Protein AF-A0A9E0H8L2-F1 (afdb_monomer)

Mean predicted aligned error: 10.17 Å

Structure (mmCIF, N/CA/C/O backbone):
data_AF-A0A9E0H8L2-F1
#
_entry.id   AF-A0A9E0H8L2-F1
#
loop_
_atom_site.group_PDB
_atom_site.id
_atom_site.type_symbol
_atom_site.label_atom_id
_atom_site.label_alt_id
_atom_site.label_comp_id
_atom_site.label_asym_id
_atom_site.label_entity_id
_atom_site.label_seq_id
_atom_site.pdbx_PDB_ins_code
_atom_site.Cartn_x
_atom_site.Cartn_y
_atom_site.Cartn_z
_atom_site.occupancy
_atom_site.B_iso_or_equiv
_atom_site.auth_seq_id
_atom_site.auth_comp_id
_atom_site.auth_asym_id
_atom_site.auth_atom_id
_atom_site.pdbx_PDB_model_num
ATOM 1 N N . MET A 1 1 ? -23.153 -60.000 -12.683 1.00 37.88 1 MET A N 1
ATOM 2 C CA . MET A 1 1 ? -21.927 -60.641 -13.212 1.00 37.88 1 MET A CA 1
ATOM 3 C C . MET A 1 1 ? -20.912 -59.514 -13.362 1.00 37.88 1 MET A C 1
ATOM 5 O O . MET A 1 1 ? -21.264 -58.523 -13.979 1.00 37.88 1 MET A O 1
ATOM 9 N N . ASN A 1 2 ? -19.849 -59.446 -12.554 1.00 35.47 2 ASN A N 1
ATOM 10 C CA . ASN A 1 2 ? -18.628 -60.278 -12.593 1.00 35.47 2 ASN A CA 1
ATOM 11 C C . ASN A 1 2 ? -17.886 -60.043 -13.925 1.00 35.47 2 ASN A C 1
ATOM 13 O O . ASN A 1 2 ? -18.480 -60.278 -14.968 1.00 35.47 2 ASN A O 1
ATOM 17 N N . LEU A 1 3 ? -16.631 -59.580 -13.957 1.00 41.72 3 LEU A N 1
ATOM 18 C CA . LEU A 1 3 ? -15.521 -59.909 -13.047 1.00 41.72 3 LEU A CA 1
ATOM 19 C C . LEU A 1 3 ? -14.746 -58.715 -12.445 1.00 41.72 3 LEU A C 1
ATOM 21 O O . LEU A 1 3 ? -14.824 -57.585 -12.913 1.00 41.72 3 LEU A O 1
ATOM 25 N N . ARG A 1 4 ? -13.959 -59.024 -11.404 1.00 48.34 4 ARG A N 1
ATOM 26 C CA . ARG A 1 4 ? -12.901 -58.172 -10.830 1.00 48.34 4 ARG A CA 1
ATOM 27 C C . ARG A 1 4 ? -11.563 -58.468 -11.519 1.00 48.34 4 ARG A C 1
ATOM 29 O O . ARG A 1 4 ? -11.313 -59.623 -11.853 1.00 48.34 4 ARG A O 1
ATOM 36 N N . ALA A 1 5 ? -10.676 -57.479 -11.586 1.00 50.03 5 ALA A N 1
ATOM 37 C CA . ALA A 1 5 ? -9.238 -57.683 -11.769 1.00 50.03 5 ALA A CA 1
ATOM 38 C C . ALA A 1 5 ? -8.496 -57.203 -10.507 1.00 50.03 5 ALA A C 1
ATOM 40 O O . ALA A 1 5 ? -8.876 -56.200 -9.906 1.00 50.03 5 ALA A O 1
ATOM 41 N N . PHE A 1 6 ? -7.477 -57.950 -10.092 1.00 54.59 6 PHE A N 1
ATOM 42 C CA . PHE A 1 6 ? -6.616 -57.697 -8.929 1.00 54.59 6 PHE A CA 1
ATOM 43 C C . PHE A 1 6 ? -5.145 -57.754 -9.384 1.00 54.59 6 PHE A C 1
ATOM 45 O O . PHE A 1 6 ? -4.884 -58.150 -10.518 1.00 54.59 6 PHE A O 1
ATOM 52 N N . ALA A 1 7 ? -4.225 -57.478 -8.449 1.00 44.56 7 ALA A N 1
ATOM 53 C CA . ALA A 1 7 ? -2.764 -57.650 -8.528 1.00 44.56 7 ALA A CA 1
ATOM 54 C C . ALA A 1 7 ? -1.961 -56.509 -9.195 1.00 44.56 7 ALA A C 1
ATOM 56 O O . ALA A 1 7 ? -2.428 -55.887 -10.142 1.00 44.56 7 ALA A O 1
ATOM 57 N N . THR A 1 8 ? -0.730 -56.192 -8.762 1.00 38.25 8 THR A N 1
ATOM 58 C CA . THR A 1 8 ? -0.050 -56.451 -7.465 1.00 38.25 8 THR A CA 1
ATOM 59 C C . THR A 1 8 ? 1.054 -55.397 -7.269 1.00 38.25 8 THR A C 1
ATOM 61 O O . THR A 1 8 ? 1.597 -54.873 -8.238 1.00 38.25 8 THR A O 1
ATOM 64 N N . ILE A 1 9 ? 1.377 -55.075 -6.014 1.00 44.50 9 ILE A N 1
ATOM 65 C CA . ILE A 1 9 ? 2.428 -54.118 -5.626 1.00 44.50 9 ILE A CA 1
ATOM 66 C C . ILE A 1 9 ? 3.828 -54.690 -5.910 1.00 44.50 9 ILE A C 1
ATOM 68 O O . ILE A 1 9 ? 4.094 -55.846 -5.588 1.00 44.50 9 ILE A O 1
ATOM 72 N N . ALA A 1 10 ? 4.744 -53.855 -6.407 1.00 42.34 10 ALA A N 1
ATOM 73 C CA . ALA A 1 10 ? 6.179 -54.141 -6.453 1.00 42.34 10 ALA A CA 1
ATOM 74 C C . ALA A 1 10 ? 6.967 -53.037 -5.724 1.00 42.34 10 ALA A C 1
ATOM 76 O O . ALA A 1 10 ? 6.845 -51.861 -6.065 1.00 42.34 10 ALA A O 1
ATOM 77 N N . LEU A 1 11 ? 7.774 -53.415 -4.727 1.00 47.06 11 LEU A N 1
ATOM 78 C CA . LEU A 1 11 ? 8.752 -52.538 -4.071 1.00 47.06 11 LEU A CA 1
ATOM 79 C C . LEU A 1 11 ? 10.141 -52.756 -4.684 1.00 47.06 11 LEU A C 1
ATOM 81 O O . LEU A 1 11 ? 10.590 -53.896 -4.781 1.00 47.06 11 LEU A O 1
ATOM 85 N N . VAL A 1 12 ? 10.854 -51.666 -4.977 1.00 43.16 12 VAL A N 1
ATOM 86 C CA . VAL A 1 12 ? 12.322 -51.624 -5.121 1.00 43.16 12 VAL A CA 1
ATOM 87 C C . VAL A 1 12 ? 12.818 -50.327 -4.461 1.00 43.16 12 VAL A C 1
ATOM 89 O O . VAL A 1 12 ? 12.103 -49.325 -4.470 1.00 43.16 12 VAL A O 1
ATOM 92 N N . ALA A 1 13 ? 13.993 -50.359 -3.826 1.00 45.09 13 ALA A N 1
ATOM 93 C CA . ALA A 1 13 ? 14.511 -49.286 -2.968 1.00 45.09 13 ALA A CA 1
ATOM 94 C C . ALA A 1 13 ? 15.548 -48.358 -3.658 1.00 45.09 13 ALA A C 1
ATOM 96 O O . ALA A 1 13 ? 15.806 -48.474 -4.854 1.00 45.09 13 ALA A O 1
ATOM 97 N N . ALA A 1 14 ? 16.104 -47.416 -2.879 1.00 50.22 14 ALA A N 1
ATOM 98 C CA . ALA A 1 14 ? 17.112 -46.399 -3.244 1.00 50.22 14 ALA A CA 1
ATOM 99 C C . ALA A 1 14 ? 18.491 -47.012 -3.645 1.00 50.22 14 ALA A C 1
ATOM 1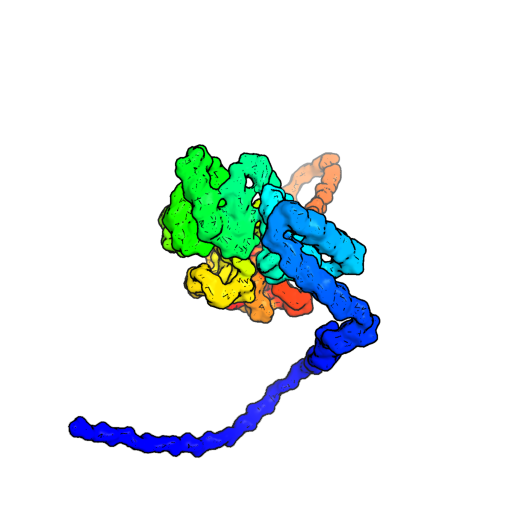01 O O . ALA A 1 14 ? 18.625 -48.231 -3.643 1.00 50.22 14 ALA A O 1
ATOM 102 N N . SER A 1 15 ? 19.568 -46.290 -4.002 1.00 48.38 15 SER A N 1
ATOM 103 C CA . SER A 1 15 ? 20.057 -44.913 -3.722 1.00 48.38 15 SER A CA 1
ATOM 104 C C . SER A 1 15 ? 21.008 -44.439 -4.854 1.00 48.38 15 SER A C 1
ATOM 106 O O . SER A 1 15 ? 21.540 -45.275 -5.575 1.00 48.38 15 SER A O 1
ATOM 108 N N . ALA A 1 16 ? 21.213 -43.160 -5.215 1.00 54.34 16 ALA A N 1
ATOM 109 C CA . ALA A 1 16 ? 21.359 -41.857 -4.528 1.00 54.34 16 ALA A CA 1
ATOM 110 C C . ALA A 1 16 ? 22.818 -41.493 -4.134 1.00 54.34 16 ALA A C 1
ATOM 112 O O . ALA A 1 16 ? 23.400 -42.123 -3.258 1.00 54.34 16 ALA A O 1
ATOM 113 N N . ALA A 1 17 ? 23.383 -40.445 -4.765 1.00 48.47 17 ALA A N 1
ATOM 114 C CA . ALA A 1 17 ? 24.667 -39.800 -4.432 1.00 48.47 17 ALA A CA 1
ATOM 115 C C . ALA A 1 17 ? 24.752 -38.363 -5.009 1.00 48.47 17 ALA A C 1
ATOM 117 O O . ALA A 1 17 ? 23.900 -37.954 -5.796 1.00 48.47 17 ALA A O 1
ATOM 118 N N . SER A 1 18 ? 25.740 -37.583 -4.550 1.00 51.16 18 SER A N 1
ATOM 119 C CA . SER A 1 18 ? 25.586 -36.159 -4.196 1.00 51.16 18 SER A CA 1
ATOM 120 C C . SER A 1 18 ? 26.911 -35.378 -4.266 1.00 51.16 18 SER A C 1
ATOM 122 O O . SER A 1 18 ? 27.950 -35.998 -4.060 1.00 51.16 18 SER A O 1
ATOM 124 N N . ALA A 1 19 ? 26.877 -34.045 -4.478 1.00 45.84 19 ALA A N 1
ATOM 125 C CA . ALA A 1 19 ? 27.867 -33.080 -3.942 1.00 45.84 19 ALA A CA 1
ATOM 126 C C . ALA A 1 19 ? 27.581 -31.600 -4.311 1.00 45.84 19 ALA A C 1
ATOM 128 O O . ALA A 1 19 ? 27.803 -31.184 -5.447 1.00 45.84 19 ALA A O 1
ATOM 129 N N . ARG A 1 20 ? 27.229 -30.771 -3.316 1.00 43.06 20 ARG A N 1
ATOM 130 C CA . ARG A 1 20 ? 27.658 -29.360 -3.159 1.00 43.06 20 ARG A CA 1
ATOM 131 C C . ARG A 1 20 ? 27.622 -29.013 -1.667 1.00 43.06 20 ARG A C 1
ATOM 133 O O . ARG A 1 20 ? 26.765 -29.523 -0.954 1.00 43.06 20 ARG A O 1
ATOM 140 N N . ALA A 1 21 ? 28.512 -28.130 -1.223 1.00 52.72 21 ALA A N 1
ATOM 141 C CA . ALA A 1 21 ? 28.466 -27.498 0.096 1.00 52.72 21 ALA A CA 1
ATOM 142 C C . ALA A 1 21 ? 28.356 -25.974 -0.076 1.00 52.72 21 ALA A C 1
ATOM 144 O O . ALA A 1 21 ? 28.856 -25.422 -1.058 1.00 52.72 21 ALA A O 1
ATOM 145 N N . ALA A 1 22 ? 27.658 -25.323 0.850 1.00 40.75 22 ALA A N 1
ATOM 146 C CA . ALA A 1 22 ? 27.332 -23.895 0.853 1.00 40.75 22 ALA A CA 1
ATOM 147 C C . ALA A 1 22 ? 27.412 -23.373 2.319 1.00 40.75 22 ALA A C 1
ATOM 149 O O . ALA A 1 22 ? 27.842 -24.152 3.172 1.00 40.75 22 ALA A O 1
ATOM 150 N N . PRO A 1 23 ? 27.134 -22.087 2.625 1.00 43.53 23 PRO A N 1
ATOM 151 C CA . PRO A 1 23 ? 27.652 -21.432 3.834 1.00 43.53 23 PRO A CA 1
ATOM 152 C C . PRO A 1 23 ? 27.122 -22.017 5.157 1.00 43.53 23 PRO A C 1
ATOM 154 O O . PRO A 1 23 ? 26.081 -22.680 5.154 1.00 43.53 23 PRO A O 1
ATOM 157 N N . PRO A 1 24 ? 27.808 -21.748 6.291 1.00 53.66 24 PRO A N 1
ATOM 158 C CA . PRO A 1 24 ? 27.234 -21.985 7.613 1.00 53.66 24 PRO A CA 1
ATOM 159 C C . PRO A 1 24 ? 25.869 -21.296 7.711 1.00 53.66 24 PRO A C 1
ATOM 161 O O . PRO A 1 24 ? 25.705 -20.158 7.270 1.00 53.66 24 PRO A O 1
ATOM 164 N N . THR A 1 25 ? 24.890 -22.026 8.235 1.00 60.16 25 THR A N 1
ATOM 165 C CA . THR A 1 25 ? 23.499 -21.584 8.347 1.00 60.16 25 THR A CA 1
ATOM 166 C C . THR A 1 25 ? 23.345 -20.450 9.351 1.00 60.16 25 THR A C 1
ATOM 168 O O . THR A 1 25 ? 24.111 -20.375 10.312 1.00 60.16 25 THR A O 1
ATOM 171 N N . ASP A 1 26 ? 22.299 -19.636 9.177 1.00 62.59 26 ASP A N 1
ATOM 172 C CA . ASP A 1 26 ? 21.744 -18.835 10.271 1.00 62.59 26 ASP A CA 1
ATOM 173 C C . ASP A 1 26 ? 21.570 -19.732 11.507 1.00 62.59 26 ASP A C 1
ATOM 175 O O . ASP A 1 26 ? 21.033 -20.837 11.387 1.00 62.59 26 ASP A O 1
ATOM 179 N N . ASP A 1 27 ? 22.048 -19.290 12.671 1.00 68.19 27 ASP A N 1
ATOM 180 C CA . ASP A 1 27 ? 21.930 -20.049 13.917 1.00 68.19 27 ASP A CA 1
ATOM 181 C C . ASP A 1 27 ? 20.453 -20.061 14.366 1.00 68.19 27 ASP A C 1
ATOM 183 O O . ASP A 1 27 ? 19.914 -19.014 14.755 1.00 68.19 27 ASP A O 1
ATOM 187 N N . PRO A 1 28 ? 19.761 -21.216 14.288 1.00 66.50 28 PRO A N 1
ATOM 188 C CA . PRO A 1 28 ? 18.338 -21.279 14.578 1.00 66.50 28 PRO A CA 1
ATOM 189 C C . PRO A 1 28 ? 18.062 -21.230 16.084 1.00 66.50 28 PRO A C 1
ATOM 191 O O . PRO A 1 28 ? 16.955 -20.862 16.474 1.00 66.50 28 PRO A O 1
ATOM 194 N N . GLU A 1 29 ? 19.040 -21.575 16.928 1.00 70.06 29 GLU A N 1
ATOM 195 C CA . GLU A 1 29 ? 18.898 -21.524 18.381 1.00 70.06 29 GLU A CA 1
ATOM 196 C C . GLU A 1 29 ? 19.044 -20.077 18.855 1.00 70.06 29 GLU A C 1
ATOM 198 O O . GLU A 1 29 ? 18.154 -19.585 19.544 1.00 70.06 29 GLU A O 1
ATOM 203 N N . ALA A 1 30 ? 20.039 -19.330 18.362 1.00 66.06 30 ALA A N 1
ATOM 204 C CA . ALA A 1 30 ? 20.158 -17.894 18.636 1.00 66.06 30 ALA A CA 1
ATOM 205 C C . ALA A 1 30 ? 18.906 -17.095 18.203 1.00 66.06 30 ALA A C 1
ATOM 207 O O . ALA A 1 30 ? 18.459 -16.186 18.911 1.00 66.06 30 ALA A O 1
ATOM 208 N N . ALA A 1 31 ? 18.290 -17.455 17.069 1.00 64.06 31 ALA A N 1
ATOM 209 C CA . ALA A 1 31 ? 17.034 -16.854 16.609 1.00 64.06 31 ALA A CA 1
ATOM 210 C C . ALA A 1 31 ? 15.809 -17.263 17.462 1.00 64.06 31 ALA A C 1
ATOM 212 O O . ALA A 1 31 ? 14.904 -16.450 17.688 1.00 64.06 31 ALA A O 1
ATOM 213 N N . ALA A 1 32 ? 15.775 -18.502 17.963 1.00 64.00 32 ALA A N 1
ATOM 214 C CA . ALA A 1 32 ? 14.728 -18.986 18.863 1.00 64.00 32 ALA A CA 1
ATOM 215 C C . ALA A 1 32 ? 14.843 -18.378 20.273 1.00 64.00 32 ALA A C 1
ATOM 217 O O . ALA A 1 32 ? 13.828 -18.023 20.876 1.00 64.00 32 ALA A O 1
ATOM 218 N N . GLU A 1 33 ? 16.057 -18.188 20.794 1.00 66.56 33 GLU A N 1
ATOM 219 C CA . GLU A 1 33 ? 16.280 -17.530 22.085 1.00 66.56 33 GLU A CA 1
ATOM 220 C C . GLU A 1 33 ? 15.878 -16.054 22.042 1.00 66.56 33 GLU A C 1
ATOM 222 O O . GLU A 1 33 ? 15.130 -15.604 22.913 1.00 66.56 33 GLU A O 1
ATOM 227 N N . ALA A 1 34 ? 16.255 -15.333 20.977 1.00 58.75 34 ALA A N 1
ATOM 228 C CA . ALA A 1 34 ? 15.867 -13.938 20.745 1.00 58.75 34 ALA A CA 1
ATOM 229 C C . ALA A 1 34 ? 14.343 -13.714 20.603 1.00 58.75 34 ALA A C 1
ATOM 231 O O . ALA A 1 34 ? 13.883 -12.573 20.625 1.00 58.75 34 ALA A O 1
ATOM 232 N N . THR A 1 35 ? 13.551 -14.784 20.467 1.00 66.50 35 THR A N 1
ATOM 233 C CA . THR A 1 35 ? 12.080 -14.745 20.369 1.00 66.50 35 THR A CA 1
ATOM 234 C C . THR A 1 35 ? 11.365 -15.525 21.488 1.00 66.50 35 THR A C 1
ATOM 236 O O . THR A 1 35 ? 10.134 -15.630 21.496 1.00 66.50 35 THR A O 1
ATOM 239 N N . SER A 1 36 ? 12.106 -16.040 22.476 1.00 75.19 36 SER A N 1
ATOM 240 C CA . SER A 1 36 ? 11.574 -16.907 23.532 1.00 75.19 36 SER A CA 1
ATOM 241 C C . SER A 1 36 ? 10.757 -16.149 24.583 1.00 75.19 36 SER A C 1
ATOM 243 O O . SER A 1 36 ? 11.262 -15.288 25.307 1.00 75.19 36 SER A O 1
ATOM 245 N N . ARG A 1 37 ? 9.491 -16.554 24.764 1.00 73.25 37 ARG A N 1
ATOM 246 C CA . ARG A 1 37 ? 8.629 -16.050 25.853 1.00 73.25 37 ARG A CA 1
ATOM 247 C C . ARG A 1 37 ? 9.183 -16.363 27.244 1.00 73.25 37 ARG A C 1
ATOM 249 O O . ARG A 1 37 ? 8.951 -15.581 28.156 1.00 73.25 37 ARG A O 1
ATOM 256 N N . PHE A 1 38 ? 9.900 -17.478 27.404 1.00 78.44 38 PHE A N 1
ATOM 257 C CA . PHE A 1 38 ? 10.496 -17.862 28.686 1.00 78.44 38 PHE A CA 1
ATOM 258 C C . PHE A 1 38 ? 11.619 -16.897 29.083 1.00 78.44 38 PHE A C 1
ATOM 260 O O . PHE A 1 38 ? 11.631 -16.414 30.211 1.00 78.44 38 PHE A O 1
ATOM 267 N N . TRP A 1 39 ? 12.503 -16.543 28.143 1.00 72.94 39 TRP A N 1
ATOM 268 C CA . TRP A 1 39 ? 13.553 -15.556 28.400 1.00 72.94 39 TRP A CA 1
ATOM 269 C C . TRP A 1 39 ? 12.993 -14.138 28.566 1.00 72.94 39 TRP A C 1
ATOM 271 O O . TRP A 1 39 ? 13.420 -13.424 29.470 1.00 72.94 39 TRP A O 1
ATOM 281 N N . GLY A 1 40 ? 11.979 -13.752 27.783 1.00 73.06 40 GLY A N 1
ATOM 282 C CA . GLY A 1 40 ? 11.283 -12.473 27.968 1.00 73.06 40 GLY A CA 1
ATOM 283 C C . GLY A 1 40 ? 10.652 -12.327 29.359 1.00 73.06 40 GLY A C 1
ATOM 284 O O . GLY A 1 40 ? 10.878 -11.325 30.036 1.00 73.06 40 GLY A O 1
ATOM 285 N N . ASP A 1 41 ? 9.927 -13.349 29.822 1.00 81.81 41 ASP A N 1
ATOM 286 C CA . ASP A 1 41 ? 9.274 -13.348 31.139 1.00 81.81 41 ASP A CA 1
ATOM 287 C C . ASP A 1 41 ? 10.278 -13.520 32.307 1.00 81.81 41 ASP A C 1
ATOM 289 O O . ASP A 1 41 ? 9.952 -13.182 33.446 1.00 81.81 41 ASP A O 1
ATOM 293 N N . ALA A 1 42 ? 11.504 -13.993 32.038 1.00 75.12 42 ALA A N 1
ATOM 294 C CA . ALA A 1 42 ? 12.607 -14.052 33.004 1.00 75.12 42 ALA A CA 1
ATOM 295 C C . ALA A 1 42 ? 13.388 -12.726 33.134 1.00 75.12 42 ALA A C 1
ATOM 297 O O . ALA A 1 42 ? 13.957 -12.463 34.193 1.00 75.12 42 ALA A O 1
ATOM 298 N N . VAL A 1 43 ? 13.415 -11.893 32.085 1.00 76.19 43 VAL A N 1
ATOM 299 C CA . VAL A 1 43 ? 14.074 -10.570 32.093 1.00 76.19 43 VAL A CA 1
ATOM 300 C C . VAL A 1 43 ? 13.121 -9.457 32.554 1.00 76.19 43 VAL A C 1
ATOM 302 O O . VAL A 1 43 ? 13.547 -8.568 33.289 1.00 76.19 43 VAL A O 1
ATOM 305 N N . ASP A 1 44 ? 11.832 -9.515 32.194 1.00 78.19 44 ASP A N 1
ATOM 306 C CA . ASP A 1 44 ? 10.793 -8.608 32.708 1.00 78.19 44 ASP A CA 1
ATOM 307 C C . ASP A 1 44 ? 9.663 -9.381 33.426 1.00 78.19 44 ASP A C 1
ATOM 309 O O . ASP A 1 44 ? 8.662 -9.755 32.801 1.00 78.19 44 ASP A O 1
ATOM 313 N N . PRO A 1 45 ? 9.740 -9.547 34.763 1.00 78.19 45 PRO A N 1
ATOM 314 C CA . PRO A 1 45 ? 8.705 -10.231 35.540 1.00 78.19 45 PRO A CA 1
ATOM 315 C C . PRO A 1 45 ? 7.370 -9.462 35.613 1.00 78.19 45 PRO A C 1
ATOM 317 O O . PRO A 1 45 ? 6.399 -9.970 36.177 1.00 78.19 45 PRO A O 1
ATOM 320 N N . THR A 1 46 ? 7.276 -8.244 35.062 1.00 81.94 46 THR A N 1
ATOM 321 C CA . THR A 1 46 ? 6.030 -7.457 35.010 1.00 81.94 46 THR A CA 1
ATOM 322 C C . THR A 1 46 ? 5.277 -7.596 33.681 1.00 81.94 46 THR A C 1
ATOM 324 O O . THR A 1 46 ? 4.075 -7.302 33.627 1.00 81.94 46 THR A O 1
ATOM 327 N N . ALA A 1 47 ? 5.918 -8.128 32.632 1.00 79.44 47 ALA A N 1
ATOM 328 C CA . ALA A 1 47 ? 5.302 -8.380 31.327 1.00 79.44 47 ALA A CA 1
ATOM 329 C C . ALA A 1 47 ? 4.011 -9.239 31.378 1.00 79.44 47 ALA A C 1
ATOM 331 O O . ALA A 1 47 ? 3.060 -8.905 30.660 1.00 79.44 47 ALA A O 1
ATOM 332 N N . PRO A 1 48 ? 3.874 -10.272 32.245 1.00 85.75 48 PRO A N 1
ATOM 333 C CA . PRO A 1 48 ? 2.610 -11.000 32.402 1.00 85.75 48 PRO A CA 1
ATOM 334 C C . PRO A 1 48 ? 1.433 -10.101 32.805 1.00 85.75 48 PRO A C 1
ATOM 336 O O . PRO A 1 48 ? 0.311 -10.296 32.335 1.00 85.75 48 PRO A O 1
ATOM 339 N N . ARG A 1 49 ? 1.680 -9.077 33.636 1.00 85.00 49 ARG A N 1
ATOM 340 C CA . ARG A 1 49 ? 0.637 -8.177 34.145 1.00 85.00 49 ARG A CA 1
ATOM 341 C C . ARG A 1 49 ? 0.235 -7.109 33.130 1.00 85.00 49 ARG A C 1
ATOM 343 O O . ARG A 1 49 ? -0.959 -6.852 33.003 1.00 85.00 49 ARG A O 1
ATOM 350 N N . ARG A 1 50 ? 1.184 -6.542 32.371 1.00 81.44 50 ARG A N 1
ATOM 351 C CA . ARG A 1 50 ? 0.855 -5.595 31.286 1.00 81.44 50 ARG A CA 1
ATOM 352 C C . ARG A 1 50 ? -0.016 -6.277 30.225 1.00 81.44 50 ARG A C 1
ATOM 354 O O . ARG A 1 50 ? -1.100 -5.781 29.936 1.00 81.44 50 ARG A O 1
ATOM 361 N N . ARG A 1 51 ? 0.360 -7.488 29.783 1.00 84.56 51 ARG A N 1
ATOM 362 C CA . ARG A 1 51 ? -0.454 -8.328 28.876 1.00 84.56 51 ARG A CA 1
ATOM 363 C C . ARG A 1 51 ? -1.863 -8.600 29.430 1.00 84.56 51 ARG A C 1
ATOM 365 O O . ARG A 1 51 ? -2.842 -8.501 28.693 1.00 84.56 51 ARG A O 1
ATOM 372 N N . ALA A 1 52 ? -1.990 -8.880 30.731 1.00 82.62 52 ALA A N 1
ATOM 373 C CA . ALA A 1 52 ? -3.289 -9.077 31.381 1.00 82.62 52 ALA A CA 1
ATOM 374 C C . ALA A 1 52 ? -4.155 -7.802 31.424 1.00 82.62 52 ALA A C 1
ATOM 376 O O . ALA A 1 52 ? -5.373 -7.903 31.290 1.00 82.62 52 ALA A O 1
ATOM 377 N N . GLN A 1 53 ? -3.553 -6.616 31.571 1.00 78.81 53 GLN A N 1
ATOM 378 C CA . GLN A 1 53 ? -4.274 -5.341 31.500 1.00 78.81 53 GLN A CA 1
ATOM 379 C C . GLN A 1 53 ? -4.669 -4.978 30.070 1.00 78.81 53 GLN A C 1
ATOM 381 O O . GLN A 1 53 ? -5.783 -4.503 29.878 1.00 78.81 53 GLN A O 1
ATOM 386 N N . VAL A 1 54 ? -3.826 -5.249 29.064 1.00 84.00 54 VAL A N 1
ATOM 387 C CA . VAL A 1 54 ? -4.211 -5.028 27.658 1.00 84.00 54 VAL A CA 1
ATOM 388 C C . VAL A 1 54 ? -5.425 -5.888 27.357 1.00 84.00 54 VAL A C 1
ATOM 390 O O . VAL A 1 54 ? -6.450 -5.341 26.976 1.00 84.00 54 VAL A O 1
ATOM 393 N N . ALA A 1 55 ? -5.387 -7.180 27.696 1.00 80.38 55 ALA A N 1
ATOM 394 C CA . ALA A 1 55 ? -6.533 -8.084 27.594 1.00 80.38 55 ALA A CA 1
ATOM 395 C C . ALA A 1 55 ? -7.795 -7.631 28.371 1.00 80.38 55 ALA A C 1
ATOM 397 O O . ALA A 1 55 ? -8.907 -7.980 27.968 1.00 80.38 55 ALA A O 1
ATOM 398 N N . ASP A 1 56 ? -7.658 -6.860 29.456 1.00 80.38 56 ASP A N 1
ATOM 399 C CA . ASP A 1 56 ? -8.783 -6.318 30.238 1.00 80.38 56 ASP A CA 1
ATOM 400 C C . ASP A 1 56 ? -9.388 -5.051 29.624 1.00 80.38 56 ASP A C 1
ATOM 402 O O . ASP A 1 56 ? -10.597 -4.828 29.626 1.00 80.38 56 ASP A O 1
ATOM 406 N N . ALA A 1 57 ? -8.540 -4.239 29.014 1.00 67.69 57 ALA A N 1
ATOM 407 C CA . ALA A 1 57 ? -8.927 -2.994 28.388 1.00 67.69 57 ALA A CA 1
ATOM 408 C C . ALA A 1 57 ? -9.531 -3.278 26.987 1.00 67.69 57 ALA A C 1
ATOM 410 O O . ALA A 1 57 ? -10.656 -2.863 26.686 1.00 67.69 57 ALA A O 1
ATOM 411 N N . VAL A 1 58 ? -8.867 -4.146 26.205 1.00 74.69 58 VAL A N 1
ATOM 412 C CA . VAL A 1 58 ? -9.374 -4.908 25.037 1.00 74.69 58 VAL A CA 1
ATOM 413 C C . VAL A 1 58 ? -10.793 -5.426 25.255 1.00 74.69 58 VAL A C 1
ATOM 415 O O . VAL A 1 58 ? -11.656 -5.289 24.383 1.00 74.69 58 VAL A O 1
ATOM 418 N N . ARG A 1 59 ? -11.036 -6.038 26.424 1.00 59.97 59 ARG A N 1
ATOM 419 C CA . ARG A 1 59 ? -12.315 -6.651 26.817 1.00 59.97 59 ARG A CA 1
ATOM 420 C C . ARG A 1 59 ? -13.482 -5.665 26.721 1.00 59.97 59 ARG A C 1
ATOM 422 O O . ARG A 1 59 ? -14.612 -6.086 26.480 1.00 59.97 59 ARG A O 1
ATOM 429 N N . THR A 1 60 ? -13.202 -4.375 26.887 1.00 70.50 60 THR A N 1
ATOM 430 C CA . THR A 1 60 ? -14.153 -3.453 27.505 1.00 70.50 60 THR A CA 1
ATOM 431 C C . THR A 1 60 ? -14.479 -2.272 26.568 1.00 70.50 60 THR A C 1
ATOM 433 O O . THR A 1 60 ? -15.606 -1.785 26.573 1.00 70.50 60 THR A O 1
ATOM 436 N N . LEU A 1 61 ? -13.616 -1.897 25.607 1.00 58.94 61 LEU A N 1
ATOM 437 C CA . LEU A 1 61 ? -13.867 -0.801 24.633 1.00 58.94 61 LEU A CA 1
ATOM 438 C C . LEU A 1 61 ? -15.057 -1.034 23.667 1.00 58.94 61 LEU A C 1
ATOM 440 O O . LEU A 1 61 ? -15.321 -0.271 22.736 1.00 58.94 61 LEU A O 1
ATOM 444 N N . ARG A 1 62 ? -15.719 -2.172 23.836 1.00 52.66 62 ARG A N 1
ATOM 445 C CA . ARG A 1 62 ? -16.762 -2.760 22.999 1.00 52.66 62 ARG A CA 1
ATOM 446 C C . ARG A 1 62 ? -18.165 -2.267 23.385 1.00 52.66 62 ARG A C 1
ATOM 448 O O . ARG A 1 62 ? -19.102 -2.486 22.620 1.00 52.66 62 ARG A O 1
ATOM 455 N N . LEU A 1 63 ? -18.282 -1.625 24.554 1.00 59.38 63 LEU A N 1
ATOM 456 C CA . LEU A 1 63 ? -19.511 -1.169 25.219 1.00 59.38 63 LEU A CA 1
ATOM 457 C C . LEU A 1 63 ? -20.135 0.087 24.558 1.00 59.38 63 LEU A C 1
ATOM 459 O O . LEU A 1 63 ? -19.881 0.382 23.393 1.00 59.38 63 LEU A O 1
ATOM 463 N N . THR A 1 64 ? -20.979 0.831 25.287 1.00 51.31 64 THR A N 1
ATOM 464 C CA . THR A 1 64 ? -21.584 2.108 24.843 1.00 51.31 64 THR A CA 1
ATOM 465 C C . THR A 1 64 ? -21.305 3.269 25.817 1.00 51.31 64 THR A C 1
ATOM 467 O O . THR A 1 64 ? -20.673 3.085 26.855 1.00 51.31 64 THR A O 1
ATOM 470 N N . ASN A 1 65 ? -21.744 4.488 25.466 1.00 52.25 65 ASN A N 1
ATOM 471 C CA . ASN A 1 65 ? -21.378 5.762 26.117 1.00 52.25 65 ASN A CA 1
ATOM 472 C C . ASN A 1 65 ? -21.361 5.807 27.668 1.00 52.25 65 ASN A C 1
ATOM 474 O O . ASN A 1 65 ? -20.501 6.523 28.180 1.00 52.25 65 ASN A O 1
ATOM 478 N N . PRO A 1 66 ? -22.228 5.113 28.437 1.00 52.66 66 PRO A N 1
ATOM 479 C CA . PRO A 1 66 ? -22.115 5.120 29.897 1.00 52.66 66 PRO A CA 1
ATOM 480 C C . PRO A 1 66 ? -20.744 4.614 30.374 1.00 52.66 66 PRO A C 1
ATOM 482 O O . PRO A 1 66 ? -20.018 5.338 31.057 1.00 52.66 66 PRO A O 1
ATOM 485 N N . GLU A 1 67 ? -20.335 3.428 29.916 1.00 65.25 67 GLU A N 1
ATOM 486 C CA . GLU A 1 67 ? -19.175 2.707 30.458 1.00 65.25 67 GLU A CA 1
ATOM 487 C C . GLU A 1 67 ? -17.960 2.662 29.533 1.00 65.25 67 GLU A C 1
ATOM 489 O O . GLU A 1 67 ? -16.851 2.516 30.037 1.00 65.25 67 GLU A O 1
ATOM 494 N N . LEU A 1 68 ? -18.099 2.987 28.236 1.00 68.62 68 LEU A N 1
ATOM 495 C CA . LEU A 1 68 ? -16.947 3.394 27.409 1.00 68.62 68 LEU A CA 1
ATOM 496 C C . LEU A 1 68 ? -16.147 4.535 28.059 1.00 68.62 68 LEU A C 1
ATOM 498 O O . LEU A 1 68 ? -14.987 4.729 27.728 1.00 68.62 68 LEU A O 1
ATOM 502 N N . SER A 1 69 ? -16.741 5.277 29.002 1.00 73.12 69 SER A N 1
ATOM 503 C CA . SER A 1 69 ? -16.061 6.313 29.787 1.00 73.12 69 SER A CA 1
ATOM 504 C C . SER A 1 69 ? -15.087 5.735 30.809 1.00 73.12 69 SER A C 1
ATOM 506 O O . SER A 1 69 ? -14.123 6.405 31.155 1.00 73.12 69 SER A O 1
ATOM 508 N N . GLY A 1 70 ? -15.332 4.534 31.340 1.00 82.44 70 GLY A N 1
ATOM 509 C CA . GLY A 1 70 ? -14.318 3.779 32.078 1.00 82.44 70 GLY A CA 1
ATOM 510 C C . GLY A 1 70 ? -13.186 3.421 31.126 1.00 82.44 70 GLY A C 1
ATOM 511 O O . GLY A 1 70 ? -12.074 3.904 31.272 1.00 82.44 70 GLY A O 1
ATOM 512 N N . VAL A 1 71 ? -13.523 2.737 30.039 1.00 79.94 71 VAL A N 1
ATOM 513 C CA . VAL A 1 71 ? -12.519 2.058 29.211 1.00 79.94 71 VAL A CA 1
ATOM 514 C C . VAL A 1 71 ? -11.650 2.957 28.356 1.00 79.94 71 VAL A C 1
ATOM 516 O O . VAL A 1 71 ? -10.469 2.687 28.172 1.00 79.94 71 VAL A O 1
ATOM 519 N N . GLU A 1 72 ? -12.209 4.048 27.843 1.00 80.56 72 GLU A N 1
ATOM 520 C CA . GLU A 1 72 ? -11.422 5.081 27.175 1.00 80.56 72 GLU A CA 1
ATOM 521 C C . GLU A 1 72 ? -10.371 5.651 28.140 1.00 80.56 72 GLU A C 1
ATOM 523 O O . GLU A 1 72 ? -9.264 5.952 27.712 1.00 80.56 72 GLU A O 1
ATOM 528 N N . ARG A 1 73 ? -10.653 5.699 29.455 1.00 84.06 73 ARG A N 1
ATOM 529 C CA . ARG A 1 73 ? -9.640 5.996 30.481 1.00 84.06 73 ARG A CA 1
ATOM 530 C C . ARG A 1 73 ? -8.754 4.793 30.803 1.00 84.06 73 ARG A C 1
ATOM 532 O O . ARG A 1 73 ? -7.560 5.004 30.967 1.00 84.06 73 ARG A O 1
ATOM 539 N N . ASP A 1 74 ? -9.280 3.569 30.854 1.00 84.44 74 ASP A N 1
ATOM 540 C CA . ASP A 1 74 ? -8.482 2.376 31.173 1.00 84.44 74 ASP A CA 1
ATOM 541 C C . ASP A 1 74 ? -7.394 2.113 30.118 1.00 84.44 74 ASP A C 1
ATOM 543 O O . ASP A 1 74 ? -6.263 1.799 30.487 1.00 84.44 74 ASP A O 1
ATOM 547 N N . LEU A 1 75 ? -7.667 2.337 28.820 1.00 82.44 75 LEU A N 1
ATOM 548 C CA . LEU A 1 75 ? -6.609 2.292 27.800 1.00 82.44 75 LEU A CA 1
ATOM 549 C C . LEU A 1 75 ? -5.758 3.541 27.765 1.00 82.44 75 LEU A C 1
ATOM 551 O O . LEU A 1 75 ? -4.556 3.383 27.625 1.00 82.44 75 LEU A O 1
ATOM 555 N N . VAL A 1 76 ? -6.302 4.748 27.941 1.00 75.12 76 VAL A N 1
ATOM 556 C CA . VAL A 1 76 ? -5.452 5.950 28.028 1.00 75.12 76 VAL A CA 1
ATOM 557 C C . VAL A 1 76 ? -4.443 5.829 29.179 1.00 75.12 76 VAL A C 1
ATOM 559 O O . VAL A 1 76 ? -3.278 6.188 29.008 1.00 75.12 76 VAL A O 1
ATOM 562 N N . ALA A 1 77 ? -4.844 5.258 30.318 1.00 84.12 77 ALA A N 1
ATOM 563 C CA . ALA A 1 77 ? -3.956 4.948 31.436 1.00 84.12 77 ALA A CA 1
ATOM 564 C C . ALA A 1 77 ? -2.966 3.822 31.098 1.00 84.12 77 ALA A C 1
ATOM 566 O O . ALA A 1 77 ? -1.781 3.926 31.414 1.00 84.12 77 ALA A O 1
ATOM 567 N N . LEU A 1 78 ? -3.420 2.760 30.428 1.00 78.06 78 LEU A N 1
ATOM 568 C CA . LEU A 1 78 ? -2.569 1.629 30.074 1.00 78.06 78 LEU A CA 1
ATOM 569 C C . LEU A 1 78 ? -1.536 1.965 28.991 1.00 78.06 78 LEU A C 1
ATOM 571 O O . LEU A 1 78 ? -0.370 1.635 29.168 1.00 78.06 78 LEU A O 1
ATOM 575 N N . THR A 1 79 ? -1.902 2.687 27.928 1.00 82.06 79 THR A N 1
ATOM 576 C CA . THR A 1 79 ? -0.954 3.186 26.914 1.00 82.06 79 THR A CA 1
ATOM 577 C C . THR A 1 79 ? 0.014 4.228 27.484 1.00 82.06 79 THR A C 1
ATOM 579 O O . THR A 1 79 ? 1.081 4.437 26.919 1.00 82.06 79 THR A O 1
ATOM 582 N N . ALA A 1 80 ? -0.312 4.859 28.619 1.00 78.81 80 ALA A N 1
ATOM 583 C CA . ALA A 1 80 ? 0.619 5.719 29.356 1.00 78.81 80 ALA A CA 1
ATOM 584 C C . ALA A 1 80 ? 1.585 4.936 30.273 1.00 78.81 80 ALA A C 1
ATOM 586 O O . ALA A 1 80 ? 2.637 5.461 30.631 1.00 78.81 80 ALA A O 1
ATOM 587 N N . ALA A 1 81 ? 1.254 3.691 30.640 1.00 80.94 81 ALA A N 1
ATOM 588 C CA . ALA A 1 81 ? 2.102 2.791 31.433 1.00 80.94 81 ALA A CA 1
ATOM 589 C C . ALA A 1 81 ? 2.849 1.735 30.586 1.00 80.94 81 ALA A C 1
ATOM 591 O O . ALA A 1 81 ? 3.798 1.116 31.063 1.00 80.94 81 ALA A O 1
ATOM 592 N N . ALA A 1 82 ? 2.412 1.520 29.344 1.00 80.94 82 ALA A N 1
ATOM 593 C CA . ALA A 1 82 ? 2.954 0.576 28.371 1.00 80.94 82 ALA A CA 1
ATOM 594 C C . ALA A 1 82 ? 2.992 1.230 26.969 1.00 80.94 82 ALA A C 1
ATOM 596 O O . ALA A 1 82 ? 2.229 0.835 26.085 1.00 80.94 82 ALA A O 1
ATOM 597 N N . PRO A 1 83 ? 3.834 2.263 26.754 1.00 89.19 83 PRO A N 1
ATOM 598 C CA . PRO A 1 83 ? 3.828 3.062 25.523 1.00 89.19 83 PRO A CA 1
ATOM 599 C C . PRO A 1 83 ? 4.260 2.287 24.270 1.00 89.19 83 PRO A C 1
ATOM 601 O O . PRO A 1 83 ? 3.989 2.742 23.159 1.00 89.19 83 PRO A O 1
ATOM 604 N N . ASP A 1 84 ? 4.899 1.131 24.442 1.00 86.06 84 ASP A N 1
ATOM 605 C CA . ASP A 1 84 ? 5.449 0.298 23.366 1.00 86.06 84 ASP A CA 1
ATOM 606 C C . ASP A 1 84 ? 4.488 -0.825 22.931 1.00 86.06 84 ASP A C 1
ATOM 608 O O . ASP A 1 84 ? 4.787 -1.583 22.007 1.00 86.06 84 ASP A O 1
ATOM 612 N N . ASP A 1 85 ? 3.344 -0.977 23.613 1.00 82.56 85 ASP A N 1
ATOM 613 C CA . ASP A 1 85 ? 2.442 -2.107 23.404 1.00 82.56 85 ASP A CA 1
ATOM 614 C C . ASP A 1 85 ? 1.621 -1.943 22.116 1.00 82.56 85 ASP A C 1
ATOM 616 O O . ASP A 1 85 ? 0.713 -1.112 22.001 1.00 82.56 85 ASP A O 1
ATOM 620 N N . ALA A 1 86 ? 1.989 -2.777 21.143 1.00 85.56 86 ALA A N 1
ATOM 621 C CA . ALA A 1 86 ? 1.360 -2.941 19.844 1.00 85.56 86 ALA A CA 1
ATOM 622 C C . ALA A 1 86 ? -0.174 -2.979 19.924 1.00 85.56 86 ALA A C 1
ATOM 624 O O . ALA A 1 86 ? -0.855 -2.193 19.257 1.00 85.56 86 ALA A O 1
ATOM 625 N N . ASP A 1 87 ? -0.710 -3.876 20.745 1.00 79.69 87 ASP A N 1
ATOM 626 C CA . ASP A 1 87 ? -2.136 -4.155 20.778 1.00 79.69 87 ASP A CA 1
ATOM 627 C C . ASP A 1 87 ? -2.870 -3.029 21.516 1.00 79.69 87 ASP A C 1
ATOM 629 O O . ASP A 1 87 ? -3.862 -2.511 20.998 1.00 79.69 87 ASP A O 1
ATOM 633 N N . ALA A 1 88 ? -2.346 -2.552 22.651 1.00 87.62 88 ALA A N 1
ATOM 634 C CA . ALA A 1 88 ? -2.924 -1.431 23.399 1.00 87.62 88 ALA A CA 1
ATOM 635 C C . ALA A 1 88 ? -3.138 -0.181 22.526 1.00 87.62 88 ALA A C 1
ATOM 637 O O . ALA A 1 88 ? -4.198 0.448 22.587 1.00 87.62 88 ALA A O 1
ATOM 638 N N . TRP A 1 89 ? -2.159 0.153 21.679 1.00 85.81 89 TRP A N 1
ATOM 639 C CA . TRP A 1 89 ? -2.208 1.315 20.789 1.00 85.81 89 TRP A CA 1
ATOM 640 C C . TRP A 1 89 ? -3.269 1.232 19.695 1.00 85.81 89 TRP A C 1
ATOM 642 O O . TRP A 1 89 ? -3.815 2.260 19.286 1.00 85.81 89 TRP A O 1
ATOM 652 N N . GLY A 1 90 ? -3.578 0.029 19.217 1.00 80.00 90 GLY A N 1
ATOM 653 C CA . GLY A 1 90 ? -4.734 -0.163 18.355 1.00 80.00 90 GLY A CA 1
ATOM 654 C C . GLY A 1 90 ? -6.020 -0.118 19.139 1.00 80.00 90 GLY A C 1
ATOM 655 O O . GLY A 1 90 ? -6.862 0.754 18.910 1.00 80.00 90 GLY A O 1
ATOM 656 N N . TYR A 1 91 ? -6.134 -1.045 20.089 1.00 78.12 91 TYR A N 1
ATOM 657 C CA . TYR A 1 91 ? -7.328 -1.246 20.888 1.00 78.12 91 TYR A CA 1
ATOM 658 C C . TYR A 1 91 ? -7.822 0.049 21.531 1.00 78.12 91 TYR A C 1
ATOM 660 O O . TYR A 1 91 ? -9.034 0.214 21.596 1.00 78.12 91 TYR A O 1
ATOM 668 N N . LEU A 1 92 ? -6.954 1.011 21.883 1.00 85.50 92 LEU A N 1
ATOM 669 C CA . LEU A 1 92 ? -7.330 2.357 22.351 1.00 85.50 92 LEU A CA 1
ATOM 670 C C . LEU A 1 92 ? -8.516 2.953 21.578 1.00 85.50 92 LEU A C 1
ATOM 672 O O . LEU A 1 92 ? -9.440 3.491 22.188 1.00 85.50 92 LEU A O 1
ATOM 676 N N . ALA A 1 93 ? -8.533 2.835 20.248 1.00 82.31 93 ALA A N 1
ATOM 677 C CA . ALA A 1 93 ? -9.612 3.402 19.452 1.00 82.31 93 ALA A CA 1
ATOM 678 C C . ALA A 1 93 ? -10.703 2.403 19.014 1.00 82.31 93 ALA A C 1
ATOM 680 O O . ALA A 1 93 ? -11.502 2.742 18.144 1.00 82.31 93 ALA A O 1
ATOM 681 N N . LEU A 1 94 ? -10.846 1.226 19.639 1.00 69.19 94 LEU A N 1
ATOM 682 C CA . LEU A 1 94 ? -12.080 0.412 19.517 1.00 69.19 94 LEU A CA 1
ATOM 683 C C . LEU A 1 94 ? -13.288 1.177 20.059 1.00 69.19 94 LEU A C 1
ATOM 685 O O . LEU A 1 94 ? -14.419 1.014 19.606 1.00 69.19 94 LEU A O 1
ATOM 689 N N . VAL A 1 95 ? -12.995 2.028 21.041 1.00 81.75 95 VAL A N 1
ATOM 690 C CA . VAL A 1 95 ? -13.903 2.877 21.812 1.00 81.75 95 VAL A CA 1
ATOM 691 C C . VAL A 1 95 ? -14.659 3.875 20.935 1.00 81.75 95 VAL A C 1
ATOM 693 O O . VAL A 1 95 ? -15.668 4.441 21.337 1.00 81.75 95 VAL A O 1
ATOM 696 N N . ALA A 1 96 ? -14.156 4.120 19.730 1.00 72.94 96 ALA A N 1
ATOM 697 C CA . ALA A 1 96 ? -14.076 5.459 19.184 1.00 72.94 96 ALA A CA 1
ATOM 698 C C . ALA A 1 96 ? -15.355 5.935 18.493 1.00 72.94 96 ALA A C 1
ATOM 700 O O . ALA A 1 96 ? -16.121 6.709 19.065 1.00 72.94 96 ALA A O 1
ATOM 701 N N . GLU A 1 97 ? -15.650 5.415 17.297 1.00 78.75 97 GLU A N 1
ATOM 702 C CA . GLU A 1 97 ? -17.008 5.486 16.748 1.00 78.75 97 GLU A CA 1
ATOM 703 C C . GLU A 1 97 ? -17.993 4.654 17.547 1.00 78.75 97 GLU A C 1
ATOM 705 O O . GLU A 1 97 ? -19.193 4.885 17.442 1.00 78.75 97 GLU A O 1
ATOM 710 N N . ARG A 1 98 ? -17.520 3.787 18.450 1.00 66.19 98 ARG A N 1
ATOM 711 C CA . ARG A 1 98 ? -18.393 3.178 19.456 1.00 66.19 98 ARG A CA 1
ATOM 712 C C . ARG A 1 98 ? -18.970 4.183 20.457 1.00 66.19 98 ARG A C 1
ATOM 714 O O . ARG A 1 98 ? -20.108 4.004 20.887 1.00 66.19 98 ARG A O 1
ATOM 721 N N . ARG A 1 99 ? -18.318 5.325 20.710 1.00 80.88 99 ARG A N 1
ATOM 722 C CA . ARG A 1 99 ? -18.961 6.487 21.361 1.00 80.88 99 ARG A CA 1
ATOM 723 C C . ARG A 1 99 ? -19.868 7.305 20.432 1.00 80.88 99 ARG A C 1
ATOM 725 O O . ARG A 1 99 ? -20.396 8.326 20.863 1.00 80.88 99 ARG A O 1
ATOM 732 N N . ARG A 1 100 ? -20.044 6.890 19.172 1.00 58.66 100 ARG A N 1
ATOM 733 C CA . ARG A 1 100 ? -20.510 7.693 18.017 1.00 58.66 100 ARG A CA 1
ATOM 734 C C . ARG A 1 100 ? -19.645 8.912 17.704 1.00 58.66 100 ARG A C 1
ATOM 736 O O . ARG A 1 100 ? -19.962 9.706 16.822 1.00 58.66 100 ARG A O 1
ATOM 743 N N . SER A 1 101 ? -18.485 9.011 18.340 1.00 66.06 101 SER A N 1
ATOM 744 C CA . SER A 1 101 ? -17.389 9.844 17.876 1.00 66.06 101 SER A CA 1
ATOM 745 C C . SER A 1 101 ? -16.779 9.155 16.645 1.00 66.06 101 SER A C 1
ATOM 747 O O . SER A 1 101 ? -15.707 8.568 16.779 1.00 66.06 101 SER A O 1
ATOM 749 N N . TRP A 1 102 ? -17.442 9.195 15.467 1.00 67.81 102 TRP A N 1
ATOM 750 C CA . TRP A 1 102 ? -17.061 8.508 14.198 1.00 67.81 102 TRP A CA 1
ATOM 751 C C . TRP A 1 102 ? -15.720 8.972 13.568 1.00 67.81 102 TRP A C 1
ATOM 753 O O . TRP A 1 102 ? -15.596 9.301 12.400 1.00 67.81 102 TRP A O 1
ATOM 763 N N . ARG A 1 103 ? -14.705 9.119 14.407 1.00 56.88 103 ARG A N 1
ATOM 764 C CA . ARG A 1 103 ? -13.812 10.286 14.467 1.00 56.88 103 ARG A CA 1
ATOM 765 C C . ARG A 1 103 ? -12.551 9.985 15.269 1.00 56.88 103 ARG A C 1
ATOM 767 O O . ARG A 1 103 ? -11.544 10.684 15.148 1.00 56.88 103 ARG A O 1
ATOM 774 N N . VAL A 1 104 ? -12.638 8.994 16.154 1.00 84.75 104 VAL A N 1
ATOM 775 C CA . VAL A 1 104 ? -11.596 8.676 17.129 1.00 84.75 104 VAL A CA 1
ATOM 776 C C . VAL A 1 104 ? -10.799 7.429 16.717 1.00 84.75 104 VAL A C 1
ATOM 778 O O . VAL A 1 104 ? -9.684 7.265 17.163 1.00 84.75 104 VAL A O 1
ATOM 781 N N . CYS A 1 105 ? -11.230 6.633 15.733 1.00 63.72 105 CYS A N 1
ATOM 782 C CA . CYS A 1 105 ? -10.452 5.505 15.185 1.00 63.72 105 CYS A CA 1
ATOM 783 C C . CYS A 1 105 ? -9.815 5.814 13.828 1.00 63.72 105 CYS A C 1
ATOM 785 O O . CYS A 1 105 ? -8.855 5.159 13.422 1.00 63.72 105 CYS A O 1
ATOM 787 N N . GLY A 1 106 ? -10.191 6.930 13.212 1.00 59.00 106 GLY A N 1
ATOM 788 C CA . GLY A 1 106 ? -9.232 7.731 12.479 1.00 59.00 106 GLY A CA 1
ATOM 789 C C . GLY A 1 106 ? -7.937 7.799 13.282 1.00 59.00 106 GLY A C 1
ATOM 790 O O . GLY A 1 106 ? -6.883 7.709 12.685 1.00 59.00 106 GLY A O 1
ATOM 791 N N . GLN A 1 107 ? -8.012 7.799 14.621 1.00 76.69 107 GLN A N 1
ATOM 792 C CA . GLN A 1 107 ? -6.882 7.759 15.537 1.00 76.69 107 GLN A CA 1
ATOM 793 C C . GLN A 1 107 ? -6.335 6.362 15.883 1.00 76.69 107 GLN A C 1
ATOM 795 O O . GLN A 1 107 ? -5.242 6.354 16.424 1.00 76.69 107 GLN A O 1
ATOM 800 N N . ALA A 1 108 ? -6.936 5.219 15.496 1.00 78.75 108 ALA A N 1
ATOM 801 C CA . ALA A 1 108 ? -6.195 3.946 15.530 1.00 78.75 108 ALA A CA 1
ATOM 802 C C . ALA A 1 108 ? -6.427 2.865 14.438 1.00 78.75 108 ALA A C 1
ATOM 804 O O . ALA A 1 108 ? -5.480 2.137 14.200 1.00 78.75 108 ALA A O 1
ATOM 805 N N . LEU A 1 109 ? -7.498 2.789 13.618 1.00 65.94 109 LEU A N 1
ATOM 806 C CA . LEU A 1 109 ? -7.460 1.951 12.379 1.00 65.94 109 LEU A CA 1
ATOM 807 C C . LEU A 1 109 ? -6.378 2.499 11.402 1.00 65.94 109 LEU A C 1
ATOM 809 O O . LEU A 1 109 ? -6.103 1.948 10.337 1.00 65.94 109 LEU A O 1
ATOM 813 N N . ARG A 1 110 ? -5.819 3.652 11.768 1.00 55.22 110 ARG A N 1
ATOM 814 C CA . ARG A 1 110 ? -4.545 4.250 11.389 1.00 55.22 110 ARG A CA 1
ATOM 815 C C . ARG A 1 110 ? -3.358 3.722 12.236 1.00 55.22 110 ARG A C 1
ATOM 817 O O . ARG A 1 110 ? -2.443 3.141 11.672 1.00 55.22 110 ARG A O 1
ATOM 824 N N . VAL A 1 111 ? -3.363 3.895 13.566 1.00 79.31 111 VAL A N 1
ATOM 825 C CA . VAL A 1 111 ? -2.267 3.487 14.486 1.00 79.31 111 VAL A CA 1
ATOM 826 C C . VAL A 1 111 ? -1.981 1.979 14.516 1.00 79.31 111 VAL A C 1
ATOM 828 O O . VAL A 1 111 ? -0.811 1.617 14.449 1.00 79.31 111 VAL A O 1
ATOM 831 N N . LEU A 1 112 ? -2.974 1.082 14.481 1.00 62.56 112 LEU A N 1
ATOM 832 C CA . LEU A 1 112 ? -2.735 -0.353 14.246 1.00 62.56 112 LEU A CA 1
ATOM 833 C C . LEU A 1 112 ? -2.550 -0.676 12.743 1.00 62.56 112 LEU A C 1
ATOM 835 O O . LEU A 1 112 ? -3.017 -1.668 12.191 1.00 62.56 112 LEU A O 1
ATOM 839 N N . SER A 1 113 ? -1.839 0.220 12.057 1.00 69.12 113 SER A N 1
ATOM 840 C CA . SER A 1 113 ? -1.009 -0.090 10.887 1.00 69.12 113 SER A CA 1
ATOM 841 C C . SER A 1 113 ? 0.422 0.487 10.992 1.00 69.12 113 SER A C 1
ATOM 843 O O . SER A 1 113 ? 1.170 0.458 10.021 1.00 69.12 113 SER A O 1
ATOM 845 N N . THR A 1 114 ? 0.821 0.975 12.178 1.00 48.09 114 THR A N 1
ATOM 846 C CA . THR A 1 114 ? 2.135 1.570 12.497 1.00 48.09 114 THR A CA 1
ATOM 847 C C . THR A 1 114 ? 3.145 0.617 13.167 1.00 48.09 114 THR A C 1
ATOM 849 O O . THR A 1 114 ? 4.318 0.654 12.817 1.00 48.09 114 THR A O 1
ATOM 852 N N . LEU A 1 115 ? 2.729 -0.190 14.152 1.00 81.44 115 LEU A N 1
ATOM 853 C CA . LEU A 1 115 ? 3.613 -0.892 15.111 1.00 81.44 115 LEU A CA 1
ATOM 854 C C . LEU A 1 115 ? 3.922 -2.362 14.716 1.00 81.44 115 LEU A C 1
ATOM 856 O O . LEU A 1 115 ? 4.970 -2.883 15.082 1.00 81.44 115 LEU A O 1
ATOM 860 N N . ALA A 1 116 ? 3.111 -2.980 13.852 1.00 64.56 116 ALA A N 1
ATOM 861 C CA . ALA A 1 116 ? 3.530 -4.038 12.922 1.00 64.56 116 ALA A CA 1
ATOM 862 C C . ALA A 1 116 ? 2.724 -3.904 11.606 1.00 64.56 116 ALA A C 1
ATOM 864 O O . ALA A 1 116 ? 1.599 -4.363 11.564 1.00 64.56 116 ALA A O 1
ATOM 865 N N . PRO A 1 117 ? 3.211 -3.286 10.511 1.00 53.00 117 PRO A N 1
ATOM 866 C CA . PRO A 1 117 ? 2.335 -2.772 9.429 1.00 53.00 117 PRO A CA 1
ATOM 867 C C . PRO A 1 117 ? 1.580 -3.808 8.569 1.00 53.00 117 PRO A C 1
ATOM 869 O O . PRO A 1 117 ? 0.699 -3.458 7.776 1.00 53.00 117 PRO A O 1
ATOM 872 N N . THR A 1 118 ? 1.932 -5.088 8.694 1.00 53.59 118 THR A N 1
ATOM 873 C CA . THR A 1 118 ? 1.156 -6.227 8.180 1.00 53.59 118 THR A CA 1
ATOM 874 C C . THR A 1 118 ? 0.017 -6.642 9.113 1.00 53.59 118 THR A C 1
ATOM 876 O O . THR A 1 118 ? -0.894 -7.322 8.646 1.00 53.59 118 THR A O 1
ATOM 879 N N . TRP A 1 119 ? 0.001 -6.169 10.366 1.00 61.19 119 TRP A N 1
ATOM 880 C CA . TRP A 1 119 ? -1.221 -5.880 11.114 1.00 61.19 119 TRP A CA 1
ATOM 881 C C . TRP A 1 119 ? -1.782 -4.495 10.723 1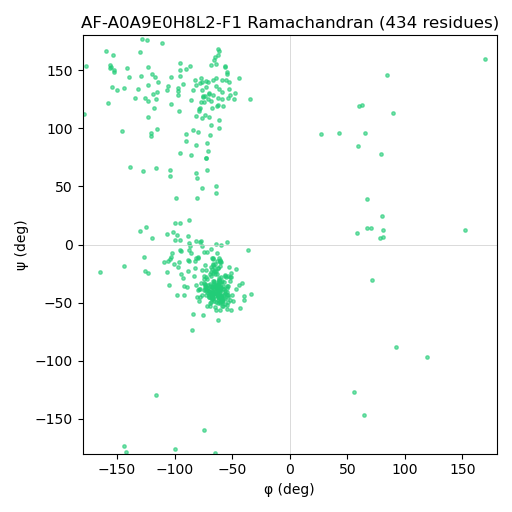.00 61.19 119 TRP A C 1
ATOM 883 O O . TRP A 1 119 ? -1.047 -3.576 10.380 1.00 61.19 119 TRP A O 1
ATOM 893 N N . ARG A 1 120 ? -3.083 -4.272 10.520 1.00 48.94 120 ARG A N 1
ATOM 894 C CA . ARG A 1 120 ? -4.302 -5.094 10.684 1.00 48.94 120 ARG A CA 1
ATOM 895 C C . ARG A 1 120 ? -4.781 -5.181 12.125 1.00 48.94 120 ARG A C 1
ATOM 897 O O . ARG A 1 120 ? -4.688 -6.243 12.724 1.00 48.94 120 ARG A O 1
ATOM 904 N N . PRO A 1 121 ? -5.446 -4.114 12.598 1.00 49.19 121 PRO A N 1
ATOM 905 C CA . PRO A 1 121 ? -6.541 -4.299 13.534 1.00 49.19 121 PRO A CA 1
ATOM 906 C C . PRO A 1 121 ? -6.073 -4.237 15.004 1.00 49.19 121 PRO A C 1
ATOM 908 O O . PRO A 1 121 ? -6.029 -3.137 15.515 1.00 49.19 121 PRO A O 1
ATOM 911 N N . ASP A 1 122 ? -5.628 -5.302 15.702 1.00 51.31 122 ASP A N 1
ATOM 912 C CA . ASP A 1 122 ? -6.104 -6.691 15.567 1.00 51.31 122 ASP A CA 1
ATOM 913 C C . ASP A 1 122 ? -7.588 -6.570 15.253 1.00 51.31 122 ASP A C 1
ATOM 915 O O . ASP A 1 122 ? -8.224 -5.798 15.953 1.00 51.31 122 ASP A O 1
ATOM 919 N N . PRO A 1 123 ? -8.149 -7.137 14.174 1.00 45.91 123 PRO A N 1
ATOM 920 C CA . PRO A 1 123 ? -9.290 -6.491 13.510 1.00 45.91 123 PRO A CA 1
ATOM 921 C C . PRO A 1 123 ? -10.469 -6.109 14.425 1.00 45.91 123 PRO A C 1
ATOM 923 O O . PRO A 1 123 ? -11.117 -5.085 14.211 1.00 45.91 123 PRO A O 1
ATOM 926 N N . SER A 1 124 ? -10.634 -6.853 15.521 1.00 49.88 124 SER A N 1
ATOM 927 C CA . SER A 1 124 ? -11.475 -6.572 16.687 1.00 49.88 124 SER A CA 1
ATOM 928 C C . SER A 1 124 ? -11.212 -5.281 17.497 1.00 49.88 124 SER A C 1
ATOM 930 O O . SER A 1 124 ? -11.927 -5.053 18.476 1.00 49.88 124 SER A O 1
ATOM 932 N N . ALA A 1 125 ? -10.232 -4.453 17.130 1.00 52.38 125 ALA A N 1
ATOM 933 C CA . ALA A 1 125 ? -9.653 -3.423 17.981 1.00 52.38 125 ALA A CA 1
ATOM 934 C C . ALA A 1 125 ? -10.079 -1.987 17.640 1.00 52.38 125 ALA A C 1
ATOM 936 O O . ALA A 1 125 ? -9.801 -1.125 18.461 1.00 52.38 125 ALA A O 1
ATOM 937 N N . ILE A 1 126 ? -10.689 -1.664 16.477 1.00 53.44 126 ILE A N 1
ATOM 938 C CA . ILE A 1 126 ? -10.780 -0.246 16.048 1.00 53.44 126 ILE A CA 1
ATOM 939 C C . ILE A 1 126 ? -11.913 0.120 15.025 1.00 53.44 126 ILE A C 1
ATOM 941 O O . ILE A 1 126 ? -11.955 -0.483 13.962 1.00 53.44 126 ILE A O 1
ATOM 945 N N . PRO A 1 127 ? -12.852 1.062 15.318 1.00 57.38 127 PRO A N 1
ATOM 946 C CA . PRO A 1 127 ? -13.790 1.708 14.342 1.00 57.38 127 PRO A CA 1
ATOM 947 C C . PRO A 1 127 ? -14.182 3.180 14.762 1.00 57.38 127 PRO A C 1
ATOM 949 O O . PRO A 1 127 ? -14.438 3.393 15.942 1.00 57.38 127 PRO A O 1
ATOM 952 N N . GLY A 1 128 ? -14.216 4.334 14.042 1.00 51.66 128 GLY A N 1
ATOM 953 C CA . GLY A 1 128 ? -14.031 4.783 12.641 1.00 51.66 128 GLY A CA 1
ATOM 954 C C . GLY A 1 128 ? -13.337 6.173 12.411 1.00 51.66 128 GLY A C 1
ATOM 955 O O . GLY A 1 128 ? -12.871 6.785 13.376 1.00 51.66 128 GLY A O 1
ATOM 956 N N . ARG A 1 129 ? -13.265 6.680 11.148 1.00 55.78 129 ARG A N 1
ATOM 957 C CA . ARG A 1 129 ? -12.064 7.119 10.356 1.00 55.78 129 ARG A CA 1
ATOM 958 C C . ARG A 1 129 ? -11.920 8.627 9.933 1.00 55.78 129 ARG A C 1
ATOM 960 O O . ARG A 1 129 ? -11.856 9.507 10.786 1.00 55.78 129 ARG A O 1
ATOM 967 N N . SER A 1 130 ? -11.663 8.927 8.642 1.00 44.62 130 SER A N 1
ATOM 968 C CA . SER A 1 130 ? -11.030 10.163 8.094 1.00 44.62 130 SER A CA 1
ATOM 969 C C . SER A 1 130 ? -11.894 11.434 8.129 1.00 44.62 130 SER A C 1
ATOM 971 O O . SER A 1 130 ? -13.043 11.359 7.729 1.00 44.62 130 SER A O 1
ATOM 973 N N . ARG A 1 131 ? -11.324 12.616 8.444 1.00 38.50 131 ARG A N 1
ATOM 974 C CA . ARG A 1 131 ? -11.997 13.895 8.822 1.00 38.50 131 ARG A CA 1
ATOM 975 C C . ARG A 1 131 ? -13.192 14.406 7.996 1.00 38.50 131 ARG A C 1
ATOM 977 O O . ARG A 1 131 ? -13.979 15.176 8.541 1.00 38.50 131 ARG A O 1
ATOM 984 N N . THR A 1 132 ? -13.373 13.979 6.746 1.00 47.06 132 THR A N 1
ATOM 985 C CA . THR A 1 132 ? -14.668 14.101 6.051 1.00 47.06 132 THR A CA 1
ATOM 986 C C . THR A 1 132 ? -15.808 13.529 6.907 1.00 47.06 132 THR A C 1
ATOM 988 O O . THR A 1 132 ? -16.892 14.083 6.877 1.00 47.06 132 THR A O 1
ATOM 991 N N . ALA A 1 133 ? -15.521 12.552 7.774 1.00 52.12 133 ALA A N 1
ATOM 992 C CA . ALA A 1 133 ? -16.252 11.983 8.917 1.00 52.12 133 ALA A CA 1
ATOM 993 C C . ALA A 1 133 ? -17.106 12.895 9.827 1.00 52.12 133 ALA A C 1
ATOM 995 O O . ALA A 1 133 ? -17.710 12.419 10.783 1.00 52.12 133 ALA A O 1
ATOM 996 N N . ILE A 1 134 ? -17.090 14.208 9.618 1.00 39.84 134 ILE A N 1
ATOM 997 C CA . ILE A 1 134 ? -17.797 15.195 10.447 1.00 39.84 134 ILE A CA 1
ATOM 998 C C . ILE A 1 134 ? -18.702 16.101 9.577 1.00 39.84 134 ILE A C 1
ATOM 1000 O O . ILE A 1 134 ? -19.524 16.837 10.108 1.00 39.84 134 ILE A O 1
ATOM 1004 N N . ALA A 1 135 ? -18.569 16.030 8.245 1.00 41.25 135 ALA A N 1
ATOM 1005 C CA . ALA A 1 135 ? -19.374 16.760 7.252 1.00 41.25 135 ALA A CA 1
ATOM 1006 C C . ALA A 1 135 ? -20.022 15.835 6.198 1.00 41.25 135 ALA A C 1
ATOM 1008 O O . ALA A 1 135 ? -21.053 16.168 5.624 1.00 41.25 135 ALA A O 1
ATOM 1009 N N . ARG A 1 136 ? -19.446 14.644 5.996 1.00 58.69 136 ARG A N 1
ATOM 1010 C CA . ARG A 1 136 ? -20.168 13.423 5.629 1.00 58.69 136 ARG A CA 1
ATOM 1011 C C . ARG A 1 136 ? -21.419 13.307 6.488 1.00 58.69 136 ARG A C 1
ATOM 1013 O O . ARG A 1 136 ? -21.360 13.568 7.692 1.00 58.69 136 ARG A O 1
ATOM 1020 N N . SER A 1 137 ? -22.504 12.812 5.902 1.00 72.81 137 SER A N 1
ATOM 1021 C CA . SER A 1 137 ? -23.579 12.262 6.718 1.00 72.81 137 SER A CA 1
ATOM 1022 C C . SER A 1 137 ? -23.019 11.153 7.626 1.00 72.81 137 SER A C 1
ATOM 1024 O O . SER A 1 137 ? -22.038 10.500 7.246 1.00 72.81 137 SER A O 1
ATOM 1026 N N . PRO A 1 138 ? -23.653 10.887 8.784 1.00 85.88 138 PRO A N 1
ATOM 1027 C CA . PRO A 1 138 ? -23.420 9.695 9.603 1.00 85.88 138 PRO A CA 1
ATOM 1028 C C . PRO A 1 138 ? -23.091 8.427 8.805 1.00 85.88 138 PRO A C 1
ATOM 1030 O O . PRO A 1 138 ? -22.154 7.703 9.139 1.00 85.88 138 PRO A O 1
ATOM 1033 N N . ALA A 1 139 ? -23.821 8.213 7.707 1.00 81.44 139 ALA A N 1
ATOM 1034 C CA . ALA A 1 139 ? -23.703 7.041 6.866 1.00 81.44 139 ALA A CA 1
ATOM 1035 C C . ALA A 1 139 ? -22.345 6.936 6.164 1.00 81.44 139 ALA A C 1
ATOM 1037 O O . ALA A 1 139 ? -21.663 5.928 6.328 1.00 81.44 139 ALA A O 1
ATOM 1038 N N . VAL A 1 140 ? -21.893 7.964 5.433 1.00 82.75 140 VAL A N 1
ATOM 1039 C CA . VAL A 1 140 ? -20.591 7.864 4.745 1.00 82.75 140 VAL A CA 1
ATOM 1040 C C . VAL A 1 140 ? -19.462 7.639 5.750 1.00 82.75 140 VAL A C 1
ATOM 1042 O O . VAL A 1 140 ? -18.475 6.983 5.418 1.00 82.75 140 VAL A O 1
ATOM 1045 N N . VAL A 1 141 ? -19.572 8.192 6.967 1.00 79.44 141 VAL A N 1
ATOM 1046 C CA . VAL A 1 141 ? -18.555 7.963 7.996 1.00 79.44 141 VAL A CA 1
ATOM 1047 C C . VAL A 1 141 ? -18.496 6.494 8.339 1.00 79.44 141 VAL A C 1
ATOM 1049 O O . VAL A 1 141 ? -17.508 5.847 8.028 1.00 79.44 141 VAL A O 1
ATOM 1052 N N . GLU A 1 142 ? -19.579 5.974 8.898 1.00 79.81 142 GLU A N 1
ATOM 1053 C CA . GLU A 1 142 ? -19.742 4.595 9.334 1.00 79.81 142 GLU A CA 1
ATOM 1054 C C . GLU A 1 142 ? -19.313 3.632 8.206 1.00 79.81 142 GLU A C 1
ATOM 1056 O O . GLU A 1 142 ? -18.419 2.806 8.392 1.00 79.81 142 GLU A O 1
ATOM 1061 N N . ALA A 1 143 ? -19.794 3.858 6.978 1.00 84.75 143 ALA A N 1
ATOM 1062 C CA . ALA A 1 143 ? -19.418 3.110 5.777 1.00 84.75 143 ALA A CA 1
ATOM 1063 C C . ALA A 1 143 ? -17.921 3.180 5.407 1.00 84.75 143 ALA A C 1
ATOM 1065 O O . ALA A 1 143 ? -17.350 2.190 4.957 1.00 84.75 143 ALA A O 1
ATOM 1066 N N . THR A 1 144 ? -17.247 4.314 5.607 1.00 79.31 144 THR A N 1
ATOM 1067 C CA . THR A 1 144 ? -15.793 4.424 5.372 1.00 79.31 144 THR A CA 1
ATOM 1068 C C . THR A 1 144 ? -15.026 3.467 6.279 1.00 79.31 144 THR A C 1
ATOM 1070 O O . THR A 1 144 ? -14.092 2.790 5.857 1.00 79.31 144 THR A O 1
ATOM 1073 N N . CYS A 1 145 ? -15.428 3.441 7.542 1.00 84.44 145 CYS A N 1
ATOM 1074 C CA . CYS A 1 145 ? -14.737 2.779 8.637 1.00 84.44 145 CYS A CA 1
ATOM 1075 C C . CYS A 1 145 ? -14.879 1.272 8.533 1.00 84.44 145 CYS A C 1
ATOM 1077 O O . CYS A 1 145 ? -13.879 0.559 8.616 1.00 84.44 145 CYS A O 1
ATOM 1079 N N . TRP A 1 146 ? -16.102 0.835 8.220 1.00 67.06 146 TRP A N 1
ATOM 1080 C CA . TRP A 1 146 ? -16.396 -0.498 7.723 1.00 67.06 146 TRP A CA 1
ATOM 1081 C C . TRP A 1 146 ? -15.501 -0.852 6.535 1.00 67.06 146 TRP A C 1
ATOM 1083 O O . TRP A 1 146 ? -14.724 -1.804 6.638 1.00 67.06 146 TRP A O 1
ATOM 1093 N N . ALA A 1 147 ? -15.498 -0.049 5.462 1.00 81.94 147 ALA A N 1
ATOM 1094 C CA . ALA A 1 147 ? -14.736 -0.363 4.255 1.00 81.94 147 ALA A CA 1
ATOM 1095 C C . ALA A 1 147 ? -13.264 -0.677 4.567 1.00 81.94 147 ALA A C 1
ATOM 1097 O O . ALA A 1 147 ? -12.777 -1.731 4.164 1.00 81.94 147 ALA A O 1
ATOM 1098 N N . GLN A 1 148 ? -12.566 0.139 5.372 1.00 75.31 148 GLN A N 1
ATOM 1099 C CA . GLN A 1 148 ? -11.175 -0.150 5.761 1.00 75.31 148 GLN A CA 1
ATOM 1100 C C . GLN A 1 148 ? -10.963 -0.867 7.106 1.00 75.31 148 GLN A C 1
ATOM 1102 O O . GLN A 1 148 ? -9.837 -0.898 7.614 1.00 75.31 148 GLN A O 1
ATOM 1107 N N . ALA A 1 149 ? -12.007 -1.502 7.637 1.00 72.75 149 ALA A N 1
ATOM 1108 C CA . ALA A 1 149 ? -11.909 -2.728 8.431 1.00 72.75 149 ALA A CA 1
ATOM 1109 C C . ALA A 1 149 ? -11.928 -4.000 7.543 1.00 72.75 149 ALA A C 1
ATOM 1111 O O . ALA A 1 149 ? -11.751 -5.098 8.061 1.00 72.75 149 ALA A O 1
ATOM 1112 N N . ARG A 1 150 ? -12.061 -3.841 6.209 1.00 74.12 150 ARG A N 1
ATOM 1113 C CA . ARG A 1 150 ? -12.341 -4.870 5.177 1.00 74.12 150 ARG A CA 1
ATOM 1114 C C . ARG A 1 150 ? -13.823 -5.275 5.049 1.00 74.12 150 ARG A C 1
ATOM 1116 O O . ARG A 1 150 ? -14.118 -6.374 4.588 1.00 74.12 150 ARG A O 1
ATOM 1123 N N . ALA A 1 151 ? -14.750 -4.404 5.448 1.00 69.50 151 ALA A N 1
ATOM 1124 C CA . ALA A 1 151 ? -16.178 -4.702 5.574 1.00 69.50 151 ALA A CA 1
ATOM 1125 C C . ALA A 1 151 ? -17.019 -3.877 4.569 1.00 69.50 151 ALA A C 1
ATOM 1127 O O . ALA A 1 151 ? -17.257 -2.683 4.764 1.00 69.50 151 ALA A O 1
ATOM 1128 N N . TYR A 1 152 ? -17.414 -4.481 3.439 1.00 82.69 152 TYR A N 1
ATOM 1129 C CA . TYR A 1 152 ? -18.069 -3.750 2.337 1.00 82.69 152 TYR A CA 1
ATOM 1130 C C . TYR A 1 152 ? -19.592 -3.740 2.409 1.00 82.69 152 TYR A C 1
ATOM 1132 O O . TYR A 1 152 ? -20.204 -2.745 2.041 1.00 82.69 152 TYR A O 1
ATOM 1140 N N . ARG A 1 153 ? -20.234 -4.816 2.870 1.00 73.25 153 ARG A N 1
ATOM 1141 C CA . ARG A 1 153 ? -21.708 -4.910 2.859 1.00 73.25 153 ARG A CA 1
ATOM 1142 C C . ARG A 1 153 ? -22.339 -4.027 3.924 1.00 73.25 153 ARG A C 1
ATOM 1144 O O . ARG A 1 153 ? -23.381 -3.421 3.699 1.00 73.25 153 ARG A O 1
ATOM 1151 N N . GLU A 1 154 ? -21.652 -3.902 5.047 1.00 85.75 154 GLU A N 1
ATOM 1152 C CA . GLU A 1 154 ? -21.909 -2.955 6.121 1.00 85.75 154 GLU A CA 1
ATOM 1153 C C . GLU A 1 154 ? -21.903 -1.528 5.569 1.00 85.75 154 GLU A C 1
ATOM 1155 O O . GLU A 1 154 ? -22.844 -0.770 5.788 1.00 85.75 154 GLU A O 1
ATOM 1160 N N . ALA A 1 155 ? -20.893 -1.200 4.765 1.00 84.12 155 ALA A N 1
ATOM 1161 C CA . ALA A 1 155 ? -20.801 0.074 4.077 1.00 84.12 155 ALA A CA 1
ATOM 1162 C C . ALA A 1 155 ? -21.906 0.251 3.012 1.00 84.12 155 ALA A C 1
ATOM 1164 O O . ALA A 1 155 ? -22.579 1.277 3.032 1.00 84.12 155 ALA A O 1
ATOM 1165 N N . ALA A 1 156 ? -22.184 -0.749 2.163 1.00 87.06 156 ALA A N 1
ATOM 1166 C CA . ALA A 1 156 ? -23.268 -0.722 1.166 1.00 87.06 156 ALA A CA 1
ATOM 1167 C C . ALA A 1 156 ? -24.638 -0.414 1.791 1.00 87.06 156 ALA A C 1
ATOM 1169 O O . ALA A 1 156 ? -25.332 0.510 1.378 1.00 87.06 156 ALA A O 1
ATOM 1170 N N . ALA A 1 157 ? -25.011 -1.163 2.829 1.00 80.44 157 ALA A N 1
ATOM 1171 C CA . ALA A 1 157 ? -26.326 -1.057 3.451 1.00 80.44 157 ALA A CA 1
ATOM 1172 C C . ALA A 1 157 ? -26.477 0.236 4.268 1.00 80.44 157 ALA A C 1
ATOM 1174 O O . ALA A 1 157 ? -27.582 0.756 4.428 1.00 80.44 157 ALA A O 1
ATOM 1175 N N . VAL A 1 158 ? -25.374 0.772 4.795 1.00 87.00 158 VAL A N 1
ATOM 1176 C CA . VAL A 1 158 ? -25.339 2.115 5.385 1.00 87.00 158 VAL A CA 1
ATOM 1177 C C . VAL A 1 158 ? -25.580 3.195 4.316 1.00 87.00 158 VAL A C 1
ATOM 1179 O O . VAL A 1 158 ? -26.225 4.198 4.617 1.00 87.00 158 VAL A O 1
ATOM 1182 N N . ILE A 1 159 ? -25.144 2.960 3.074 1.00 87.44 159 ILE A N 1
ATOM 1183 C CA . ILE A 1 159 ? -25.288 3.876 1.936 1.00 87.44 159 ILE A CA 1
ATOM 1184 C C . ILE A 1 159 ? -26.691 3.843 1.318 1.00 87.44 159 ILE A C 1
ATOM 1186 O O . ILE A 1 159 ? -27.301 4.898 1.180 1.00 87.44 159 ILE A O 1
ATOM 1190 N N . GLU A 1 160 ? -27.257 2.674 1.018 1.00 81.06 160 GLU A N 1
ATOM 1191 C CA . GLU A 1 160 ? -28.616 2.566 0.449 1.00 81.06 160 GLU A CA 1
ATOM 1192 C C . GLU A 1 160 ? -29.666 3.229 1.364 1.00 81.06 160 GLU A C 1
ATOM 1194 O O . GLU A 1 160 ? -30.453 4.064 0.922 1.00 81.06 160 GLU A O 1
ATOM 1199 N N . ARG A 1 161 ? -29.574 3.010 2.686 1.00 85.06 161 ARG A N 1
ATOM 1200 C CA . ARG A 1 161 ? -30.426 3.689 3.687 1.00 85.06 161 ARG A CA 1
ATOM 1201 C C . ARG A 1 161 ? -30.187 5.192 3.818 1.00 85.06 161 ARG A C 1
ATOM 1203 O O . ARG A 1 161 ? -30.910 5.854 4.566 1.00 85.06 161 ARG A O 1
ATOM 1210 N N . ALA A 1 162 ? -29.125 5.734 3.245 1.00 88.06 162 ALA A N 1
ATOM 1211 C CA . ALA A 1 162 ? -28.891 7.169 3.199 1.00 88.06 162 ALA A CA 1
ATOM 1212 C C . ALA A 1 162 ? -29.485 7.744 1.901 1.00 88.06 162 ALA A C 1
ATOM 1214 O O . ALA A 1 162 ? -30.256 8.700 1.983 1.00 88.06 162 ALA A O 1
ATOM 1215 N N . ILE A 1 163 ? -29.282 7.066 0.766 1.00 84.69 163 ILE A N 1
ATOM 1216 C CA . ILE A 1 163 ? -29.910 7.373 -0.532 1.00 84.69 163 ILE A CA 1
ATOM 1217 C C . ILE A 1 163 ? -31.443 7.435 -0.415 1.00 84.69 163 ILE A C 1
ATOM 1219 O O . ILE A 1 163 ? -32.030 8.453 -0.771 1.00 84.69 163 ILE A O 1
ATOM 1223 N N . ASP A 1 164 ? -32.093 6.435 0.193 1.00 77.44 164 ASP A N 1
ATOM 1224 C CA . ASP A 1 164 ? -33.560 6.417 0.392 1.00 77.44 164 ASP A CA 1
ATOM 1225 C C . ASP A 1 164 ? -34.088 7.556 1.295 1.00 77.44 164 ASP A C 1
ATOM 1227 O O . ASP A 1 164 ? -35.289 7.826 1.341 1.00 77.44 164 ASP A O 1
ATOM 1231 N N . ARG A 1 165 ? -33.202 8.239 2.033 1.00 86.88 165 ARG A N 1
ATOM 1232 C CA . ARG A 1 165 ? -33.510 9.437 2.837 1.00 86.88 165 ARG A CA 1
ATOM 1233 C C . ARG A 1 165 ? -33.073 10.745 2.162 1.00 86.88 165 ARG A C 1
ATOM 1235 O O . ARG A 1 165 ? -33.094 11.788 2.812 1.00 86.88 165 ARG A O 1
ATOM 1242 N N . GLY A 1 166 ? -32.690 10.701 0.885 1.00 88.62 166 GLY A N 1
ATOM 1243 C CA . GLY A 1 166 ? -32.251 11.861 0.105 1.00 88.62 166 GLY A CA 1
ATOM 1244 C C . GLY A 1 166 ? -30.795 12.281 0.334 1.00 88.62 166 GLY A C 1
ATOM 1245 O O . GLY A 1 166 ? -30.404 13.362 -0.099 1.00 88.62 166 GLY A O 1
ATOM 1246 N N . ASP A 1 167 ? -29.973 11.463 1.000 1.00 88.12 167 ASP A N 1
ATOM 1247 C CA . ASP A 1 167 ? -28.520 11.660 1.004 1.00 88.12 167 ASP A CA 1
ATOM 1248 C C . ASP A 1 167 ? -27.930 11.079 -0.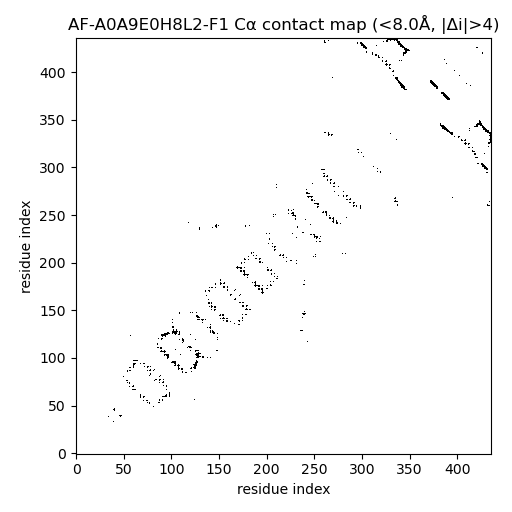284 1.00 88.12 167 ASP A C 1
ATOM 1250 O O . ASP A 1 167 ? -27.485 9.936 -0.346 1.00 88.12 167 ASP A O 1
ATOM 1254 N N . GLU A 1 168 ? -27.939 11.895 -1.332 1.00 87.94 168 GLU A N 1
ATOM 1255 C CA . GLU A 1 168 ? -27.307 11.593 -2.617 1.00 87.94 168 GLU A CA 1
ATOM 1256 C C . GLU A 1 168 ? -25.822 12.010 -2.646 1.00 87.94 168 GLU A C 1
ATOM 1258 O O . GLU A 1 168 ? -25.269 12.261 -3.719 1.00 87.94 168 GLU A O 1
ATOM 1263 N N . SER A 1 169 ? -25.157 12.163 -1.490 1.00 89.25 169 SER A N 1
ATOM 1264 C CA . SER A 1 169 ? -23.862 12.846 -1.461 1.00 89.25 169 SER A CA 1
ATOM 1265 C C . SER A 1 169 ? -22.765 12.108 -2.261 1.00 89.25 169 SER A C 1
ATOM 1267 O O . SER A 1 169 ? -22.594 10.894 -2.127 1.00 89.25 169 SER A O 1
ATOM 1269 N N . PRO A 1 170 ? -21.947 12.833 -3.056 1.00 89.38 170 PRO A N 1
ATOM 1270 C CA . PRO A 1 170 ? -20.819 12.281 -3.817 1.00 89.38 170 PRO A CA 1
ATOM 1271 C C . PRO A 1 170 ? -19.902 11.343 -3.026 1.00 89.38 170 PRO A C 1
ATOM 1273 O O . PRO A 1 170 ? -19.442 10.321 -3.528 1.00 89.38 170 PRO A O 1
ATOM 1276 N N . ASP A 1 171 ? -19.651 11.674 -1.759 1.00 87.62 171 ASP A N 1
ATOM 1277 C CA . ASP A 1 171 ? -18.757 10.921 -0.881 1.00 87.62 171 ASP A CA 1
ATOM 1278 C C . ASP A 1 171 ? -19.408 9.592 -0.415 1.00 87.62 171 ASP A C 1
ATOM 1280 O O . ASP A 1 171 ? -18.692 8.620 -0.181 1.00 87.62 171 ASP A O 1
ATOM 1284 N N . LEU A 1 172 ? -20.748 9.519 -0.352 1.00 89.00 172 LEU A N 1
ATOM 1285 C CA . LEU A 1 172 ? -21.535 8.304 -0.096 1.00 89.00 172 LEU A CA 1
ATOM 1286 C C . LEU A 1 172 ? -21.447 7.335 -1.283 1.00 89.00 172 LEU A C 1
ATOM 1288 O O . LEU A 1 172 ? -21.032 6.185 -1.130 1.00 89.00 172 LEU A O 1
ATOM 1292 N N . TRP A 1 173 ? -21.749 7.836 -2.483 1.00 93.00 173 TRP A N 1
ATOM 1293 C CA . TRP A 1 173 ? -21.620 7.101 -3.742 1.00 93.00 173 TRP A CA 1
ATOM 1294 C C . TRP A 1 173 ? -20.179 6.638 -4.002 1.00 93.00 173 TRP A C 1
ATOM 1296 O O . TRP A 1 173 ? -19.956 5.514 -4.458 1.00 93.00 173 TRP A O 1
ATOM 1306 N N . LEU A 1 174 ? -19.185 7.452 -3.628 1.00 88.69 174 LEU A N 1
ATOM 1307 C CA . LEU A 1 174 ? -17.772 7.088 -3.699 1.00 88.69 174 LEU A CA 1
ATOM 1308 C C . LEU A 1 174 ? -17.466 5.851 -2.846 1.00 88.69 174 LEU A C 1
ATOM 1310 O O . LEU A 1 174 ? -16.773 4.953 -3.322 1.00 88.69 174 LEU A O 1
ATOM 1314 N N . VAL A 1 175 ? -17.979 5.771 -1.612 1.00 90.12 175 VAL A N 1
ATOM 1315 C CA . VAL A 1 175 ? -17.798 4.574 -0.774 1.00 90.12 175 VAL A CA 1
ATOM 1316 C C . VAL A 1 175 ? -18.591 3.386 -1.338 1.00 90.12 175 VAL A C 1
ATOM 1318 O O . VAL A 1 175 ? -18.051 2.285 -1.345 1.00 90.12 175 VAL A O 1
ATOM 1321 N N . ALA A 1 176 ? -19.783 3.578 -1.919 1.00 91.69 176 ALA A N 1
ATOM 1322 C CA . ALA A 1 176 ? -20.541 2.486 -2.559 1.00 91.69 176 ALA A CA 1
ATOM 1323 C C . ALA A 1 176 ? -19.785 1.871 -3.747 1.00 91.69 176 ALA A C 1
ATOM 1325 O O . ALA A 1 176 ? -19.807 0.659 -3.955 1.00 91.69 176 ALA A O 1
ATOM 1326 N N . GLY A 1 177 ? -19.041 2.695 -4.482 1.00 91.25 177 GLY A N 1
ATOM 1327 C CA . GLY A 1 177 ? -18.107 2.238 -5.500 1.00 91.25 177 GLY A CA 1
ATOM 1328 C C . GLY A 1 177 ? -16.967 1.375 -4.958 1.00 91.25 177 GLY A C 1
ATOM 1329 O O . GLY A 1 177 ? -16.694 0.299 -5.484 1.00 91.25 177 GLY A O 1
ATOM 1330 N N . GLN A 1 178 ? -16.318 1.823 -3.879 1.00 88.75 178 GLN A N 1
ATOM 1331 C CA . GLN A 1 178 ? -15.235 1.084 -3.202 1.00 88.75 178 GLN A CA 1
ATOM 1332 C C . GLN A 1 178 ? -15.718 -0.264 -2.667 1.00 88.75 178 GLN A C 1
ATOM 1334 O O . GLN A 1 178 ? -15.033 -1.279 -2.776 1.00 88.75 178 GLN A O 1
ATOM 1339 N N . VAL A 1 179 ? -16.933 -0.253 -2.134 1.00 86.75 179 VAL A N 1
ATOM 1340 C CA . VAL A 1 179 ? -17.681 -1.410 -1.663 1.00 86.75 179 VAL A CA 1
ATOM 1341 C C . VAL A 1 179 ? -17.929 -2.405 -2.787 1.00 86.75 179 VAL A C 1
ATOM 1343 O O . VAL A 1 179 ? -17.492 -3.547 -2.693 1.00 86.75 179 VAL A O 1
ATOM 1346 N N . ALA A 1 180 ? -18.556 -1.978 -3.882 1.00 92.12 180 ALA A N 1
ATOM 1347 C CA . ALA A 1 180 ? -18.898 -2.871 -4.982 1.00 92.12 180 ALA A CA 1
ATOM 1348 C C . ALA A 1 180 ? -17.652 -3.376 -5.749 1.00 92.12 180 ALA A C 1
ATOM 1350 O O . ALA A 1 180 ? -17.690 -4.469 -6.317 1.00 92.12 180 ALA A O 1
ATOM 1351 N N . ILE A 1 181 ? -16.523 -2.650 -5.693 1.00 88.50 181 ILE A N 1
ATOM 1352 C CA . ILE A 1 181 ? -15.193 -3.160 -6.083 1.00 88.50 181 ILE A CA 1
ATOM 1353 C C . ILE A 1 181 ? -14.754 -4.306 -5.170 1.00 88.50 181 ILE A C 1
ATOM 1355 O O . ILE A 1 181 ? -14.348 -5.350 -5.676 1.00 88.50 181 ILE A O 1
ATOM 1359 N N . GLY A 1 182 ? -14.843 -4.131 -3.848 1.00 87.25 182 GLY A N 1
ATOM 1360 C CA . GLY A 1 182 ? -14.532 -5.176 -2.867 1.00 87.25 182 GLY A CA 1
ATOM 1361 C C . GLY A 1 182 ? -15.459 -6.397 -2.949 1.00 87.25 182 GLY A C 1
ATOM 1362 O O . GLY A 1 182 ? -15.049 -7.500 -2.604 1.00 87.25 182 GLY A O 1
ATOM 1363 N N . GLU A 1 183 ? -16.684 -6.225 -3.452 1.00 80.12 183 GLU A N 1
ATOM 1364 C CA . GLU A 1 183 ? -17.649 -7.311 -3.677 1.00 80.12 183 GLU A CA 1
ATOM 1365 C C . GLU A 1 183 ? -17.541 -8.009 -5.044 1.00 80.12 183 GLU A C 1
ATOM 1367 O O . GLU A 1 183 ? -18.170 -9.047 -5.241 1.00 80.12 183 GLU A O 1
ATOM 1372 N N . GLY A 1 184 ? -16.829 -7.440 -6.022 1.00 85.62 184 GLY A N 1
ATOM 1373 C CA . GLY A 1 184 ? -16.883 -7.932 -7.404 1.00 85.62 184 GLY A CA 1
ATOM 1374 C C . GLY A 1 184 ? -18.210 -7.654 -8.132 1.00 85.62 184 GLY A C 1
ATOM 1375 O O . GLY A 1 184 ? -18.430 -8.178 -9.225 1.00 85.62 184 GLY A O 1
ATOM 1376 N N . ARG A 1 185 ? -19.075 -6.777 -7.601 1.00 87.56 185 ARG A N 1
ATOM 1377 C CA . ARG A 1 185 ? -20.258 -6.245 -8.307 1.00 87.56 185 ARG A CA 1
ATOM 1378 C C . ARG A 1 185 ? -19.849 -5.101 -9.230 1.00 87.56 185 ARG A C 1
ATOM 1380 O O . ARG A 1 185 ? -20.234 -3.950 -9.064 1.00 87.56 185 ARG A O 1
ATOM 1387 N N . LEU A 1 186 ? -18.990 -5.408 -10.193 1.00 93.44 186 LEU A N 1
ATOM 1388 C CA . LEU A 1 186 ? -18.195 -4.388 -10.879 1.00 93.44 186 LEU A CA 1
ATOM 1389 C C . LEU A 1 186 ? -19.008 -3.511 -11.846 1.00 93.44 186 LEU A C 1
ATOM 1391 O O . LEU A 1 186 ? -18.619 -2.377 -12.106 1.00 93.44 186 LEU A O 1
ATOM 1395 N N . ALA A 1 187 ? -20.164 -3.985 -12.322 1.00 90.19 187 ALA A N 1
ATOM 1396 C CA . ALA A 1 187 ? -21.137 -3.145 -13.023 1.00 90.19 187 ALA A CA 1
ATOM 1397 C C . ALA A 1 187 ? -21.761 -2.092 -12.084 1.00 90.19 187 ALA A C 1
ATOM 1399 O O . ALA A 1 187 ? -21.785 -0.907 -12.417 1.00 90.19 187 ALA A O 1
ATOM 1400 N N . ASP A 1 188 ? -22.182 -2.510 -10.888 1.00 91.38 188 ASP A N 1
ATOM 1401 C CA . ASP A 1 188 ? -22.770 -1.633 -9.868 1.00 91.38 188 ASP A CA 1
ATOM 1402 C C . ASP A 1 188 ? -21.729 -0.646 -9.325 1.00 91.38 188 ASP A C 1
ATOM 1404 O O . ASP A 1 188 ? -22.038 0.522 -9.102 1.00 91.38 188 ASP A O 1
ATOM 1408 N N . ALA A 1 189 ? -20.475 -1.088 -9.180 1.00 93.69 189 ALA A N 1
ATOM 1409 C CA . ALA A 1 189 ? -19.356 -0.236 -8.795 1.00 93.69 189 ALA A CA 1
ATOM 1410 C C . ALA A 1 189 ? -19.160 0.919 -9.777 1.00 93.69 189 ALA A C 1
ATOM 1412 O O . ALA A 1 189 ? -19.068 2.068 -9.358 1.00 93.69 189 ALA A O 1
ATOM 1413 N N . VAL A 1 190 ? -19.145 0.629 -11.082 1.00 92.44 190 VAL A N 1
ATOM 1414 C CA . VAL A 1 190 ? -19.056 1.654 -12.132 1.00 92.44 190 VAL A CA 1
ATOM 1415 C C . VAL A 1 190 ? -20.233 2.628 -12.027 1.00 92.44 190 VAL A C 1
ATOM 1417 O O . VAL A 1 190 ? -20.009 3.834 -12.026 1.00 92.44 190 VAL A O 1
ATOM 1420 N N . ALA A 1 191 ? -21.463 2.133 -11.855 1.00 93.44 191 ALA A N 1
ATOM 1421 C CA . ALA A 1 191 ? -22.654 2.978 -11.724 1.00 93.44 191 ALA A CA 1
ATOM 1422 C C . ALA A 1 191 ? -22.669 3.837 -10.440 1.00 93.44 191 ALA A C 1
ATOM 1424 O O . ALA A 1 191 ? -23.166 4.962 -10.451 1.00 93.44 191 ALA A O 1
ATOM 1425 N N . ALA A 1 192 ? -22.121 3.338 -9.329 1.00 92.38 192 ALA A N 1
ATOM 1426 C CA . ALA A 1 192 ? -21.963 4.104 -8.095 1.00 92.38 192 ALA A CA 1
ATOM 1427 C C . ALA A 1 192 ? -20.860 5.169 -8.218 1.00 92.38 192 ALA A C 1
ATOM 1429 O O . ALA A 1 192 ? -21.030 6.290 -7.751 1.00 92.38 192 ALA A O 1
ATOM 1430 N N . LEU A 1 193 ? -19.748 4.853 -8.883 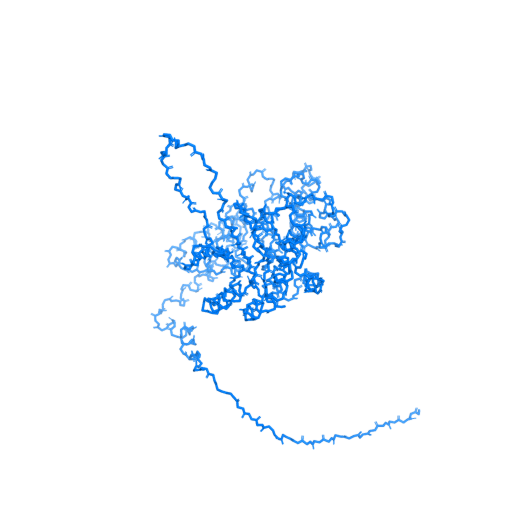1.00 92.38 193 LEU A N 1
ATOM 1431 C CA . LEU A 1 193 ? -18.620 5.771 -9.073 1.00 92.38 193 LEU A CA 1
ATOM 1432 C C . LEU A 1 193 ? -18.910 6.863 -10.107 1.00 92.38 193 LEU A C 1
ATOM 1434 O O . LEU A 1 193 ? -18.406 7.975 -9.976 1.00 92.38 193 LEU A O 1
ATOM 1438 N N . ASP A 1 194 ? -19.759 6.579 -11.091 1.00 91.88 194 ASP A N 1
ATOM 1439 C CA . ASP A 1 194 ? -20.295 7.587 -12.004 1.00 91.88 194 ASP A CA 1
ATOM 1440 C C . ASP A 1 194 ? -21.134 8.626 -11.233 1.00 91.88 194 ASP A C 1
ATOM 1442 O O . ASP A 1 194 ? -20.824 9.819 -11.258 1.00 91.88 194 ASP A O 1
ATOM 1446 N N . ARG A 1 195 ? -22.087 8.166 -10.400 1.00 92.75 195 ARG A N 1
ATOM 1447 C CA . ARG A 1 195 ? -22.857 9.032 -9.478 1.00 92.75 195 ARG A CA 1
ATOM 1448 C C . ARG A 1 195 ? -21.994 9.759 -8.443 1.00 92.75 195 ARG A C 1
ATOM 1450 O O . ARG A 1 195 ? -22.358 10.847 -8.007 1.00 92.75 195 ARG A O 1
ATOM 1457 N N . ALA A 1 196 ? -20.854 9.187 -8.056 1.00 91.12 196 ALA A N 1
ATOM 1458 C CA . ALA A 1 196 ? -19.920 9.819 -7.127 1.00 91.12 196 ALA A CA 1
ATOM 1459 C C . ALA A 1 196 ? -19.247 11.076 -7.701 1.00 91.12 196 ALA A C 1
ATOM 1461 O O . ALA A 1 196 ? -18.823 11.924 -6.925 1.00 91.12 196 ALA A O 1
ATOM 1462 N N . GLY A 1 197 ? -19.143 11.211 -9.028 1.00 81.62 197 GLY A N 1
ATOM 1463 C CA . GLY A 1 197 ? -18.717 12.444 -9.693 1.00 81.62 197 GLY A CA 1
ATOM 1464 C C . GLY A 1 197 ? -17.264 12.870 -9.427 1.00 81.62 197 GLY A C 1
ATOM 1465 O O . GLY A 1 197 ? -16.955 13.598 -8.484 1.00 81.62 197 GLY A O 1
ATOM 1466 N N . GLY A 1 198 ? -16.351 12.513 -10.335 1.00 75.56 198 GLY A N 1
ATOM 1467 C CA . GLY A 1 198 ? -14.966 13.001 -10.303 1.00 75.56 198 GLY A CA 1
ATOM 1468 C C . GLY A 1 198 ? -14.172 12.540 -9.070 1.00 75.56 198 GLY A C 1
ATOM 1469 O O . GLY A 1 198 ? -14.332 11.422 -8.585 1.00 75.56 198 GLY A O 1
ATOM 1470 N N . GLY A 1 199 ? -13.249 13.374 -8.581 1.00 75.31 199 GLY A N 1
ATOM 1471 C CA . GLY A 1 199 ? -12.400 13.033 -7.432 1.00 75.31 199 GLY A CA 1
ATOM 1472 C C . GLY A 1 199 ? -11.610 11.732 -7.640 1.00 75.31 199 GLY A C 1
ATOM 1473 O O . GLY A 1 199 ? -10.920 11.570 -8.642 1.00 75.31 199 GLY A O 1
ATOM 1474 N N . PHE A 1 200 ? -11.721 10.792 -6.695 1.00 76.81 200 PHE A N 1
ATOM 1475 C CA . PHE A 1 200 ? -11.116 9.455 -6.809 1.00 76.81 200 PHE A CA 1
ATOM 1476 C C . PHE A 1 200 ? -11.923 8.479 -7.675 1.00 76.81 200 PHE A C 1
ATOM 1478 O O . PHE A 1 200 ? -11.419 7.401 -7.997 1.00 76.81 200 PHE A O 1
ATOM 1485 N N . ALA A 1 201 ? -13.158 8.828 -8.043 1.00 81.06 201 ALA A N 1
ATOM 1486 C CA . ALA A 1 201 ? -14.080 7.885 -8.648 1.00 81.06 201 ALA A CA 1
ATOM 1487 C C . ALA A 1 201 ? -13.590 7.325 -9.998 1.00 81.06 201 ALA A C 1
ATOM 1489 O O . ALA A 1 201 ? -13.563 6.104 -10.106 1.00 81.06 201 ALA A O 1
ATOM 1490 N N . PRO A 1 202 ? -13.058 8.119 -10.958 1.00 86.06 202 PRO A N 1
ATOM 1491 C CA . PRO A 1 202 ? -12.527 7.590 -12.220 1.00 86.06 202 PRO A CA 1
ATOM 1492 C C . PRO A 1 202 ? -11.454 6.506 -12.052 1.00 86.06 202 PRO A C 1
ATOM 1494 O O . PRO A 1 202 ? -11.413 5.550 -12.820 1.00 86.06 202 PRO A O 1
ATOM 1497 N N . TRP A 1 203 ? -10.599 6.620 -11.032 1.00 85.25 203 TRP A N 1
ATOM 1498 C CA . TRP A 1 203 ? -9.530 5.648 -10.782 1.00 85.25 203 TRP A CA 1
ATOM 1499 C C . TRP A 1 203 ? -10.097 4.318 -10.273 1.00 85.25 203 TRP A C 1
ATOM 1501 O O . TRP A 1 203 ? -9.706 3.238 -10.712 1.00 85.25 203 TRP A O 1
ATOM 1511 N N . LEU A 1 204 ? -11.083 4.397 -9.384 1.00 86.75 204 LEU A N 1
ATOM 1512 C CA . LEU A 1 204 ? -11.829 3.237 -8.910 1.00 86.75 204 LEU A CA 1
ATOM 1513 C C . LEU A 1 204 ? -12.669 2.621 -10.039 1.00 86.75 204 LEU A C 1
ATOM 1515 O O . LEU A 1 204 ? -12.729 1.400 -10.154 1.00 86.75 204 LEU A O 1
ATOM 1519 N N . THR A 1 205 ? -13.229 3.434 -10.937 1.00 91.31 205 THR A N 1
ATOM 1520 C CA . THR A 1 205 ? -13.944 2.956 -12.126 1.00 91.31 205 THR A CA 1
ATOM 1521 C C . THR A 1 205 ? -12.997 2.183 -13.042 1.00 91.31 205 THR A C 1
ATOM 1523 O O . THR A 1 205 ? -13.350 1.113 -13.526 1.00 91.31 205 THR A O 1
ATOM 1526 N N . ILE A 1 206 ? -11.756 2.653 -13.207 1.00 89.75 206 ILE A N 1
ATOM 1527 C CA . ILE A 1 206 ? -10.704 1.945 -13.949 1.00 89.75 206 ILE A CA 1
ATOM 1528 C C . ILE A 1 206 ? -10.376 0.581 -13.318 1.00 89.75 206 ILE A C 1
ATOM 1530 O O . ILE A 1 206 ? -10.295 -0.402 -14.055 1.00 89.75 206 ILE A O 1
ATOM 1534 N N . LEU A 1 207 ? -10.261 0.479 -11.985 1.00 89.94 207 LEU A N 1
ATOM 1535 C CA . LEU A 1 207 ? -10.143 -0.826 -11.313 1.00 89.94 207 LEU A CA 1
ATOM 1536 C C . LEU A 1 207 ? -11.356 -1.721 -11.569 1.00 89.94 207 LEU A C 1
ATOM 1538 O O . LEU A 1 207 ? -11.187 -2.906 -11.842 1.00 89.94 207 LEU A O 1
ATOM 1542 N N . ALA A 1 208 ? -12.568 -1.176 -11.441 1.00 91.56 208 ALA A N 1
ATOM 1543 C CA . ALA A 1 208 ? -13.794 -1.945 -11.599 1.00 91.56 208 ALA A CA 1
ATOM 1544 C C . ALA A 1 208 ? -13.908 -2.515 -13.020 1.00 91.56 208 ALA A C 1
ATOM 1546 O O . ALA A 1 208 ? -14.221 -3.690 -13.191 1.00 91.56 208 ALA A O 1
ATOM 1547 N N . LEU A 1 209 ? -13.584 -1.717 -14.039 1.00 92.38 209 LEU A N 1
ATOM 1548 C CA . LEU A 1 209 ? -13.615 -2.142 -15.437 1.00 92.38 209 LEU A CA 1
ATOM 1549 C C . LEU A 1 209 ? -12.498 -3.142 -15.778 1.00 92.38 209 LEU A C 1
ATOM 1551 O O . LEU A 1 209 ? -12.773 -4.125 -16.463 1.00 92.38 209 LEU A O 1
ATOM 1555 N N . ASP A 1 210 ? -11.276 -2.950 -15.265 1.00 92.31 210 ASP A N 1
ATOM 1556 C CA . ASP A 1 210 ? -10.172 -3.918 -15.402 1.00 92.31 210 ASP A CA 1
ATOM 1557 C C . ASP A 1 210 ? -10.543 -5.279 -14.794 1.00 92.31 210 ASP A C 1
ATOM 1559 O O . ASP A 1 210 ? -10.511 -6.302 -15.481 1.00 92.31 210 ASP A O 1
ATOM 1563 N N . ARG A 1 211 ? -10.995 -5.279 -13.533 1.00 90.94 211 ARG A N 1
ATOM 1564 C CA . ARG A 1 211 ? -11.403 -6.487 -12.802 1.00 90.94 211 ARG A CA 1
ATOM 1565 C C . ARG A 1 211 ? -12.627 -7.173 -13.429 1.00 90.94 211 ARG A C 1
ATOM 1567 O O . ARG A 1 211 ? -12.805 -8.373 -13.243 1.00 90.94 211 ARG A O 1
ATOM 1574 N N . ALA A 1 212 ? -13.440 -6.443 -14.198 1.00 90.12 212 ALA A N 1
ATOM 1575 C CA . ALA A 1 212 ? -14.595 -6.967 -14.932 1.00 90.12 212 ALA A CA 1
ATOM 1576 C C . ALA A 1 212 ? -14.254 -7.511 -16.331 1.00 90.12 212 ALA A C 1
ATOM 1578 O O . ALA A 1 212 ? -15.146 -7.992 -17.027 1.00 90.12 212 ALA A O 1
ATOM 1579 N N . GLY A 1 213 ? -13.006 -7.373 -16.794 1.00 90.25 213 GLY A N 1
ATOM 1580 C CA . GLY A 1 213 ? -12.635 -7.658 -18.184 1.00 90.25 213 GLY A CA 1
ATOM 1581 C C . GLY A 1 213 ? -13.256 -6.692 -19.206 1.00 90.25 213 GLY A C 1
ATOM 1582 O O . GLY A 1 213 ? -13.220 -6.960 -20.408 1.00 90.25 213 GLY A O 1
ATOM 1583 N N . ARG A 1 214 ? -13.809 -5.556 -18.758 1.00 90.00 214 ARG A N 1
ATOM 1584 C CA . ARG A 1 214 ? -14.465 -4.529 -19.586 1.00 90.00 214 ARG A CA 1
ATOM 1585 C C . ARG A 1 214 ? -13.437 -3.602 -20.244 1.00 90.00 214 ARG A C 1
ATOM 1587 O O . ARG A 1 214 ? -13.466 -2.385 -20.087 1.00 90.00 214 ARG A O 1
ATOM 1594 N N . GLU A 1 215 ? -12.517 -4.195 -21.006 1.00 88.88 215 GLU A N 1
ATOM 1595 C CA . GLU A 1 215 ? -11.425 -3.496 -21.707 1.00 88.88 215 GLU A CA 1
ATOM 1596 C C . GLU A 1 215 ? -11.922 -2.396 -22.662 1.00 88.88 215 GLU A C 1
ATOM 1598 O O . GLU A 1 215 ? -11.243 -1.386 -22.837 1.00 88.88 215 GLU A O 1
ATOM 1603 N N . VAL A 1 216 ? -13.105 -2.579 -23.263 1.00 87.06 216 VAL A N 1
ATOM 1604 C CA . VAL A 1 216 ? -13.719 -1.616 -24.194 1.00 87.06 216 VAL A CA 1
ATOM 1605 C C . VAL A 1 216 ? -14.144 -0.344 -23.462 1.00 87.06 216 VAL A C 1
ATOM 1607 O O . VAL A 1 216 ? -13.766 0.749 -23.868 1.00 87.06 216 VAL A O 1
ATOM 1610 N N . ASP A 1 217 ? -14.866 -0.469 -22.349 1.00 88.88 217 ASP A N 1
ATOM 1611 C CA . ASP A 1 217 ? -15.260 0.676 -21.522 1.00 88.88 217 ASP A CA 1
ATOM 1612 C C . ASP A 1 217 ? -14.038 1.326 -20.858 1.00 88.88 217 ASP A C 1
ATOM 1614 O O . ASP A 1 217 ? -13.901 2.548 -20.817 1.00 88.88 217 ASP A O 1
ATOM 1618 N N . LEU A 1 218 ? -13.092 0.499 -20.399 1.00 87.19 218 LEU A N 1
ATOM 1619 C CA . LEU A 1 218 ? -11.817 0.944 -19.846 1.00 87.19 218 LEU A CA 1
ATOM 1620 C C . LEU A 1 218 ? -11.007 1.760 -20.868 1.00 87.19 218 LEU A C 1
ATOM 1622 O O . LEU A 1 218 ? -10.247 2.643 -20.472 1.00 87.19 218 LEU A O 1
ATOM 1626 N N . ALA A 1 219 ? -11.179 1.522 -22.175 1.00 86.06 219 ALA A N 1
ATOM 1627 C CA . ALA A 1 219 ? -10.529 2.295 -23.230 1.00 86.06 219 ALA A CA 1
ATOM 1628 C C . ALA A 1 219 ? -10.885 3.789 -23.195 1.00 86.06 219 ALA A C 1
ATOM 1630 O O . ALA A 1 219 ? -10.000 4.595 -23.487 1.00 86.06 219 ALA A O 1
ATOM 1631 N N . ALA A 1 220 ? -12.100 4.156 -22.768 1.00 85.69 220 ALA A N 1
ATOM 1632 C CA . ALA A 1 220 ? -12.555 5.547 -22.685 1.00 85.69 220 ALA A CA 1
ATOM 1633 C C . ALA A 1 220 ? -11.787 6.390 -21.644 1.00 85.69 220 ALA A C 1
ATOM 1635 O O . ALA A 1 220 ? -11.713 7.613 -21.766 1.00 85.69 220 ALA A O 1
ATOM 1636 N N . PHE A 1 221 ? -11.175 5.753 -20.640 1.00 82.75 221 PHE A N 1
ATOM 1637 C CA . PHE A 1 221 ? -10.398 6.439 -19.608 1.00 82.75 221 PHE A CA 1
ATOM 1638 C C . PHE A 1 221 ? -8.982 6.758 -20.102 1.00 82.75 221 PHE A C 1
ATOM 1640 O O . PHE A 1 221 ? -8.146 5.865 -20.286 1.00 82.75 221 PHE A O 1
ATOM 1647 N N . LEU A 1 222 ? -8.707 8.047 -20.315 1.00 75.00 222 LEU A N 1
ATOM 1648 C CA . LEU A 1 222 ? -7.453 8.521 -20.902 1.00 75.00 222 LEU A CA 1
ATOM 1649 C C . LEU A 1 222 ? -6.229 8.140 -20.034 1.00 75.00 222 LEU A C 1
ATOM 1651 O O . LEU A 1 222 ? -6.234 8.393 -18.827 1.00 75.00 222 LEU A O 1
ATOM 1655 N N . PRO A 1 223 ? -5.126 7.614 -20.613 1.00 70.50 223 PRO A N 1
ATOM 1656 C CA . PRO A 1 223 ? -3.940 7.195 -19.848 1.00 70.50 223 PRO A CA 1
ATOM 1657 C C . PRO A 1 223 ? -3.236 8.296 -19.036 1.00 70.50 223 PRO A C 1
ATOM 1659 O O . PRO A 1 223 ? -2.402 7.986 -18.186 1.00 70.50 223 PRO A O 1
ATOM 1662 N N . ASN A 1 224 ? -3.548 9.573 -19.288 1.00 69.62 224 ASN A N 1
ATOM 1663 C CA . ASN A 1 224 ? -3.045 10.717 -18.522 1.00 69.62 224 ASN A CA 1
ATOM 1664 C C . ASN A 1 224 ? -3.786 10.947 -17.187 1.00 69.62 224 ASN A C 1
ATOM 1666 O O . ASN A 1 224 ? -3.288 11.703 -16.360 1.00 69.62 224 ASN A O 1
ATOM 1670 N N . GLN A 1 225 ? -4.928 10.286 -16.953 1.00 66.25 225 GLN A N 1
ATOM 1671 C CA . GLN A 1 225 ? -5.652 10.301 -15.670 1.00 66.25 225 GLN A CA 1
ATOM 1672 C C . GLN A 1 225 ? -5.064 9.323 -14.635 1.00 66.25 225 GLN A C 1
ATOM 1674 O O . GLN A 1 225 ? -5.417 9.368 -13.458 1.00 66.25 225 GLN A O 1
ATOM 1679 N N . LEU A 1 226 ? -4.171 8.428 -15.067 1.00 69.31 226 LEU A N 1
ATOM 1680 C CA . LEU A 1 226 ? -3.535 7.414 -14.231 1.00 69.31 226 LEU A CA 1
ATOM 1681 C C . LEU A 1 226 ? -2.100 7.819 -13.887 1.00 69.31 226 LEU A C 1
ATOM 1683 O O . LEU A 1 226 ? -1.366 8.309 -14.749 1.00 69.31 226 LEU A O 1
ATOM 1687 N N . ASP A 1 227 ? -1.643 7.497 -12.674 1.00 71.31 227 ASP A N 1
ATOM 1688 C CA . ASP A 1 227 ? -0.212 7.335 -12.413 1.00 71.31 227 ASP A CA 1
ATOM 1689 C C . ASP A 1 227 ? 0.152 5.853 -12.261 1.00 71.31 227 ASP A C 1
ATOM 1691 O O . ASP A 1 227 ? -0.568 5.088 -11.631 1.00 71.31 227 ASP A O 1
ATOM 1695 N N . ASP A 1 228 ? 1.263 5.458 -12.883 1.00 64.25 228 ASP A N 1
ATOM 1696 C CA . ASP A 1 228 ? 1.871 4.119 -12.821 1.00 64.25 228 ASP A CA 1
ATOM 1697 C C . ASP A 1 228 ? 3.045 4.069 -11.832 1.00 64.25 228 ASP A C 1
ATOM 1699 O O . ASP A 1 228 ? 3.757 3.068 -11.749 1.00 64.25 228 ASP A O 1
ATOM 1703 N N . ARG A 1 229 ? 3.282 5.184 -11.134 1.00 69.00 229 ARG A N 1
ATOM 1704 C CA . ARG A 1 229 ? 4.358 5.374 -10.158 1.00 69.00 229 ARG A CA 1
ATOM 1705 C C . ARG A 1 229 ? 3.848 5.379 -8.713 1.00 69.00 229 ARG A C 1
ATOM 1707 O O . ARG A 1 229 ? 4.621 5.035 -7.826 1.00 69.00 229 ARG A O 1
ATOM 1714 N N . SER A 1 230 ? 2.567 5.701 -8.503 1.00 65.69 230 SER A N 1
ATOM 1715 C CA . SER A 1 230 ? 1.912 5.772 -7.189 1.00 65.69 230 SER A CA 1
ATOM 1716 C C . SER A 1 230 ? 0.452 5.289 -7.260 1.00 65.69 230 SER A C 1
ATOM 1718 O O . SER A 1 230 ? -0.271 5.742 -8.150 1.00 65.69 230 SER A O 1
ATOM 1720 N N . PRO A 1 231 ? -0.032 4.446 -6.324 1.00 62.41 231 PRO A N 1
ATOM 1721 C CA . PRO A 1 231 ? -1.463 4.199 -6.143 1.00 62.41 231 PRO A CA 1
ATOM 1722 C C . PRO A 1 231 ? -2.153 5.478 -5.632 1.00 62.41 231 PRO A C 1
ATOM 1724 O O . PRO A 1 231 ? -1.594 6.164 -4.766 1.00 62.41 231 PRO A O 1
ATOM 1727 N N . PRO A 1 232 ? -3.374 5.810 -6.087 1.00 59.28 232 PRO A N 1
ATOM 1728 C CA . PRO A 1 232 ? -4.025 7.087 -5.758 1.00 59.28 232 PRO A CA 1
ATOM 1729 C C . PRO A 1 232 ? -4.426 7.183 -4.273 1.00 59.28 232 PRO A C 1
ATOM 1731 O O . PRO A 1 232 ? -4.496 8.265 -3.688 1.00 59.28 232 PRO A O 1
ATOM 1734 N N . TRP A 1 233 ? -4.671 6.034 -3.647 1.00 61.81 233 TRP A N 1
ATOM 1735 C CA . TRP A 1 233 ? -5.129 5.886 -2.267 1.00 61.81 233 TRP A CA 1
ATOM 1736 C C . TRP A 1 233 ? -4.024 5.806 -1.221 1.00 61.81 233 TRP A C 1
ATOM 1738 O O . TRP A 1 233 ? -4.306 5.588 -0.046 1.00 61.81 233 TRP A O 1
ATOM 1748 N N . THR A 1 234 ? -2.772 6.026 -1.618 1.00 52.16 234 THR A N 1
ATOM 1749 C CA . THR A 1 234 ? -1.692 6.294 -0.655 1.00 52.16 234 THR A CA 1
ATOM 1750 C C . THR A 1 234 ? -1.964 7.558 0.179 1.00 52.16 234 THR A C 1
ATOM 1752 O O . THR A 1 234 ? -1.337 7.766 1.213 1.00 52.16 234 THR A O 1
ATOM 1755 N N . SER A 1 235 ? -2.942 8.382 -0.225 1.00 44.34 235 SER A N 1
ATOM 1756 C CA . SER A 1 235 ? -3.510 9.466 0.579 1.00 44.34 235 SER A CA 1
ATOM 1757 C C . SER A 1 235 ? -4.511 8.971 1.644 1.00 44.34 235 SER A C 1
ATOM 1759 O O . SER A 1 235 ? -5.368 8.129 1.387 1.00 44.34 235 SER A O 1
ATOM 1761 N N . GLU A 1 236 ? -4.439 9.567 2.841 1.00 46.38 236 GLU A N 1
ATOM 1762 C CA . GLU A 1 236 ? -5.031 9.149 4.135 1.00 46.38 236 GLU A CA 1
ATOM 1763 C C . GLU A 1 236 ? -6.549 8.875 4.218 1.00 46.38 236 GLU A C 1
ATOM 1765 O O . GLU A 1 236 ? -7.064 8.581 5.300 1.00 46.38 236 GLU A O 1
ATOM 1770 N N . ARG A 1 237 ? -7.308 8.968 3.121 1.00 52.12 237 ARG A N 1
ATOM 1771 C CA . ARG A 1 237 ? -8.746 8.644 3.127 1.00 52.12 237 ARG A CA 1
ATOM 1772 C C . ARG A 1 237 ? -9.021 7.194 3.517 1.00 52.12 237 ARG A C 1
ATOM 1774 O O . ARG A 1 237 ? -10.167 6.891 3.829 1.00 52.12 237 ARG A O 1
ATOM 1781 N N . GLY A 1 238 ? -7.991 6.342 3.505 1.00 51.41 238 GLY A N 1
ATOM 1782 C CA . GLY A 1 238 ? -8.100 4.907 3.687 1.00 51.41 238 GLY A CA 1
ATOM 1783 C C . GLY A 1 238 ? -8.998 4.381 2.582 1.00 51.41 238 GLY A C 1
ATOM 1784 O O . GLY A 1 238 ? -10.210 4.284 2.743 1.00 51.41 238 GLY A O 1
ATOM 1785 N N . LEU A 1 239 ? -8.416 4.122 1.428 1.00 54.62 239 LEU A N 1
ATOM 1786 C CA . LEU A 1 239 ? -9.136 3.446 0.364 1.00 54.62 239 LEU A CA 1
ATOM 1787 C C . LEU A 1 239 ? -8.806 1.959 0.447 1.00 54.62 239 LEU A C 1
ATOM 1789 O O . LEU A 1 239 ? -7.823 1.567 1.081 1.00 54.62 239 LEU A O 1
ATOM 1793 N N . PHE A 1 240 ? -9.687 1.125 -0.088 1.00 62.19 240 PHE A N 1
ATOM 1794 C CA . PHE A 1 240 ? -9.647 -0.273 0.271 1.00 62.19 240 PHE A CA 1
ATOM 1795 C C . PHE A 1 240 ? -8.544 -1.052 -0.458 1.00 62.19 240 PHE A C 1
ATOM 1797 O O . PHE A 1 240 ? -8.649 -1.245 -1.667 1.00 62.19 240 PHE A O 1
ATOM 1804 N N . THR A 1 241 ? -7.554 -1.566 0.289 1.00 62.16 241 THR A N 1
ATOM 1805 C CA . THR A 1 241 ? -6.584 -2.539 -0.235 1.00 62.16 241 THR A CA 1
ATOM 1806 C C . THR A 1 241 ? -6.344 -3.781 0.630 1.00 62.16 241 THR A C 1
ATOM 1808 O O . THR A 1 241 ? -6.109 -3.760 1.853 1.00 62.16 241 THR A O 1
ATOM 1811 N N . GLU A 1 242 ? -6.362 -4.916 -0.071 1.00 70.19 242 GLU A N 1
ATOM 1812 C CA . GLU A 1 242 ? -5.694 -6.162 0.309 1.00 70.19 242 GLU A CA 1
ATOM 1813 C C . GLU A 1 242 ? -4.164 -5.952 0.373 1.00 70.19 242 GLU A C 1
ATOM 1815 O O . GLU A 1 242 ? -3.660 -4.946 -0.136 1.00 70.19 242 GLU A O 1
ATOM 1820 N N . PRO A 1 243 ? -3.375 -6.831 1.021 1.00 72.94 243 PRO A N 1
ATOM 1821 C CA . PRO A 1 243 ? -1.926 -6.660 1.051 1.00 72.94 243 PRO A CA 1
ATOM 1822 C C . PRO A 1 243 ? -1.389 -6.750 -0.385 1.00 72.94 243 PRO A C 1
ATOM 1824 O O . PRO A 1 243 ? -1.607 -7.739 -1.074 1.00 72.94 243 PRO A O 1
ATOM 1827 N N . GLY A 1 244 ? -0.746 -5.689 -0.872 1.00 78.69 244 GLY A N 1
ATOM 1828 C CA . GLY A 1 244 ? -0.307 -5.605 -2.267 1.00 78.69 244 GLY A CA 1
ATOM 1829 C C . GLY A 1 244 ? -1.392 -5.255 -3.294 1.00 78.69 244 GLY A C 1
ATOM 1830 O O . GLY A 1 244 ? -1.069 -5.218 -4.474 1.00 78.69 244 GLY A O 1
ATOM 1831 N N . ASP A 1 245 ? -2.639 -4.939 -2.928 1.00 83.31 245 ASP A N 1
ATOM 1832 C CA . ASP A 1 245 ? -3.635 -4.470 -3.920 1.00 83.31 245 ASP A CA 1
ATOM 1833 C C . ASP A 1 245 ? -3.221 -3.110 -4.541 1.00 83.31 245 ASP A C 1
ATOM 1835 O O . ASP A 1 245 ? -3.546 -2.806 -5.686 1.00 83.31 245 ASP A O 1
ATOM 1839 N N . ASP A 1 246 ? -2.379 -2.348 -3.830 1.00 79.12 246 ASP A N 1
ATOM 1840 C CA . ASP A 1 246 ? -1.527 -1.259 -4.336 1.00 79.12 246 ASP A CA 1
ATOM 1841 C C . ASP A 1 246 ? -0.699 -1.666 -5.571 1.00 79.12 246 ASP A C 1
ATOM 1843 O O . ASP A 1 246 ? -0.601 -0.916 -6.542 1.00 79.12 246 ASP A O 1
ATOM 1847 N N . ASP A 1 247 ? -0.112 -2.865 -5.558 1.00 86.81 247 ASP A N 1
ATOM 1848 C CA . ASP A 1 247 ? 0.628 -3.423 -6.687 1.00 86.81 247 ASP A CA 1
ATOM 1849 C C . ASP A 1 247 ? -0.323 -3.853 -7.815 1.00 86.81 247 ASP A C 1
ATOM 1851 O O . ASP A 1 247 ? -0.015 -3.609 -8.978 1.00 86.81 247 ASP A O 1
ATOM 1855 N N . TYR A 1 248 ? -1.512 -4.396 -7.514 1.00 89.19 248 TYR A N 1
ATOM 1856 C CA . TYR A 1 248 ? -2.537 -4.627 -8.547 1.00 89.19 248 TYR A CA 1
ATOM 1857 C C . TYR A 1 248 ? -2.884 -3.311 -9.264 1.00 89.19 248 TYR A C 1
ATOM 1859 O O . TYR A 1 248 ? -2.876 -3.238 -10.491 1.00 89.19 248 TYR A O 1
ATOM 1867 N N . ALA A 1 249 ? -3.098 -2.237 -8.502 1.00 87.62 249 ALA A N 1
ATOM 1868 C CA . ALA A 1 249 ? -3.359 -0.893 -9.011 1.00 87.62 249 ALA A CA 1
ATOM 1869 C C . ALA A 1 249 ? -2.270 -0.410 -9.976 1.00 87.62 249 ALA A C 1
ATOM 1871 O O . ALA A 1 249 ? -2.538 -0.049 -11.125 1.00 87.62 249 ALA A O 1
ATOM 1872 N N . LEU A 1 250 ? -1.025 -0.424 -9.504 1.00 83.69 250 LEU A N 1
ATOM 1873 C CA . LEU A 1 250 ? 0.135 0.014 -10.268 1.00 83.69 250 LEU A CA 1
ATOM 1874 C C . LEU A 1 250 ? 0.329 -0.838 -11.528 1.00 83.69 250 LEU A C 1
ATOM 1876 O O . LEU A 1 250 ? 0.764 -0.319 -12.559 1.00 83.69 250 LEU A O 1
ATOM 1880 N N . ALA A 1 251 ? -0.056 -2.115 -11.485 1.00 90.94 251 ALA A N 1
ATOM 1881 C CA . ALA A 1 251 ? -0.052 -2.986 -12.646 1.00 90.94 251 ALA A CA 1
ATOM 1882 C C . ALA A 1 251 ? -1.086 -2.569 -13.706 1.00 90.94 251 ALA A C 1
ATOM 1884 O O . ALA A 1 251 ? -0.722 -2.435 -14.879 1.00 90.94 251 ALA A O 1
ATOM 1885 N N . VAL A 1 252 ? -2.332 -2.276 -13.311 1.00 91.19 252 VAL A N 1
ATOM 1886 C CA . VAL A 1 252 ? -3.366 -1.729 -14.213 1.00 91.19 252 VAL A CA 1
ATOM 1887 C C . VAL A 1 252 ? -2.912 -0.397 -14.814 1.00 91.19 252 VAL A C 1
ATOM 1889 O O . VAL A 1 252 ? -2.976 -0.207 -16.030 1.00 91.19 252 VAL A O 1
ATOM 1892 N N . ALA A 1 253 ? -2.384 0.517 -14.000 1.00 86.75 253 ALA A N 1
ATOM 1893 C CA . ALA A 1 253 ? -1.943 1.827 -14.470 1.00 86.75 253 ALA A CA 1
ATOM 1894 C C . ALA A 1 253 ? -0.735 1.756 -15.420 1.00 86.75 253 ALA A C 1
ATOM 1896 O O . ALA A 1 253 ? -0.718 2.428 -16.454 1.00 86.75 253 ALA A O 1
ATOM 1897 N N . ALA A 1 254 ? 0.251 0.901 -15.132 1.00 88.06 254 ALA A N 1
ATOM 1898 C CA . ALA A 1 254 ? 1.371 0.643 -16.033 1.00 88.06 254 ALA A CA 1
ATOM 1899 C C . ALA A 1 254 ? 0.900 0.012 -17.355 1.00 88.06 254 ALA A C 1
ATOM 1901 O O . ALA A 1 254 ? 1.319 0.444 -18.432 1.00 88.06 254 ALA A O 1
ATOM 1902 N N . ARG A 1 255 ? -0.032 -0.948 -17.292 1.00 91.31 255 ARG A N 1
ATOM 1903 C CA . ARG A 1 255 ? -0.653 -1.584 -18.462 1.00 91.31 255 ARG A CA 1
ATOM 1904 C C . ARG A 1 255 ? -1.356 -0.556 -19.352 1.00 91.31 255 ARG A C 1
ATOM 1906 O O . ARG A 1 255 ? -1.084 -0.508 -20.549 1.00 91.31 255 ARG A O 1
ATOM 1913 N N . ARG A 1 256 ? -2.184 0.319 -18.769 1.00 89.25 256 ARG A N 1
ATOM 1914 C CA . ARG A 1 256 ? -2.901 1.404 -19.472 1.00 89.25 256 ARG A CA 1
ATOM 1915 C C . ARG A 1 256 ? -1.983 2.449 -20.118 1.00 89.25 256 ARG A C 1
ATOM 1917 O O . ARG A 1 256 ? -2.419 3.134 -21.037 1.00 89.25 256 ARG A O 1
ATOM 1924 N N . LYS A 1 257 ? -0.722 2.556 -19.685 1.00 85.94 257 LYS A N 1
ATOM 1925 C CA . LYS A 1 257 ? 0.307 3.425 -20.289 1.00 85.94 257 LYS A CA 1
ATOM 1926 C C . LYS A 1 257 ? 1.251 2.711 -21.264 1.00 85.94 257 LYS A C 1
ATOM 1928 O O . LYS A 1 257 ? 2.253 3.303 -21.658 1.00 85.94 257 LYS A O 1
ATOM 1933 N N . GLY A 1 258 ? 0.984 1.451 -21.616 1.00 88.44 258 GLY A N 1
ATOM 1934 C CA . GLY A 1 258 ? 1.865 0.673 -22.490 1.00 88.44 258 GLY A CA 1
ATOM 1935 C C . GLY A 1 258 ? 3.219 0.346 -21.850 1.00 88.44 258 GLY A C 1
ATOM 1936 O O . GLY A 1 258 ? 4.240 0.411 -22.522 1.00 88.44 258 GLY A O 1
ATOM 1937 N N . ARG A 1 259 ? 3.248 0.027 -20.546 1.00 88.75 259 ARG A N 1
ATOM 1938 C CA . ARG A 1 259 ? 4.465 -0.353 -19.795 1.00 88.75 259 ARG A CA 1
ATOM 1939 C C . ARG A 1 259 ? 4.377 -1.805 -19.282 1.00 88.75 259 ARG A C 1
ATOM 1941 O O . ARG A 1 259 ? 4.275 -2.017 -18.069 1.00 88.75 259 ARG A O 1
ATOM 1948 N N . PRO A 1 260 ? 4.362 -2.809 -20.182 1.00 92.19 260 PRO A N 1
ATOM 1949 C CA . PRO A 1 260 ? 4.039 -4.202 -19.866 1.00 92.19 260 PRO A CA 1
ATOM 1950 C C . PRO A 1 260 ? 4.966 -4.865 -18.838 1.00 92.19 260 PRO A C 1
ATOM 1952 O O . PRO A 1 260 ? 4.483 -5.614 -17.996 1.00 92.19 260 PRO A O 1
ATOM 1955 N N . GLU A 1 261 ? 6.268 -4.577 -18.829 1.00 88.44 261 GLU A N 1
ATOM 1956 C CA . GLU A 1 261 ? 7.220 -5.162 -17.872 1.00 88.44 261 GLU A CA 1
ATOM 1957 C C . GLU A 1 261 ? 7.052 -4.575 -16.468 1.00 88.44 261 GLU A C 1
ATOM 1959 O O . GLU A 1 261 ? 7.150 -5.305 -15.483 1.00 88.44 261 GLU A O 1
ATOM 1964 N N . ARG A 1 262 ? 6.740 -3.273 -16.367 1.00 87.50 262 ARG A N 1
ATOM 1965 C CA . ARG A 1 262 ? 6.370 -2.645 -15.090 1.00 87.50 262 ARG A CA 1
ATOM 1966 C C . ARG A 1 262 ? 5.058 -3.234 -14.574 1.00 87.50 262 ARG A C 1
ATOM 1968 O O . ARG A 1 262 ? 4.989 -3.599 -13.405 1.00 87.50 262 ARG A O 1
ATOM 1975 N N . ALA A 1 263 ? 4.064 -3.404 -15.449 1.00 91.94 263 ALA A N 1
ATOM 1976 C CA . ALA A 1 263 ? 2.808 -4.059 -15.092 1.00 91.94 263 ALA A CA 1
ATOM 1977 C C . ALA A 1 263 ? 3.023 -5.503 -14.608 1.00 91.94 263 ALA A C 1
ATOM 1979 O O . ALA A 1 263 ? 2.496 -5.897 -13.574 1.00 91.94 263 ALA A O 1
ATOM 1980 N N . LEU A 1 264 ? 3.858 -6.271 -15.308 1.00 90.50 264 LEU A N 1
ATOM 1981 C CA . LEU A 1 264 ? 4.215 -7.642 -14.953 1.00 90.50 264 LEU A CA 1
ATOM 1982 C C . LEU A 1 264 ? 4.920 -7.740 -13.594 1.00 90.50 264 LEU A C 1
ATOM 1984 O O . LEU A 1 264 ? 4.568 -8.605 -12.796 1.00 90.50 264 LEU A O 1
ATOM 1988 N N . VAL A 1 265 ? 5.897 -6.872 -13.313 1.00 88.88 265 VAL A N 1
ATOM 1989 C CA . VAL A 1 265 ? 6.590 -6.863 -12.014 1.00 88.88 265 VAL A CA 1
ATOM 1990 C C . VAL A 1 265 ? 5.638 -6.476 -10.881 1.00 88.88 265 VAL A C 1
ATOM 1992 O O . VAL A 1 265 ? 5.680 -7.094 -9.818 1.00 88.88 265 VAL A O 1
ATOM 1995 N N . PHE A 1 266 ? 4.723 -5.534 -11.109 1.00 89.94 266 PHE A N 1
ATOM 1996 C CA . PHE A 1 266 ? 3.687 -5.217 -10.132 1.00 89.94 266 PHE A CA 1
ATOM 1997 C C . PHE A 1 266 ? 2.688 -6.372 -9.930 1.00 89.94 266 PHE A C 1
ATOM 1999 O O . PHE A 1 266 ? 2.436 -6.742 -8.787 1.00 89.94 266 PHE A O 1
ATOM 2006 N N . TYR A 1 267 ? 2.226 -7.063 -10.980 1.00 93.12 267 TYR A N 1
ATOM 2007 C CA . TYR A 1 267 ? 1.423 -8.284 -10.803 1.00 93.12 267 TYR A CA 1
ATOM 2008 C C . TYR A 1 267 ? 2.194 -9.410 -10.089 1.00 93.12 267 TYR A C 1
ATOM 2010 O O . TYR A 1 267 ? 1.596 -10.145 -9.308 1.00 93.12 267 TYR A O 1
ATOM 2018 N N . ARG A 1 268 ? 3.518 -9.534 -10.279 1.00 91.38 268 ARG A N 1
ATOM 2019 C CA . ARG A 1 268 ? 4.363 -10.465 -9.502 1.00 91.38 268 ARG A CA 1
ATOM 2020 C C . ARG A 1 268 ? 4.462 -10.066 -8.026 1.00 91.38 268 ARG A C 1
ATOM 2022 O O . ARG A 1 268 ? 4.358 -10.937 -7.170 1.00 91.38 268 ARG A O 1
ATOM 2029 N N . ARG A 1 269 ? 4.610 -8.772 -7.718 1.00 87.94 269 ARG A N 1
ATOM 2030 C CA . ARG A 1 269 ? 4.582 -8.242 -6.340 1.00 87.94 269 ARG A CA 1
ATOM 2031 C C . ARG A 1 269 ? 3.227 -8.478 -5.672 1.00 87.94 269 ARG A C 1
ATOM 2033 O O . ARG A 1 269 ? 3.203 -8.985 -4.556 1.00 87.94 269 ARG A O 1
ATOM 2040 N N . TYR A 1 270 ? 2.124 -8.227 -6.377 1.00 91.12 270 TYR A N 1
ATOM 2041 C CA . TYR A 1 270 ? 0.777 -8.598 -5.935 1.00 91.12 270 TYR A CA 1
ATOM 2042 C C . TYR A 1 270 ? 0.682 -10.105 -5.654 1.00 91.12 270 TYR A C 1
ATOM 2044 O O . TYR A 1 270 ? 0.325 -10.497 -4.553 1.00 91.12 270 TYR A O 1
ATOM 2052 N N . LEU A 1 271 ? 1.102 -10.972 -6.582 1.00 91.44 271 LEU A N 1
ATOM 2053 C CA . LEU A 1 271 ? 1.068 -12.430 -6.387 1.00 91.44 271 LEU A CA 1
ATOM 2054 C C . LEU A 1 271 ? 2.000 -12.952 -5.271 1.00 91.44 271 LEU A C 1
ATOM 2056 O O . LEU A 1 271 ? 1.798 -14.082 -4.817 1.00 91.44 271 LEU A O 1
ATOM 2060 N N . ALA A 1 272 ? 2.977 -12.160 -4.824 1.00 88.75 272 ALA A N 1
ATOM 2061 C CA . ALA A 1 272 ? 3.867 -12.474 -3.703 1.00 88.75 272 ALA A CA 1
ATOM 2062 C C . ALA A 1 272 ? 3.392 -11.906 -2.349 1.00 88.75 272 ALA A C 1
ATOM 2064 O O . ALA A 1 272 ? 3.766 -12.444 -1.312 1.00 88.75 272 ALA A O 1
ATOM 2065 N N . ARG A 1 273 ? 2.597 -10.826 -2.350 1.00 85.19 273 ARG A N 1
ATOM 2066 C CA . ARG A 1 273 ? 2.122 -10.120 -1.143 1.00 85.19 273 ARG A CA 1
ATOM 2067 C C . ARG A 1 273 ? 0.656 -10.390 -0.805 1.00 85.19 273 ARG A C 1
ATOM 2069 O O . ARG A 1 273 ? 0.311 -10.411 0.368 1.00 85.19 273 ARG A O 1
ATOM 2076 N N . ALA A 1 274 ? -0.199 -10.554 -1.811 1.00 87.06 274 ALA A N 1
ATOM 2077 C CA . ALA A 1 274 ? -1.625 -10.789 -1.628 1.00 87.06 274 ALA A CA 1
ATOM 2078 C C . ALA A 1 274 ? -1.892 -12.232 -1.213 1.00 87.06 274 ALA A C 1
ATOM 2080 O O . ALA A 1 274 ? -1.272 -13.159 -1.739 1.00 87.06 274 ALA A O 1
ATOM 2081 N N . GLU A 1 275 ? -2.875 -12.426 -0.338 1.00 81.81 275 GLU A N 1
ATOM 2082 C CA . GLU A 1 275 ? -3.296 -13.751 0.122 1.00 81.81 275 GLU A CA 1
ATOM 2083 C C . GLU A 1 275 ? -3.614 -14.675 -1.065 1.00 81.81 275 GLU A C 1
ATOM 2085 O O . GLU A 1 275 ? -4.233 -14.205 -2.022 1.00 81.81 275 GLU A O 1
ATOM 2090 N N . PRO A 1 276 ? -3.257 -15.976 -1.047 1.00 86.31 276 PRO A N 1
ATOM 2091 C CA . PRO A 1 276 ? -3.444 -16.890 -2.183 1.00 86.31 276 PRO A CA 1
ATOM 2092 C C . PRO A 1 276 ? -4.854 -16.926 -2.797 1.00 86.31 276 PRO A C 1
ATOM 2094 O O . PRO A 1 276 ? -4.997 -17.262 -3.973 1.00 86.31 276 PRO A O 1
ATOM 2097 N N . THR A 1 277 ? -5.870 -16.561 -2.013 1.00 69.94 277 THR A N 1
ATOM 2098 C CA . THR A 1 277 ? -7.301 -16.542 -2.347 1.00 69.94 277 THR A CA 1
ATOM 2099 C C . THR A 1 277 ? -7.833 -15.192 -2.836 1.00 69.94 277 THR A C 1
ATOM 2101 O O . THR A 1 277 ? -9.003 -15.124 -3.205 1.00 69.94 277 THR A O 1
ATOM 2104 N N . ALA A 1 278 ? -7.029 -14.123 -2.821 1.00 84.12 278 ALA A N 1
ATOM 2105 C CA . ALA A 1 278 ? -7.455 -12.789 -3.241 1.00 84.12 278 ALA A CA 1
ATOM 2106 C C . ALA A 1 278 ? -8.060 -12.837 -4.666 1.00 84.12 278 ALA A C 1
ATOM 2108 O O . ALA A 1 278 ? -7.417 -13.370 -5.580 1.00 84.12 278 ALA A O 1
ATOM 2109 N N . PRO A 1 279 ? -9.290 -12.332 -4.892 1.00 79.44 279 PRO A N 1
ATOM 2110 C CA . PRO A 1 279 ? -10.089 -12.672 -6.078 1.00 79.44 279 PRO A CA 1
ATOM 2111 C C . PRO A 1 279 ? -9.496 -12.156 -7.394 1.00 79.44 279 PRO A C 1
ATOM 2113 O O . PRO A 1 279 ? -9.816 -12.664 -8.467 1.00 79.44 279 PRO A O 1
ATOM 2116 N N . TRP A 1 280 ? -8.575 -11.196 -7.325 1.00 87.75 280 TRP A N 1
ATOM 2117 C CA . TRP A 1 280 ? -7.865 -10.653 -8.481 1.00 87.75 280 TRP A CA 1
ATOM 2118 C C . TRP A 1 280 ? -6.602 -11.456 -8.826 1.00 87.75 280 TRP A C 1
ATOM 2120 O O . TRP A 1 280 ? -5.928 -11.131 -9.798 1.00 87.75 280 TRP A O 1
ATOM 2130 N N . ARG A 1 281 ? -6.276 -12.539 -8.102 1.00 92.69 281 ARG A N 1
ATOM 2131 C CA . ARG A 1 281 ? -5.119 -13.408 -8.397 1.00 92.69 281 ARG A CA 1
ATOM 2132 C C . ARG A 1 281 ? -5.251 -14.239 -9.670 1.00 92.69 281 ARG A C 1
ATOM 2134 O O . ARG A 1 281 ? -4.266 -14.269 -10.400 1.00 92.69 281 ARG A O 1
ATOM 2141 N N . PRO A 1 282 ? -6.398 -14.852 -10.023 1.00 91.44 282 PRO A N 1
ATOM 2142 C CA . PRO A 1 282 ? -6.567 -15.464 -11.342 1.00 91.44 282 PRO A CA 1
ATOM 2143 C C . PRO A 1 282 ? -6.420 -14.439 -12.475 1.00 91.44 282 PRO A C 1
ATOM 2145 O O . PRO A 1 282 ? -5.764 -14.726 -13.475 1.00 91.44 282 PRO A O 1
ATOM 2148 N N . ALA A 1 283 ? -6.938 -13.217 -12.290 1.00 90.88 283 ALA A N 1
ATOM 2149 C CA . ALA A 1 283 ? -6.766 -12.117 -13.239 1.00 90.88 283 ALA A CA 1
ATOM 2150 C C . ALA A 1 283 ? -5.294 -11.677 -13.342 1.00 90.88 283 ALA A C 1
ATOM 2152 O O . ALA A 1 283 ? -4.744 -11.625 -14.439 1.00 90.88 283 ALA A O 1
ATOM 2153 N N . ALA A 1 284 ? -4.615 -11.446 -12.216 1.00 93.62 284 ALA A N 1
ATOM 2154 C CA . ALA A 1 284 ? -3.198 -11.097 -12.162 1.00 93.62 284 ALA A CA 1
ATOM 2155 C C . ALA A 1 284 ? -2.298 -12.212 -12.716 1.00 93.62 284 ALA A C 1
ATOM 2157 O O . ALA A 1 284 ? -1.322 -11.915 -13.393 1.00 93.62 284 ALA A O 1
ATOM 2158 N N . ALA A 1 285 ? -2.623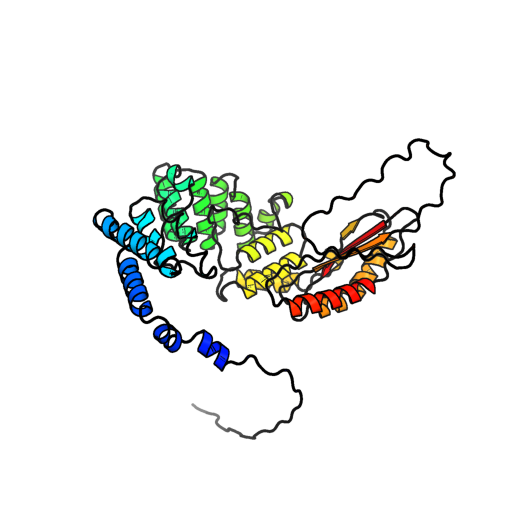 -13.487 -12.493 1.00 95.31 285 ALA A N 1
ATOM 2159 C CA . ALA A 1 285 ? -1.900 -14.627 -13.053 1.00 95.31 285 ALA A CA 1
ATOM 2160 C C . ALA A 1 285 ? -2.123 -14.757 -14.569 1.00 95.31 285 ALA A C 1
ATOM 2162 O O . ALA A 1 285 ? -1.166 -14.992 -15.307 1.00 95.31 285 ALA A O 1
ATOM 2163 N N . ALA A 1 286 ? -3.346 -14.523 -15.057 1.00 93.69 286 ALA A N 1
ATOM 2164 C CA . ALA A 1 286 ? -3.626 -14.419 -16.487 1.00 93.69 286 ALA A CA 1
ATOM 2165 C C . ALA A 1 286 ? -2.903 -13.215 -17.120 1.00 93.69 286 ALA A C 1
ATOM 2167 O O . ALA A 1 286 ? -2.365 -13.333 -18.222 1.00 93.69 286 ALA A O 1
ATOM 2168 N N . TRP A 1 287 ? -2.804 -12.083 -16.415 1.00 94.94 287 TRP A N 1
ATOM 2169 C CA . TRP A 1 287 ? -1.972 -10.953 -16.825 1.00 94.94 287 TRP A CA 1
ATOM 2170 C C . TRP A 1 287 ? -0.478 -11.289 -16.794 1.00 94.94 287 TRP A C 1
ATOM 2172 O O . TRP A 1 287 ? 0.211 -10.938 -17.743 1.00 94.94 287 TRP A O 1
ATOM 2182 N N . VAL A 1 288 ? 0.033 -12.017 -15.795 1.00 95.50 288 VAL A N 1
ATOM 2183 C CA . VAL A 1 288 ? 1.421 -12.514 -15.783 1.00 95.50 288 VAL A CA 1
ATOM 2184 C C . VAL A 1 288 ? 1.677 -13.400 -17.000 1.00 95.50 288 VAL A C 1
ATOM 2186 O O . VAL A 1 288 ? 2.632 -13.148 -17.726 1.00 95.50 288 VAL A O 1
ATOM 2189 N N . ALA A 1 289 ? 0.811 -14.377 -17.279 1.00 95.50 289 ALA A N 1
ATOM 2190 C CA . ALA A 1 289 ? 0.936 -15.260 -18.439 1.00 95.50 289 ALA A CA 1
ATOM 2191 C C . ALA A 1 289 ? 0.854 -14.502 -19.779 1.00 95.50 289 ALA A C 1
ATOM 2193 O O . ALA A 1 289 ? 1.561 -14.845 -20.723 1.00 95.50 289 ALA A O 1
ATOM 2194 N N . ARG A 1 290 ? 0.034 -13.445 -19.858 1.00 94.56 290 ARG A N 1
ATOM 2195 C CA . ARG A 1 290 ? -0.120 -12.591 -21.048 1.00 94.56 290 ARG A CA 1
ATOM 2196 C C . ARG A 1 290 ? 1.030 -11.593 -21.233 1.00 94.56 290 ARG A C 1
ATOM 2198 O O . ARG A 1 290 ? 1.381 -11.290 -22.367 1.00 94.56 290 ARG A O 1
ATOM 2205 N N . LEU A 1 291 ? 1.615 -11.085 -20.146 1.00 93.81 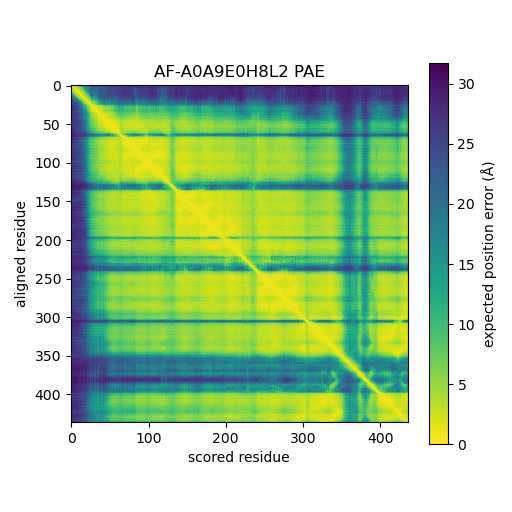291 LEU A N 1
ATOM 2206 C CA . LEU A 1 291 ? 2.673 -10.066 -20.167 1.00 93.81 291 LEU A CA 1
ATOM 2207 C C . LEU A 1 291 ? 4.089 -10.665 -20.170 1.00 93.81 291 LEU A C 1
ATOM 2209 O O . LEU A 1 291 ? 4.998 -10.053 -20.728 1.00 93.81 291 LEU A O 1
ATOM 2213 N N . ALA A 1 292 ? 4.299 -11.853 -19.597 1.00 93.31 292 ALA A N 1
ATOM 2214 C CA . ALA A 1 292 ? 5.588 -12.550 -19.595 1.00 93.31 292 ALA A CA 1
ATOM 2215 C C . ALA A 1 292 ? 6.215 -12.769 -20.992 1.00 93.31 292 ALA A C 1
ATOM 2217 O O . ALA A 1 292 ? 7.426 -12.557 -21.096 1.00 93.31 292 ALA A O 1
ATOM 2218 N N . PRO A 1 293 ? 5.463 -13.127 -22.059 1.00 93.19 293 PRO A N 1
ATOM 2219 C CA . PRO A 1 293 ? 6.007 -13.259 -23.413 1.00 93.19 293 PRO A CA 1
ATOM 2220 C C . PRO A 1 293 ? 6.136 -11.928 -24.176 1.00 93.19 293 PRO A C 1
ATOM 2222 O O . PRO A 1 293 ? 6.514 -11.950 -25.346 1.00 93.19 293 PRO A O 1
ATOM 2225 N N . THR A 1 294 ? 5.823 -10.773 -23.570 1.00 91.25 294 THR A N 1
ATOM 2226 C CA . THR A 1 294 ? 5.930 -9.480 -24.272 1.00 91.25 294 THR A CA 1
ATOM 2227 C C . THR A 1 294 ? 7.385 -9.218 -24.677 1.00 91.25 294 THR A C 1
ATOM 2229 O O . THR A 1 294 ? 8.265 -9.270 -23.810 1.00 91.25 294 THR A O 1
ATOM 2232 N N . PRO A 1 295 ? 7.675 -8.934 -25.961 1.00 89.31 295 PRO A N 1
ATOM 2233 C CA . PRO A 1 295 ? 9.034 -8.663 -26.400 1.00 89.31 295 PRO A CA 1
ATOM 2234 C C . PRO A 1 295 ? 9.489 -7.286 -25.910 1.00 89.31 295 PRO A C 1
ATOM 2236 O O . PRO A 1 295 ? 8.777 -6.296 -26.070 1.00 89.31 295 PRO A O 1
ATOM 2239 N N . LEU A 1 296 ? 10.722 -7.214 -25.398 1.00 88.88 296 LEU A N 1
ATOM 2240 C CA . LEU A 1 296 ? 11.329 -5.990 -24.853 1.00 88.88 296 LEU A CA 1
ATOM 2241 C C . LEU A 1 296 ? 11.294 -4.795 -25.824 1.00 88.88 296 LEU A C 1
ATOM 2243 O O . LEU A 1 296 ? 11.265 -3.640 -25.404 1.00 88.88 296 LEU A O 1
ATOM 2247 N N . THR A 1 297 ? 11.267 -5.072 -27.131 1.00 89.38 297 THR A N 1
ATOM 2248 C CA . THR A 1 297 ? 11.130 -4.077 -28.203 1.00 89.38 297 THR A CA 1
ATOM 2249 C C . THR A 1 297 ? 9.885 -3.199 -28.065 1.00 89.38 297 THR A C 1
ATOM 2251 O O . THR A 1 297 ? 9.907 -2.068 -28.538 1.00 89.38 297 THR A O 1
ATOM 2254 N N . ALA A 1 298 ? 8.825 -3.680 -27.405 1.00 86.31 298 ALA A N 1
ATOM 2255 C CA . ALA A 1 298 ? 7.609 -2.908 -27.139 1.00 86.31 298 ALA A CA 1
ATOM 2256 C C . ALA A 1 298 ? 7.817 -1.756 -26.135 1.00 86.31 298 ALA A C 1
ATOM 2258 O O . ALA A 1 298 ? 7.025 -0.815 -26.124 1.00 86.31 298 ALA A O 1
ATOM 2259 N N . SER A 1 299 ? 8.885 -1.812 -25.332 1.00 88.88 299 SER A N 1
ATOM 2260 C CA . SER A 1 299 ? 9.156 -0.877 -24.231 1.00 88.88 299 SER A CA 1
ATOM 2261 C C . SER A 1 299 ? 10.525 -0.195 -24.334 1.00 88.88 299 SER A C 1
ATOM 2263 O O . SER A 1 299 ? 10.996 0.413 -23.368 1.00 88.88 299 SER A O 1
ATOM 2265 N N . LEU A 1 300 ? 11.165 -0.263 -25.508 1.00 92.12 300 LEU A N 1
ATOM 2266 C CA . LEU A 1 300 ? 12.325 0.565 -25.832 1.00 92.12 300 LEU A CA 1
ATOM 2267 C C . LEU A 1 300 ? 11.879 2.016 -26.022 1.00 92.12 300 LEU A C 1
ATOM 2269 O O . LEU A 1 300 ? 11.027 2.312 -26.859 1.00 92.12 300 LEU A O 1
ATOM 2273 N N . THR A 1 301 ? 12.492 2.936 -25.283 1.00 92.19 301 THR A N 1
ATOM 2274 C CA . THR A 1 301 ? 12.313 4.378 -25.495 1.00 92.19 301 THR A CA 1
ATOM 2275 C C . THR A 1 301 ? 13.634 5.024 -25.886 1.00 92.19 301 THR A C 1
ATOM 2277 O O . THR A 1 301 ? 14.704 4.633 -25.417 1.00 92.19 301 THR A O 1
ATOM 2280 N N . PHE A 1 302 ? 13.551 6.011 -26.776 1.00 91.88 302 PHE A N 1
ATOM 2281 C CA . PHE A 1 302 ? 14.696 6.701 -27.365 1.00 91.88 302 PHE A CA 1
ATOM 2282 C C . PHE A 1 302 ? 14.605 8.205 -27.097 1.00 91.88 302 PHE A C 1
ATOM 2284 O O . PHE A 1 302 ? 13.511 8.742 -26.904 1.00 91.88 302 PHE A O 1
ATOM 2291 N N . THR A 1 303 ? 15.746 8.890 -27.046 1.00 91.00 303 THR A N 1
ATOM 2292 C CA . THR A 1 303 ? 15.812 10.358 -26.952 1.00 91.00 303 THR A CA 1
ATOM 2293 C C . THR A 1 303 ? 17.132 10.866 -27.532 1.00 91.00 303 THR A C 1
ATOM 2295 O O . THR A 1 303 ? 18.185 10.314 -27.192 1.00 91.00 303 THR A O 1
ATOM 2298 N N . GLY A 1 304 ? 17.084 11.930 -28.339 1.00 88.19 304 GLY A N 1
ATOM 2299 C CA . GLY A 1 304 ? 18.250 12.614 -28.911 1.00 88.19 304 GLY A CA 1
ATOM 2300 C C . GLY A 1 304 ? 18.238 12.589 -30.441 1.00 88.19 304 GLY A C 1
ATOM 2301 O O . GLY A 1 304 ? 17.541 13.404 -31.044 1.00 88.19 304 GLY A O 1
ATOM 2302 N N . SER A 1 305 ? 18.954 11.642 -31.064 1.00 73.19 305 SER A N 1
ATOM 2303 C CA . SER A 1 305 ? 19.021 11.383 -32.520 1.00 73.19 305 SER A CA 1
ATOM 2304 C C . SER A 1 305 ? 17.686 10.937 -33.156 1.00 73.19 305 SER A C 1
ATOM 2306 O O . SER A 1 305 ? 17.605 9.925 -33.856 1.00 73.19 305 SER A O 1
ATOM 2308 N N . ASP A 1 306 ? 16.597 11.660 -32.907 1.00 60.56 306 ASP A N 1
ATOM 2309 C CA . ASP A 1 306 ? 15.235 11.124 -32.964 1.00 60.56 306 ASP A CA 1
ATOM 2310 C C . ASP A 1 306 ? 14.652 10.921 -34.378 1.00 60.56 306 ASP A C 1
ATOM 2312 O O . ASP A 1 306 ? 13.549 10.386 -34.520 1.00 60.56 306 ASP A O 1
ATOM 2316 N N . GLY A 1 307 ? 15.417 11.267 -35.420 1.00 63.91 307 GLY A N 1
ATOM 2317 C CA . GLY A 1 307 ? 15.125 10.967 -36.827 1.00 63.91 307 GLY A CA 1
ATOM 2318 C C . GLY A 1 307 ? 15.925 9.806 -37.438 1.00 63.91 307 GLY A C 1
ATOM 2319 O O . GLY A 1 307 ? 15.641 9.422 -38.57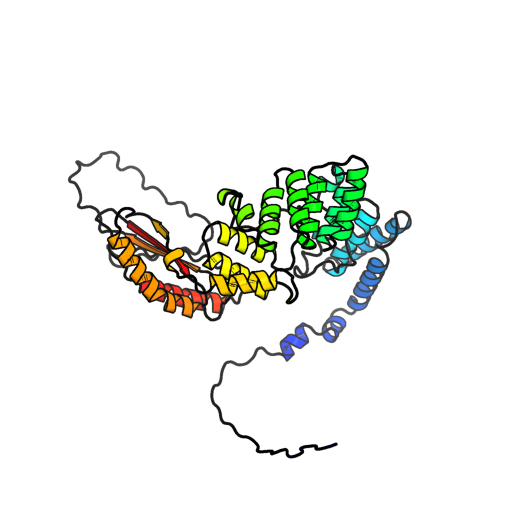1 1.00 63.91 307 GLY A O 1
ATOM 2320 N N . ASP A 1 308 ? 16.921 9.236 -36.746 1.00 84.06 308 ASP A N 1
ATOM 2321 C CA . ASP A 1 308 ? 17.775 8.185 -37.322 1.00 84.06 308 ASP A CA 1
ATOM 2322 C C . ASP A 1 308 ? 17.199 6.779 -37.064 1.00 84.06 308 ASP A C 1
ATOM 2324 O O . ASP A 1 308 ? 17.465 6.118 -36.056 1.00 84.06 308 ASP A O 1
ATOM 2328 N N . THR A 1 309 ? 16.350 6.327 -37.991 1.00 87.00 309 THR A N 1
ATOM 2329 C CA . THR A 1 309 ? 15.687 5.014 -37.934 1.00 87.00 309 THR A CA 1
ATOM 2330 C C . THR A 1 309 ? 16.679 3.852 -37.948 1.00 87.00 309 THR A C 1
ATOM 2332 O O . THR A 1 309 ? 16.437 2.840 -37.290 1.00 87.00 309 THR A O 1
ATOM 2335 N N . ARG A 1 310 ? 17.819 4.007 -38.635 1.00 89.31 310 ARG A N 1
ATOM 2336 C CA . ARG A 1 310 ? 18.889 3.007 -38.678 1.00 89.31 310 ARG A CA 1
ATOM 2337 C C . ARG A 1 310 ? 19.586 2.890 -37.324 1.00 89.31 310 ARG A C 1
ATOM 2339 O O . ARG A 1 310 ? 19.677 1.782 -36.803 1.00 89.31 310 ARG A O 1
ATOM 2346 N N . ALA A 1 311 ? 20.010 4.004 -36.725 1.00 88.38 311 ALA A N 1
ATOM 2347 C CA . ALA A 1 311 ? 20.634 3.985 -35.401 1.00 88.38 311 ALA A CA 1
ATOM 2348 C C . ALA A 1 311 ? 19.684 3.415 -34.330 1.00 88.38 311 ALA A C 1
ATOM 2350 O O . ALA A 1 311 ? 20.108 2.636 -33.478 1.00 88.38 311 ALA A O 1
ATOM 2351 N N . ARG A 1 312 ? 18.379 3.719 -34.403 1.00 91.44 312 ARG A N 1
ATOM 2352 C CA . ARG A 1 312 ? 17.367 3.107 -33.521 1.00 91.44 312 ARG A CA 1
ATOM 2353 C C . ARG A 1 312 ? 17.224 1.592 -33.731 1.00 91.44 312 ARG A C 1
ATOM 2355 O O . ARG A 1 312 ? 17.066 0.870 -32.747 1.00 91.44 312 ARG A O 1
ATOM 2362 N N . ALA A 1 313 ? 17.315 1.092 -34.965 1.00 92.62 313 ALA A N 1
ATOM 2363 C CA . ALA A 1 313 ? 17.270 -0.344 -35.258 1.00 92.62 313 ALA A CA 1
ATOM 2364 C C . ALA A 1 313 ? 18.538 -1.087 -34.788 1.00 92.62 313 ALA A C 1
ATOM 2366 O O . ALA A 1 313 ? 18.436 -2.122 -34.131 1.00 92.62 313 ALA A O 1
ATOM 2367 N N . GLU A 1 314 ? 19.727 -0.536 -35.049 1.00 92.81 314 GLU A N 1
ATOM 2368 C CA . GLU A 1 314 ? 21.007 -1.091 -34.582 1.00 92.81 314 GLU A CA 1
ATOM 2369 C C . GLU A 1 314 ? 21.076 -1.110 -33.041 1.00 92.81 314 GLU A C 1
ATOM 2371 O O . GLU A 1 314 ? 21.416 -2.131 -32.441 1.00 92.81 314 GLU A O 1
ATOM 2376 N N . ALA A 1 315 ? 20.642 -0.028 -32.386 1.00 92.62 315 ALA A N 1
ATOM 2377 C CA . ALA A 1 315 ? 20.507 0.040 -30.932 1.00 92.62 315 ALA A CA 1
ATOM 2378 C C . ALA A 1 315 ? 19.482 -0.963 -30.369 1.00 92.62 315 ALA A C 1
ATOM 2380 O O . ALA A 1 315 ? 19.727 -1.581 -29.332 1.00 92.62 315 ALA A O 1
ATOM 2381 N N . THR A 1 316 ? 18.352 -1.158 -31.058 1.00 94.88 316 THR A N 1
ATOM 2382 C CA . THR A 1 316 ? 17.337 -2.160 -30.694 1.00 94.88 316 THR A CA 1
ATOM 2383 C C . THR A 1 316 ? 17.932 -3.566 -30.691 1.00 94.88 316 THR A C 1
ATOM 2385 O O . THR A 1 316 ? 17.759 -4.298 -29.717 1.00 94.88 316 THR A O 1
ATOM 2388 N N . ALA A 1 317 ? 18.677 -3.932 -31.738 1.00 95.12 317 ALA A N 1
ATOM 2389 C CA . ALA A 1 317 ? 19.326 -5.237 -31.829 1.00 95.12 317 ALA A CA 1
ATOM 2390 C C . ALA A 1 317 ? 20.361 -5.448 -30.707 1.00 95.12 317 ALA A C 1
ATOM 2392 O O . ALA A 1 317 ? 20.350 -6.495 -30.058 1.00 95.12 317 ALA A O 1
ATOM 2393 N N . ALA A 1 318 ? 21.195 -4.441 -30.423 1.00 94.06 318 ALA A N 1
ATOM 2394 C CA . ALA A 1 318 ? 22.190 -4.495 -29.350 1.00 94.06 318 ALA A CA 1
ATOM 2395 C C . ALA A 1 318 ? 21.552 -4.691 -27.959 1.00 94.06 318 ALA A C 1
ATOM 2397 O O . ALA A 1 318 ? 21.996 -5.541 -27.184 1.00 94.06 318 ALA A O 1
ATOM 2398 N N . VAL A 1 319 ? 20.472 -3.961 -27.653 1.00 94.12 319 VAL A N 1
ATOM 2399 C CA . VAL A 1 319 ? 19.747 -4.103 -26.379 1.00 94.12 319 VAL A CA 1
ATOM 2400 C C . VAL A 1 319 ? 19.045 -5.458 -26.274 1.00 94.12 319 VAL A C 1
ATOM 2402 O O . VAL A 1 319 ? 19.148 -6.111 -25.237 1.00 94.12 319 VAL A O 1
ATOM 2405 N N . 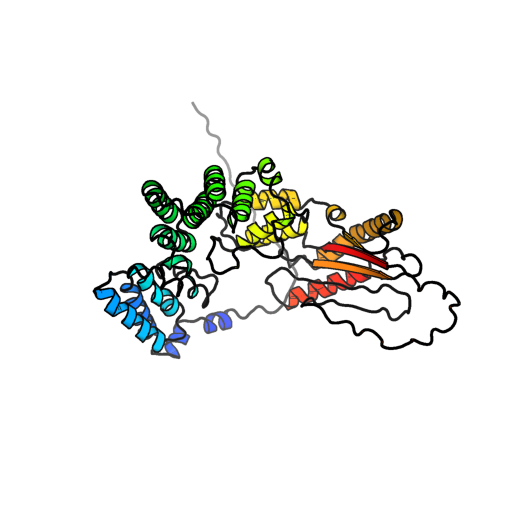VAL A 1 320 ? 18.378 -5.928 -27.334 1.00 95.19 320 VAL A N 1
ATOM 2406 C CA . VAL A 1 320 ? 17.709 -7.243 -27.343 1.00 95.19 320 VAL A CA 1
ATOM 2407 C C . VAL A 1 320 ? 18.710 -8.389 -27.163 1.00 95.19 320 VAL A C 1
ATOM 2409 O O . VAL A 1 320 ? 18.414 -9.333 -26.431 1.00 95.19 320 VAL A O 1
ATOM 2412 N N . ALA A 1 321 ? 19.902 -8.297 -27.760 1.00 94.88 321 ALA A N 1
ATOM 2413 C CA . ALA A 1 321 ? 20.957 -9.300 -27.606 1.00 94.88 321 ALA A CA 1
ATOM 2414 C C . ALA A 1 321 ? 21.535 -9.356 -26.178 1.00 94.88 321 ALA A C 1
ATOM 2416 O O . ALA A 1 321 ? 21.842 -10.441 -25.686 1.00 94.88 321 ALA A O 1
ATOM 2417 N N . ALA A 1 322 ? 21.658 -8.213 -25.496 1.00 93.56 322 ALA A N 1
ATOM 2418 C CA . ALA A 1 322 ? 22.220 -8.132 -24.144 1.00 93.56 322 ALA A CA 1
ATOM 2419 C C . ALA A 1 322 ? 21.191 -8.321 -23.013 1.00 93.56 322 ALA A C 1
ATOM 2421 O O . ALA A 1 322 ? 21.552 -8.715 -21.901 1.00 93.56 322 ALA A O 1
ATOM 2422 N N . ALA A 1 323 ? 19.904 -8.077 -23.278 1.00 92.25 323 ALA A N 1
ATOM 2423 C CA . ALA A 1 323 ? 18.830 -8.200 -22.294 1.00 92.25 323 ALA A CA 1
ATOM 2424 C C . ALA A 1 323 ? 18.756 -9.559 -21.561 1.00 92.25 323 ALA A C 1
ATOM 2426 O O . ALA A 1 323 ? 18.465 -9.538 -20.365 1.00 92.25 323 ALA A O 1
ATOM 2427 N N . PRO A 1 324 ? 19.043 -10.730 -22.175 1.00 95.44 324 PRO A N 1
ATOM 2428 C CA . PRO A 1 324 ? 19.152 -12.001 -21.457 1.00 95.44 324 PRO A CA 1
ATOM 2429 C C . PRO A 1 324 ? 20.181 -11.974 -20.323 1.00 95.44 324 PRO A C 1
ATOM 2431 O O . PRO A 1 324 ? 19.882 -12.455 -19.233 1.00 95.44 324 PRO A O 1
ATOM 2434 N N . THR A 1 325 ? 21.353 -11.377 -20.551 1.00 94.81 325 THR A N 1
ATOM 2435 C CA . THR A 1 325 ? 22.427 -11.257 -19.555 1.00 94.81 325 THR A CA 1
ATOM 2436 C C . THR A 1 325 ? 22.014 -10.315 -18.427 1.00 94.81 325 THR A C 1
ATOM 2438 O O . THR A 1 325 ? 22.113 -10.672 -17.257 1.00 94.81 325 THR A O 1
ATOM 2441 N N . VAL A 1 326 ? 21.451 -9.150 -18.769 1.00 89.88 326 VAL A N 1
ATOM 2442 C CA . VAL A 1 326 ? 20.936 -8.180 -17.784 1.00 89.88 326 VAL A CA 1
ATOM 2443 C C . VAL A 1 326 ? 19.781 -8.772 -16.954 1.00 89.88 326 VAL A C 1
ATOM 2445 O O . VAL A 1 326 ? 19.668 -8.489 -15.765 1.00 89.88 326 VAL A O 1
ATOM 2448 N N . ALA A 1 327 ? 18.941 -9.624 -17.550 1.00 91.88 327 ALA A N 1
ATOM 2449 C CA . ALA A 1 327 ? 17.863 -10.333 -16.856 1.00 91.88 327 ALA A CA 1
ATOM 2450 C C . ALA A 1 327 ? 18.368 -11.489 -15.973 1.00 91.88 327 ALA A C 1
ATOM 2452 O O . ALA A 1 327 ? 17.790 -11.740 -14.917 1.00 91.88 327 ALA A O 1
ATOM 2453 N N . ALA A 1 328 ? 19.445 -12.179 -16.367 1.00 95.19 328 ALA A N 1
ATOM 2454 C CA . ALA A 1 328 ? 20.070 -13.226 -15.554 1.00 95.19 328 ALA A CA 1
ATOM 2455 C C . ALA A 1 328 ? 20.645 -12.662 -14.244 1.00 95.19 328 ALA A C 1
ATOM 2457 O O . ALA A 1 328 ? 20.500 -13.283 -13.196 1.00 95.19 328 ALA A O 1
ATOM 2458 N N . CYS A 1 329 ? 21.178 -11.437 -14.278 1.00 93.00 329 CYS A N 1
ATOM 2459 C CA . CYS A 1 329 ? 21.591 -10.694 -13.085 1.00 93.00 329 CYS A CA 1
ATOM 2460 C C . CYS A 1 329 ? 20.456 -10.434 -12.073 1.00 93.00 329 CYS A C 1
ATOM 2462 O O . CYS A 1 329 ? 20.734 -10.053 -10.943 1.00 93.00 329 CYS A O 1
ATOM 2464 N N . LEU A 1 330 ? 19.188 -10.613 -12.459 1.00 88.62 330 LEU A N 1
ATOM 2465 C CA . LEU A 1 330 ? 18.006 -10.410 -11.613 1.00 88.62 330 LEU A CA 1
ATOM 2466 C C . LEU A 1 330 ? 17.338 -11.725 -11.177 1.00 88.62 330 LEU A C 1
ATOM 2468 O O . LEU A 1 330 ? 16.239 -11.677 -10.632 1.00 88.62 330 LEU A O 1
ATOM 2472 N N . ALA A 1 331 ? 17.956 -12.888 -11.420 1.00 91.50 331 ALA A N 1
ATOM 2473 C CA . ALA A 1 331 ? 17.336 -14.196 -11.181 1.00 91.50 331 ALA A CA 1
ATOM 2474 C C . ALA A 1 331 ? 16.795 -14.370 -9.746 1.00 91.50 331 ALA A C 1
ATOM 2476 O O . ALA A 1 331 ? 15.645 -14.771 -9.575 1.00 91.50 331 ALA A O 1
ATOM 2477 N N . ASP A 1 332 ? 17.576 -13.979 -8.735 1.00 86.50 332 ASP A N 1
ATOM 2478 C CA . ASP A 1 332 ? 17.205 -14.076 -7.314 1.00 86.50 332 ASP A CA 1
ATOM 2479 C C . ASP A 1 332 ? 16.236 -12.970 -6.844 1.00 86.50 332 ASP A C 1
ATOM 2481 O O . ASP A 1 332 ? 15.884 -12.897 -5.667 1.00 86.50 332 ASP A O 1
ATOM 2485 N N . LEU A 1 333 ? 15.805 -12.085 -7.751 1.00 84.81 333 LEU A N 1
ATOM 2486 C CA . LEU A 1 333 ? 14.969 -10.913 -7.475 1.00 84.81 333 LEU A CA 1
ATOM 2487 C C . LEU A 1 333 ? 13.730 -10.890 -8.402 1.00 84.81 333 LEU A C 1
ATOM 2489 O O . LEU A 1 333 ? 13.564 -9.963 -9.202 1.00 84.81 333 LEU A O 1
ATOM 2493 N N . PRO A 1 334 ? 12.819 -11.883 -8.312 1.00 81.25 334 PRO A N 1
ATOM 2494 C CA . PRO A 1 334 ? 11.686 -12.047 -9.237 1.00 81.25 334 PRO A CA 1
ATOM 2495 C C . PRO A 1 334 ? 10.682 -10.880 -9.237 1.00 81.25 334 PRO A C 1
ATOM 2497 O O . PRO A 1 334 ? 9.924 -10.711 -10.196 1.00 81.25 334 PRO A O 1
ATOM 2500 N N . THR A 1 335 ? 10.685 -10.079 -8.170 1.00 82.00 335 THR A N 1
ATOM 2501 C CA . THR A 1 335 ? 9.875 -8.872 -7.947 1.00 82.00 335 THR A CA 1
ATOM 2502 C C . THR A 1 335 ? 10.591 -7.570 -8.329 1.00 82.00 335 THR A C 1
ATOM 2504 O O . THR A 1 335 ? 10.030 -6.497 -8.115 1.00 82.00 335 THR A O 1
ATOM 2507 N N . ALA A 1 336 ? 11.807 -7.625 -8.887 1.00 78.75 336 ALA A N 1
ATOM 2508 C CA . ALA A 1 336 ? 12.580 -6.440 -9.252 1.00 78.75 336 ALA A CA 1
ATOM 2509 C C . ALA A 1 336 ? 12.413 -6.021 -10.723 1.00 78.75 336 ALA A C 1
ATOM 2511 O O . ALA A 1 336 ? 12.342 -6.836 -11.646 1.00 78.75 336 ALA A O 1
ATOM 2512 N N . LEU A 1 337 ? 12.431 -4.703 -10.919 1.00 84.00 337 LEU A N 1
ATOM 2513 C CA . LEU A 1 337 ? 12.492 -4.010 -12.202 1.00 84.00 337 LEU A CA 1
ATOM 2514 C C . LEU A 1 337 ? 13.717 -3.085 -12.182 1.00 84.00 337 LEU A C 1
ATOM 2516 O O . LEU A 1 337 ? 13.929 -2.391 -11.187 1.00 84.00 337 LEU A O 1
ATOM 2520 N N . LEU A 1 338 ? 14.482 -3.041 -13.272 1.00 82.19 338 LEU A N 1
ATOM 2521 C CA . LEU A 1 338 ? 15.528 -2.046 -13.517 1.00 82.19 338 LEU A CA 1
ATOM 2522 C C . LEU A 1 338 ? 15.149 -1.210 -14.735 1.00 82.19 338 LEU A C 1
ATOM 2524 O O . LEU A 1 338 ? 14.949 -1.759 -15.814 1.00 82.19 338 LEU A O 1
ATOM 2528 N N . GLU A 1 339 ? 15.112 0.113 -14.601 1.00 86.62 339 GLU A N 1
ATOM 2529 C CA . GLU A 1 339 ? 15.101 1.004 -15.764 1.00 86.62 339 GLU A CA 1
ATOM 2530 C C . GLU A 1 339 ? 16.558 1.208 -16.211 1.00 86.62 339 GLU A C 1
ATOM 2532 O O . GLU A 1 339 ? 17.324 1.959 -15.606 1.00 86.62 339 GLU A O 1
ATOM 2537 N N . VAL A 1 340 ? 16.982 0.458 -17.228 1.00 86.62 340 VAL A N 1
ATOM 2538 C CA . VAL A 1 340 ? 18.333 0.567 -17.786 1.00 86.62 340 VAL A CA 1
ATOM 2539 C C . VAL A 1 340 ? 18.332 1.706 -18.794 1.00 86.62 340 VAL A C 1
ATOM 2541 O O . VAL A 1 340 ? 17.428 1.810 -19.620 1.00 86.62 340 VAL A O 1
ATOM 2544 N N . SER A 1 341 ? 19.336 2.575 -18.714 1.00 87.69 341 SER A N 1
ATOM 2545 C CA . SER A 1 341 ? 19.514 3.723 -19.600 1.00 87.69 341 SER A CA 1
ATOM 2546 C C . SER A 1 341 ? 20.973 3.766 -20.036 1.00 87.69 341 SER A C 1
ATOM 2548 O O . SER A 1 341 ? 21.872 3.765 -19.196 1.00 87.69 341 SER A O 1
ATOM 2550 N N . VAL A 1 342 ? 21.210 3.811 -21.344 1.00 87.69 342 VAL A N 1
ATOM 2551 C CA . VAL A 1 342 ? 22.548 3.941 -21.933 1.00 87.69 342 VAL A CA 1
ATOM 2552 C C . VAL A 1 342 ? 22.526 5.143 -22.868 1.00 87.69 342 VAL A C 1
ATOM 2554 O O . VAL A 1 342 ? 21.661 5.235 -23.738 1.00 87.69 342 VAL A O 1
ATOM 2557 N N . THR A 1 343 ? 23.459 6.076 -22.671 1.00 88.12 343 THR A N 1
ATOM 2558 C CA . THR A 1 343 ? 23.591 7.280 -23.495 1.00 88.12 343 THR A CA 1
ATOM 2559 C C . THR A 1 343 ? 24.950 7.275 -24.180 1.00 88.12 343 THR A C 1
ATOM 2561 O O . THR A 1 343 ? 25.984 7.364 -23.521 1.00 88.12 343 THR A O 1
ATOM 2564 N N . VAL A 1 344 ? 24.956 7.232 -25.509 1.00 86.44 344 VAL A N 1
ATOM 2565 C CA . VAL A 1 344 ? 26.141 7.595 -26.290 1.00 86.44 344 VAL A CA 1
ATOM 2566 C C . VAL A 1 344 ? 26.040 9.070 -26.646 1.00 86.44 344 VAL A C 1
ATOM 2568 O O . VAL A 1 344 ? 24.969 9.560 -27.002 1.00 86.44 344 VAL A O 1
ATOM 2571 N N . VAL A 1 345 ? 27.158 9.782 -26.551 1.00 87.62 345 VAL A N 1
ATOM 2572 C CA . VAL A 1 345 ? 27.305 11.138 -27.087 1.00 87.62 345 VAL A CA 1
ATOM 2573 C C . VAL A 1 345 ? 28.175 11.020 -28.333 1.00 87.62 345 VAL A C 1
ATOM 2575 O O . VAL A 1 345 ? 29.185 10.315 -28.314 1.00 87.62 345 VAL A O 1
ATOM 2578 N N . GLY A 1 346 ? 27.770 11.658 -29.428 1.00 85.69 346 GLY A N 1
ATOM 2579 C CA . GLY A 1 346 ? 28.581 11.727 -30.638 1.00 85.69 346 GLY A CA 1
ATOM 2580 C C . GLY A 1 346 ? 29.902 12.467 -30.388 1.00 85.69 346 GLY A C 1
ATOM 2581 O O . GLY A 1 346 ? 30.067 13.129 -29.358 1.00 85.69 346 GLY A O 1
ATOM 2582 N N . PRO A 1 347 ? 30.863 12.405 -31.326 1.00 86.56 347 PRO A N 1
ATOM 2583 C CA . PRO A 1 347 ? 32.034 13.274 -31.250 1.00 86.56 347 PRO A CA 1
ATOM 2584 C C . PRO A 1 347 ? 31.583 14.747 -31.191 1.00 86.56 347 PRO A C 1
ATOM 2586 O O . PRO A 1 347 ? 30.517 15.073 -31.722 1.00 86.56 347 PRO A O 1
ATOM 2589 N N . PRO A 1 348 ? 32.361 15.662 -30.586 1.00 84.12 348 PRO A N 1
ATOM 2590 C CA . PRO A 1 348 ? 32.026 17.082 -30.631 1.00 84.12 348 PRO A CA 1
ATOM 2591 C C . PRO A 1 348 ? 31.858 17.535 -32.093 1.00 84.12 348 PRO A C 1
ATOM 2593 O O . PRO A 1 348 ? 32.548 17.015 -32.980 1.00 84.12 348 PRO A O 1
ATOM 2596 N N . PRO A 1 349 ? 30.950 18.488 -32.379 1.00 83.94 349 PRO A N 1
ATOM 2597 C CA . PRO A 1 349 ? 30.833 19.026 -33.725 1.00 83.94 349 PRO A CA 1
ATOM 2598 C C . PRO A 1 349 ? 32.187 19.627 -34.113 1.00 83.94 349 PRO A C 1
ATOM 2600 O O . PRO A 1 349 ? 32.867 20.219 -33.269 1.00 83.94 349 PRO A O 1
ATOM 2603 N N . ARG A 1 350 ? 32.601 19.471 -35.381 1.00 85.62 350 ARG A N 1
ATOM 2604 C CA . ARG A 1 350 ? 33.838 20.109 -35.863 1.00 85.62 350 ARG A CA 1
ATOM 2605 C C . ARG A 1 350 ? 33.766 21.598 -35.507 1.00 85.62 350 ARG A C 1
ATOM 2607 O O . ARG A 1 350 ? 32.741 22.206 -35.823 1.00 85.62 350 ARG A O 1
ATOM 2614 N N . PRO A 1 351 ? 34.789 22.178 -34.853 1.00 79.12 351 PRO A N 1
ATOM 2615 C CA . PRO A 1 351 ? 34.715 23.552 -34.388 1.00 79.12 351 PRO A CA 1
ATOM 2616 C C . PRO A 1 351 ? 34.533 24.477 -35.589 1.00 79.12 351 PRO A C 1
ATOM 2618 O O . PRO A 1 351 ? 35.453 24.692 -36.377 1.00 79.12 351 PRO A O 1
ATOM 2621 N N . ILE A 1 352 ? 33.320 25.012 -35.733 1.00 73.69 352 ILE A N 1
ATOM 2622 C CA . ILE A 1 352 ? 33.054 26.132 -36.628 1.00 73.69 352 ILE A CA 1
ATOM 2623 C C . ILE A 1 352 ? 33.957 27.265 -36.141 1.00 73.69 352 ILE A C 1
ATOM 2625 O O . ILE A 1 352 ? 33.990 27.542 -34.941 1.00 73.69 352 ILE A O 1
ATOM 2629 N N . ALA A 1 353 ? 34.694 27.898 -37.055 1.00 73.62 353 ALA A N 1
ATOM 2630 C CA . ALA A 1 353 ? 35.627 28.983 -36.754 1.00 73.62 353 ALA A CA 1
ATOM 2631 C C . ALA A 1 353 ? 34.879 30.284 -36.391 1.00 73.62 353 ALA A C 1
ATOM 2633 O O . ALA A 1 353 ? 34.930 31.291 -37.096 1.00 73.62 353 ALA A O 1
ATOM 2634 N N . LEU A 1 354 ? 34.136 30.235 -35.287 1.00 57.16 354 LEU A N 1
ATOM 2635 C CA . LEU A 1 354 ? 33.454 31.366 -34.685 1.00 57.16 354 LEU A CA 1
ATOM 2636 C C . LEU A 1 354 ? 34.510 32.337 -34.153 1.00 57.16 354 LEU A C 1
ATOM 2638 O O . LEU A 1 354 ? 35.409 31.944 -33.407 1.00 57.16 354 LEU A O 1
ATOM 2642 N N . LYS A 1 355 ? 34.387 33.618 -34.519 1.00 59.69 355 LYS A N 1
ATOM 2643 C CA . LYS A 1 355 ? 35.181 34.685 -33.895 1.00 59.69 355 LYS A CA 1
ATOM 2644 C C . LYS A 1 355 ? 34.961 34.642 -32.372 1.00 59.69 355 LYS A C 1
ATOM 2646 O O . LYS A 1 355 ? 33.830 34.387 -31.950 1.00 59.69 355 LYS A O 1
ATOM 2651 N N . PRO A 1 356 ? 36.000 34.881 -31.551 1.00 58.47 356 PRO A N 1
ATOM 2652 C CA . PRO A 1 356 ? 35.894 34.759 -30.101 1.00 58.47 356 PRO A CA 1
ATOM 2653 C C . PRO A 1 356 ? 34.795 35.678 -29.558 1.00 58.47 356 PRO A C 1
ATOM 2655 O O . PRO A 1 356 ? 34.854 36.896 -29.722 1.00 58.47 356 PRO A O 1
ATOM 2658 N N . SER A 1 357 ? 33.784 35.086 -28.917 1.00 61.41 357 SER A N 1
ATOM 2659 C CA . SER A 1 357 ? 32.731 35.844 -28.241 1.00 61.41 357 SER A CA 1
ATOM 2660 C C . SER A 1 357 ? 33.277 36.418 -26.929 1.00 61.41 357 SER A C 1
ATOM 2662 O O . SER A 1 357 ? 33.780 35.644 -26.111 1.00 61.41 357 SER A O 1
ATOM 2664 N N . PRO A 1 358 ? 33.158 37.734 -26.674 1.00 63.25 358 PRO A N 1
ATOM 2665 C CA . PRO A 1 358 ? 33.647 38.344 -25.436 1.00 63.25 358 PRO A CA 1
ATOM 2666 C C . PRO A 1 358 ? 32.803 37.982 -24.198 1.00 63.25 358 PRO A C 1
ATOM 2668 O O . PRO A 1 358 ? 33.190 38.306 -23.080 1.00 63.25 358 PRO A O 1
ATOM 2671 N N . PHE A 1 359 ? 31.669 37.290 -24.365 1.00 59.31 359 PHE A N 1
ATOM 2672 C CA . PHE A 1 359 ? 30.713 36.975 -23.295 1.00 59.31 359 PHE A CA 1
ATOM 2673 C C . PHE A 1 359 ? 30.869 35.555 -22.716 1.00 59.31 359 PHE A C 1
ATOM 2675 O O . PHE A 1 359 ? 29.884 34.879 -22.427 1.00 59.31 359 PHE A O 1
ATOM 2682 N N . ALA A 1 360 ? 32.105 35.084 -22.525 1.00 55.06 360 ALA A N 1
ATOM 2683 C CA . ALA A 1 360 ? 32.409 33.771 -21.937 1.00 55.06 360 ALA A CA 1
ATOM 2684 C C . ALA A 1 360 ? 32.227 33.728 -20.395 1.00 55.06 360 ALA A C 1
ATOM 2686 O O . ALA A 1 360 ? 33.113 33.291 -19.660 1.00 55.06 360 ALA A O 1
ATOM 2687 N N . GLY A 1 361 ? 31.085 34.212 -19.895 1.00 54.09 361 GLY A N 1
ATOM 2688 C CA . GLY A 1 361 ? 30.762 34.295 -18.468 1.00 54.09 361 GLY A CA 1
ATOM 2689 C C . GLY A 1 361 ? 29.917 33.121 -17.958 1.00 54.09 361 GLY A C 1
ATOM 2690 O O . GLY A 1 361 ? 28.886 32.811 -18.540 1.00 54.09 361 GLY A O 1
ATOM 2691 N N . ALA A 1 362 ? 30.334 32.541 -16.826 1.00 53.09 362 ALA A N 1
ATOM 2692 C CA . ALA A 1 362 ? 29.658 31.495 -16.040 1.00 53.09 362 ALA A CA 1
ATOM 2693 C C . ALA A 1 362 ? 29.380 30.139 -16.738 1.00 53.09 362 ALA A C 1
ATOM 2695 O O . ALA A 1 362 ? 28.578 30.011 -17.659 1.00 53.09 362 ALA A O 1
ATOM 2696 N N . ARG A 1 363 ? 29.963 29.058 -16.194 1.00 50.78 363 ARG A N 1
ATOM 2697 C CA . ARG A 1 363 ? 29.507 27.683 -16.472 1.00 50.78 363 ARG A CA 1
ATOM 2698 C C . ARG A 1 363 ? 28.216 27.405 -15.682 1.00 50.78 363 ARG A C 1
ATOM 2700 O O . ARG A 1 363 ? 28.217 27.655 -14.476 1.00 50.78 363 ARG A O 1
ATOM 2707 N N . PRO A 1 364 ? 27.157 26.834 -16.285 1.00 43.28 364 PRO A N 1
ATOM 2708 C CA . PRO A 1 364 ? 25.973 26.424 -15.538 1.00 43.28 364 PRO A CA 1
ATOM 2709 C C . PRO A 1 364 ? 26.301 25.238 -14.620 1.00 43.28 364 PRO A C 1
ATOM 2711 O O . PRO A 1 364 ? 26.761 24.189 -15.075 1.00 43.28 364 PRO A O 1
ATOM 2714 N N . THR A 1 365 ? 26.047 25.385 -13.320 1.00 44.22 365 THR A N 1
ATOM 2715 C CA . THR A 1 365 ? 26.156 24.291 -12.350 1.00 44.22 365 THR A CA 1
ATOM 2716 C C . THR A 1 365 ? 24.920 23.397 -12.435 1.00 44.22 365 THR A C 1
ATOM 2718 O O . THR A 1 365 ? 23.793 23.824 -12.182 1.00 44.22 365 THR A O 1
ATOM 2721 N N . ALA A 1 366 ? 25.115 22.131 -12.811 1.00 43.44 366 ALA A N 1
ATOM 2722 C CA . ALA A 1 366 ? 24.022 21.170 -12.903 1.00 43.44 366 ALA A CA 1
ATOM 2723 C C . ALA A 1 366 ? 23.467 20.855 -11.503 1.00 43.44 366 ALA A C 1
ATOM 2725 O O . ALA A 1 366 ? 24.174 20.304 -10.659 1.00 43.44 366 ALA A O 1
ATOM 2726 N N . ARG A 1 367 ? 22.193 21.184 -11.256 1.00 39.75 367 ARG A N 1
ATOM 2727 C CA . ARG A 1 367 ? 21.498 20.776 -10.027 1.00 39.75 367 ARG A CA 1
ATOM 2728 C C . ARG A 1 367 ? 21.250 19.258 -10.053 1.00 39.75 367 ARG A C 1
ATOM 2730 O O . ARG A 1 367 ? 20.703 18.769 -11.043 1.00 39.75 367 ARG A O 1
ATOM 2737 N N . PRO A 1 368 ? 21.603 18.504 -8.996 1.00 40.84 368 PRO A N 1
ATOM 2738 C CA . PRO A 1 368 ? 21.243 17.094 -8.901 1.00 40.84 368 PRO A CA 1
ATOM 2739 C C . PRO A 1 368 ? 19.731 16.951 -8.676 1.00 40.84 368 PRO A C 1
ATOM 2741 O O . PRO A 1 368 ? 19.165 17.583 -7.785 1.00 40.84 368 PRO A O 1
ATOM 2744 N N . HIS A 1 369 ? 19.076 16.099 -9.466 1.00 40.41 369 HIS A N 1
ATOM 2745 C CA . HIS A 1 369 ? 17.659 15.772 -9.303 1.00 40.41 369 HIS A CA 1
ATOM 2746 C C . HIS A 1 369 ? 17.484 14.391 -8.650 1.00 40.41 369 HIS A C 1
ATOM 2748 O O . HIS A 1 369 ? 17.923 13.387 -9.200 1.00 40.41 369 HIS A O 1
ATOM 2754 N N . GLY A 1 370 ? 16.806 14.369 -7.498 1.00 38.41 370 GLY A N 1
ATOM 2755 C CA . GLY A 1 370 ? 16.029 13.251 -6.938 1.00 38.41 370 GLY A CA 1
ATOM 2756 C C . GLY A 1 370 ? 16.578 11.816 -6.997 1.00 38.41 370 GLY A C 1
ATOM 2757 O O . GLY A 1 370 ? 16.253 11.074 -7.919 1.00 38.41 370 GLY A O 1
ATOM 2758 N N . GLY A 1 371 ? 17.222 11.375 -5.910 1.00 37.34 371 GLY A N 1
ATOM 2759 C CA . GLY A 1 371 ? 17.041 10.041 -5.298 1.00 37.34 371 GLY A CA 1
ATOM 2760 C C . GLY A 1 371 ? 17.569 8.780 -6.004 1.00 37.34 371 GLY A C 1
ATOM 2761 O O . GLY A 1 371 ? 17.938 7.830 -5.318 1.00 37.34 371 GLY A O 1
ATOM 2762 N N . GLY A 1 372 ? 17.626 8.727 -7.334 1.00 48.84 372 GLY A N 1
ATOM 2763 C CA . GLY A 1 372 ? 18.127 7.558 -8.061 1.00 48.84 372 GLY A CA 1
ATOM 2764 C C . GLY A 1 372 ? 19.652 7.464 -8.016 1.00 48.84 372 GLY A C 1
ATOM 2765 O O . GLY A 1 372 ? 20.340 8.474 -8.198 1.00 48.84 372 GLY A O 1
ATOM 2766 N N . ARG A 1 373 ? 20.206 6.249 -7.862 1.00 45.00 373 ARG A N 1
ATOM 2767 C CA . ARG A 1 373 ? 21.650 5.998 -8.035 1.00 45.00 373 ARG A CA 1
ATOM 2768 C C . ARG A 1 373 ? 21.991 6.068 -9.526 1.00 45.00 373 ARG A C 1
ATOM 2770 O O . ARG A 1 373 ? 22.199 5.051 -10.178 1.00 45.00 373 ARG A O 1
ATOM 2777 N N . THR A 1 374 ? 22.027 7.290 -10.056 1.00 51.91 374 THR A N 1
ATOM 2778 C CA . THR A 1 374 ? 22.452 7.580 -11.427 1.00 51.91 374 THR A CA 1
ATOM 2779 C C . THR A 1 374 ? 23.959 7.391 -11.502 1.00 51.91 374 THR A C 1
ATOM 2781 O O . THR A 1 374 ? 24.727 8.335 -11.301 1.00 51.91 374 THR A O 1
ATOM 2784 N N . VAL A 1 375 ? 24.393 6.160 -11.769 1.00 46.41 375 VAL A N 1
ATOM 2785 C CA . VAL A 1 375 ? 25.801 5.862 -12.013 1.00 46.41 375 VAL A CA 1
ATOM 2786 C C . VAL A 1 375 ? 26.159 6.486 -13.359 1.00 46.41 375 VAL A C 1
ATOM 2788 O O . VAL A 1 375 ? 25.910 5.918 -14.417 1.00 46.41 375 VAL A O 1
ATOM 2791 N N . THR A 1 376 ? 26.684 7.711 -13.310 1.00 46.09 376 THR A N 1
ATOM 2792 C CA . THR A 1 376 ? 27.295 8.381 -14.458 1.00 46.09 376 THR A CA 1
ATOM 2793 C C . THR A 1 376 ? 28.766 8.019 -14.449 1.00 46.09 376 THR A C 1
ATOM 2795 O O . THR A 1 376 ? 29.548 8.663 -13.750 1.00 46.09 376 THR A O 1
ATOM 2798 N N . VAL A 1 377 ? 29.153 6.994 -15.206 1.00 41.25 377 VAL A N 1
ATOM 2799 C CA . VAL A 1 377 ? 30.577 6.739 -15.441 1.00 41.25 377 VAL A CA 1
ATOM 2800 C C . VAL A 1 377 ? 30.983 7.368 -16.759 1.00 41.25 377 VAL A C 1
ATOM 2802 O O . VAL A 1 377 ? 30.519 6.990 -17.831 1.00 41.25 377 VAL A O 1
ATOM 2805 N N . LEU A 1 378 ? 31.865 8.353 -16.638 1.00 34.25 378 LEU A N 1
ATOM 2806 C CA . LEU A 1 378 ? 32.646 8.884 -17.740 1.00 34.25 378 LEU A CA 1
ATOM 2807 C C . LEU A 1 378 ? 33.721 7.843 -18.077 1.00 34.25 378 LEU A C 1
ATOM 2809 O O . LEU A 1 378 ? 34.435 7.388 -17.180 1.00 34.25 378 LEU A O 1
ATOM 2813 N N . GLY A 1 379 ? 33.825 7.445 -19.345 1.00 35.59 379 GLY A N 1
ATOM 2814 C CA . GLY A 1 379 ? 34.956 6.640 -19.800 1.00 35.59 379 GLY A CA 1
ATOM 2815 C C . GLY A 1 379 ? 36.276 7.422 -19.682 1.00 35.59 379 GLY A C 1
ATOM 2816 O O . GLY A 1 379 ? 36.253 8.654 -19.724 1.00 35.59 379 GLY A O 1
ATOM 2817 N N . PRO A 1 380 ? 37.431 6.741 -19.560 1.00 32.50 380 PRO A N 1
ATOM 2818 C CA . PRO A 1 380 ? 38.735 7.409 -19.535 1.00 32.50 380 PRO A CA 1
ATOM 2819 C C . PRO A 1 380 ? 39.095 8.065 -20.882 1.00 32.50 380 PRO A C 1
ATOM 2821 O O . PRO A 1 380 ? 39.909 8.983 -20.914 1.00 32.50 380 PRO A O 1
ATOM 2824 N N . ASP A 1 381 ? 38.473 7.627 -21.984 1.00 43.16 381 ASP A N 1
ATOM 2825 C CA . ASP A 1 381 ? 38.667 8.194 -23.320 1.00 43.16 381 ASP A CA 1
ATOM 2826 C C . ASP A 1 381 ? 37.741 9.406 -23.569 1.00 43.16 381 ASP A C 1
ATOM 2828 O O . ASP A 1 381 ? 36.512 9.250 -23.525 1.00 43.16 381 ASP A O 1
ATOM 2832 N N . PRO A 1 382 ? 38.270 10.591 -23.940 1.00 39.38 382 PRO A N 1
ATOM 2833 C CA . PRO A 1 382 ? 37.465 11.732 -24.380 1.00 39.38 382 PRO A CA 1
ATOM 2834 C C . PRO A 1 382 ? 36.851 11.465 -25.768 1.00 39.38 382 PRO A C 1
ATOM 2836 O O . PRO A 1 382 ? 37.356 11.898 -26.801 1.00 39.38 382 PRO A O 1
ATOM 2839 N N . GLY A 1 383 ? 35.749 10.713 -25.782 1.00 45.09 383 GLY A N 1
ATOM 2840 C CA . GLY A 1 383 ? 35.064 10.262 -26.999 1.00 45.09 383 GLY A CA 1
ATOM 2841 C C . GLY A 1 383 ? 34.286 8.945 -26.870 1.00 45.09 383 GLY A C 1
ATOM 2842 O O . GLY A 1 383 ? 33.901 8.381 -27.898 1.00 45.09 383 GLY A O 1
ATOM 2843 N N . ARG A 1 384 ? 34.071 8.437 -25.645 1.00 47.22 384 ARG A N 1
ATOM 2844 C CA . ARG A 1 384 ? 33.247 7.251 -25.360 1.00 47.22 384 ARG A CA 1
ATOM 2845 C C . ARG A 1 384 ? 32.049 7.561 -24.457 1.00 47.22 384 ARG A C 1
ATOM 2847 O O . ARG A 1 384 ? 32.194 8.152 -23.393 1.00 47.22 384 ARG A O 1
ATOM 2854 N N . ASP A 1 385 ? 30.890 7.105 -24.924 1.00 47.69 385 ASP A N 1
ATOM 2855 C CA . ASP A 1 385 ? 29.768 6.497 -24.199 1.00 47.69 385 ASP A CA 1
ATOM 2856 C C . ASP A 1 385 ? 29.607 6.913 -22.721 1.00 47.69 385 ASP A C 1
ATOM 2858 O O . ASP A 1 385 ? 30.178 6.312 -21.809 1.00 47.69 385 ASP A O 1
ATOM 2862 N N . VAL A 1 386 ? 28.761 7.917 -22.465 1.00 48.31 386 VAL A N 1
ATOM 2863 C CA . VAL A 1 386 ? 28.408 8.347 -21.102 1.00 48.31 386 VAL A CA 1
ATOM 2864 C C . VAL A 1 386 ? 27.258 7.482 -20.590 1.00 48.31 386 VAL A C 1
ATOM 2866 O O . VAL A 1 386 ? 26.099 7.901 -20.554 1.00 48.31 386 VAL A O 1
ATOM 2869 N N . VAL A 1 387 ? 27.576 6.250 -20.189 1.00 50.12 387 VAL A N 1
ATOM 2870 C CA . VAL A 1 387 ? 26.600 5.316 -19.613 1.00 50.12 387 VAL A CA 1
ATOM 2871 C C . VAL A 1 387 ? 26.032 5.913 -18.318 1.00 50.12 387 VAL A C 1
ATOM 2873 O O . VAL A 1 387 ? 26.668 5.878 -17.266 1.00 50.12 387 VAL A O 1
ATOM 2876 N N . ARG A 1 388 ? 24.829 6.498 -18.409 1.00 49.31 388 ARG A N 1
ATOM 2877 C CA . ARG A 1 388 ? 24.033 6.997 -17.278 1.00 49.31 388 ARG A CA 1
ATOM 2878 C C . ARG A 1 388 ? 23.037 5.937 -16.841 1.00 49.31 388 ARG A C 1
ATOM 2880 O O . ARG A 1 388 ? 21.853 6.014 -17.173 1.00 49.31 388 ARG A O 1
ATOM 2887 N N . LEU A 1 389 ? 23.525 4.960 -16.088 1.00 52.81 389 LEU A N 1
ATOM 2888 C CA . LEU A 1 389 ? 22.687 3.885 -15.585 1.00 52.81 389 LEU A CA 1
ATOM 2889 C C . LEU A 1 389 ? 21.785 4.410 -14.455 1.00 52.81 389 LEU A C 1
ATOM 2891 O O . LEU A 1 389 ? 22.262 4.781 -13.383 1.00 52.81 389 LEU A O 1
ATOM 2895 N N . ALA A 1 390 ? 20.479 4.474 -14.719 1.00 49.06 390 ALA A N 1
ATOM 2896 C CA . ALA A 1 390 ? 19.471 5.116 -13.872 1.00 49.06 390 ALA A CA 1
ATOM 2897 C C . ALA A 1 390 ? 18.635 4.089 -13.084 1.00 49.06 390 ALA A C 1
ATOM 2899 O O . ALA A 1 390 ? 17.414 4.024 -13.204 1.00 49.06 390 ALA A O 1
ATOM 2900 N N . ILE A 1 391 ? 19.307 3.270 -12.271 1.00 54.84 391 ILE A N 1
ATOM 2901 C CA . ILE A 1 391 ? 18.662 2.205 -11.495 1.00 54.84 391 ILE A CA 1
ATOM 2902 C C . ILE A 1 391 ? 17.660 2.779 -10.478 1.00 54.84 391 ILE A C 1
ATOM 2904 O O . ILE A 1 391 ? 18.035 3.485 -9.538 1.00 54.84 391 ILE A O 1
ATOM 2908 N N . ALA A 1 392 ? 16.396 2.383 -10.631 1.00 50.97 392 ALA A N 1
ATOM 2909 C CA . ALA A 1 392 ? 15.317 2.577 -9.668 1.00 50.97 392 ALA A CA 1
ATOM 2910 C C . ALA A 1 392 ? 14.755 1.197 -9.259 1.00 50.97 392 ALA A C 1
ATOM 2912 O O . ALA A 1 392 ? 13.945 0.640 -10.001 1.00 50.97 392 ALA A O 1
ATOM 2913 N N . PRO A 1 393 ? 15.199 0.603 -8.133 1.00 53.72 393 PRO A N 1
ATOM 2914 C CA . PRO A 1 393 ? 14.778 -0.735 -7.730 1.00 53.72 393 PRO A CA 1
ATOM 2915 C C . PRO A 1 393 ? 13.371 -0.696 -7.121 1.00 53.72 393 PRO A C 1
ATOM 2917 O O . PRO A 1 393 ? 13.128 -0.004 -6.135 1.00 53.72 393 PRO A O 1
ATOM 2920 N N . VAL A 1 394 ? 12.442 -1.463 -7.692 1.00 54.44 394 VAL A N 1
ATOM 2921 C CA . VAL A 1 394 ? 11.024 -1.476 -7.289 1.00 54.44 394 VAL A CA 1
ATOM 2922 C C . VAL A 1 394 ? 10.706 -2.726 -6.458 1.00 54.44 394 VAL A C 1
ATOM 2924 O O . VAL A 1 394 ? 9.913 -3.566 -6.870 1.00 54.44 394 VAL A O 1
ATOM 2927 N N . GLY A 1 395 ? 11.302 -2.882 -5.273 1.00 55.34 395 GLY A N 1
ATOM 2928 C CA . GLY A 1 395 ? 11.057 -4.064 -4.431 1.00 55.34 395 GLY A CA 1
ATOM 2929 C C . GLY A 1 395 ? 11.754 -4.063 -3.073 1.00 55.34 395 GLY A C 1
ATOM 2930 O O . GLY A 1 395 ? 12.815 -3.457 -2.905 1.00 55.34 395 GLY A O 1
ATOM 2931 N N . ASP A 1 396 ? 11.149 -4.787 -2.133 1.00 54.16 396 ASP A N 1
ATOM 2932 C CA . ASP A 1 396 ? 11.746 -5.153 -0.849 1.00 54.16 396 ASP A CA 1
ATOM 2933 C C . ASP A 1 396 ? 12.643 -6.381 -1.066 1.00 54.16 396 ASP A C 1
ATOM 2935 O O . ASP A 1 396 ? 12.306 -7.272 -1.849 1.00 54.16 396 ASP A O 1
ATOM 2939 N N . GLY A 1 397 ? 13.793 -6.430 -0.400 1.00 60.03 397 GLY A N 1
ATOM 2940 C CA . GLY A 1 397 ? 14.728 -7.539 -0.538 1.00 60.03 397 GLY A CA 1
ATOM 2941 C C . GLY A 1 397 ? 16.074 -7.261 0.116 1.00 60.03 397 GLY A C 1
ATOM 2942 O O . GLY A 1 397 ? 16.443 -6.106 0.342 1.00 60.03 397 GLY A O 1
ATOM 2943 N N . ASP A 1 398 ? 16.790 -8.348 0.391 1.00 71.81 398 ASP A N 1
ATOM 2944 C CA . ASP A 1 398 ? 18.151 -8.368 0.924 1.00 71.81 398 ASP A CA 1
ATOM 2945 C C . ASP A 1 398 ? 19.075 -7.414 0.140 1.00 71.81 398 ASP A C 1
ATOM 2947 O O . ASP A 1 398 ? 19.182 -7.465 -1.093 1.00 71.81 398 ASP A O 1
ATOM 2951 N N . GLY A 1 399 ? 19.719 -6.506 0.877 1.00 72.81 399 GLY A N 1
ATOM 2952 C CA . GLY A 1 399 ? 20.547 -5.444 0.322 1.00 72.81 399 GLY A CA 1
ATOM 2953 C C . GLY A 1 399 ? 21.798 -5.953 -0.390 1.00 72.81 399 GLY A C 1
ATOM 2954 O O . GLY A 1 399 ? 22.217 -5.325 -1.366 1.00 72.81 399 GLY A O 1
ATOM 2955 N N . GLU A 1 400 ? 22.369 -7.080 0.042 1.00 83.50 400 GLU A N 1
ATOM 2956 C CA . GLU A 1 400 ? 23.557 -7.660 -0.588 1.00 83.50 400 GLU A CA 1
ATOM 2957 C C . GLU A 1 400 ? 23.202 -8.253 -1.953 1.00 83.50 400 GLU A C 1
ATOM 2959 O O . GLU A 1 400 ? 23.760 -7.836 -2.973 1.00 83.50 400 GLU A O 1
ATOM 2964 N N . ARG A 1 401 ? 22.180 -9.121 -1.996 1.00 82.38 401 ARG A N 1
ATOM 2965 C CA . ARG A 1 401 ? 21.643 -9.708 -3.241 1.00 82.38 401 ARG A CA 1
ATOM 2966 C C . ARG A 1 401 ? 21.254 -8.623 -4.239 1.00 82.38 401 ARG A C 1
ATOM 2968 O O . ARG A 1 401 ? 21.604 -8.699 -5.417 1.00 82.38 401 ARG A O 1
ATOM 2975 N N . ARG A 1 402 ? 20.594 -7.561 -3.758 1.00 82.88 402 ARG A N 1
ATOM 2976 C CA . ARG A 1 402 ? 20.247 -6.394 -4.576 1.00 82.88 402 ARG A CA 1
ATOM 2977 C C . ARG A 1 402 ? 21.482 -5.700 -5.148 1.00 82.88 402 ARG A C 1
ATOM 2979 O O . ARG A 1 402 ? 21.453 -5.325 -6.311 1.00 82.88 402 ARG A O 1
ATOM 2986 N N . ASN A 1 403 ? 22.568 -5.537 -4.396 1.00 79.81 403 ASN A N 1
ATOM 2987 C CA . ASN A 1 403 ? 23.783 -4.894 -4.909 1.00 79.81 403 ASN A CA 1
ATOM 2988 C C . ASN A 1 403 ? 24.553 -5.781 -5.904 1.00 79.81 403 ASN A C 1
ATOM 2990 O O . ASN A 1 403 ? 25.007 -5.272 -6.932 1.00 79.81 403 ASN A O 1
ATOM 2994 N N . ALA A 1 404 ? 24.651 -7.090 -5.651 1.00 88.81 404 ALA A N 1
ATOM 2995 C CA . ALA A 1 404 ? 25.273 -8.049 -6.566 1.00 88.81 404 ALA A CA 1
ATOM 2996 C C . ALA A 1 404 ? 24.565 -8.067 -7.935 1.00 88.81 404 ALA A C 1
ATOM 2998 O O . ALA A 1 404 ? 25.212 -7.943 -8.981 1.00 88.81 404 ALA A O 1
ATOM 2999 N N . ALA A 1 405 ? 23.228 -8.100 -7.921 1.00 86.75 405 ALA A N 1
ATOM 3000 C CA . ALA A 1 405 ? 22.393 -8.003 -9.114 1.00 86.75 405 ALA A CA 1
ATOM 3001 C C . ALA A 1 405 ? 22.671 -6.734 -9.941 1.00 86.75 405 ALA A C 1
ATOM 3003 O O . ALA A 1 405 ? 22.734 -6.785 -11.170 1.00 86.75 405 ALA A O 1
ATOM 3004 N N . LEU A 1 406 ? 22.885 -5.590 -9.280 1.00 83.88 406 LEU A N 1
ATOM 3005 C CA . LEU A 1 406 ? 23.158 -4.319 -9.955 1.00 83.88 406 LEU A CA 1
ATOM 3006 C C . LEU A 1 406 ? 24.572 -4.231 -10.534 1.00 83.88 406 LEU A C 1
ATOM 3008 O O . LEU A 1 406 ? 24.723 -3.720 -11.639 1.00 83.88 406 LEU A O 1
ATOM 3012 N N . ALA A 1 407 ? 25.592 -4.748 -9.844 1.00 84.38 407 ALA A N 1
ATOM 3013 C CA . ALA A 1 407 ? 26.955 -4.793 -10.379 1.00 84.38 407 ALA A CA 1
ATOM 3014 C C . ALA A 1 407 ? 27.036 -5.688 -11.630 1.00 84.38 407 ALA A C 1
ATOM 3016 O O . ALA A 1 407 ? 27.633 -5.302 -12.637 1.00 84.38 407 ALA A O 1
ATOM 3017 N N . CYS A 1 408 ? 26.357 -6.839 -11.597 1.00 93.06 408 CYS A N 1
ATOM 3018 C CA . CYS A 1 408 ? 26.175 -7.713 -12.754 1.00 93.06 408 CYS A CA 1
ATOM 3019 C C . CYS A 1 408 ? 25.436 -6.985 -13.894 1.00 93.06 408 CYS A C 1
ATOM 3021 O O . CYS A 1 408 ? 25.924 -6.948 -15.026 1.00 93.06 408 CYS A O 1
ATOM 3023 N N . ALA A 1 409 ? 24.294 -6.348 -13.601 1.00 89.69 409 ALA A N 1
ATOM 3024 C CA . ALA A 1 409 ? 23.497 -5.638 -14.601 1.00 89.69 409 ALA A CA 1
ATOM 3025 C C . ALA A 1 409 ? 24.239 -4.436 -15.213 1.00 89.69 409 ALA A C 1
ATOM 3027 O O . ALA A 1 409 ? 24.086 -4.170 -16.404 1.00 89.69 409 ALA A O 1
ATOM 3028 N N . GLU A 1 410 ? 25.071 -3.732 -14.439 1.00 84.06 410 GLU A N 1
ATOM 3029 C CA . GLU A 1 410 ? 25.911 -2.637 -14.927 1.00 84.06 410 GLU A CA 1
ATOM 3030 C C . GLU A 1 410 ? 27.046 -3.144 -15.825 1.00 84.06 410 GLU A C 1
ATOM 3032 O O . GLU A 1 410 ? 27.255 -2.590 -16.904 1.00 84.06 410 GLU A O 1
ATOM 3037 N N . ALA A 1 411 ? 27.752 -4.208 -15.429 1.00 89.12 411 ALA A N 1
ATOM 3038 C CA . ALA A 1 411 ? 28.785 -4.822 -16.264 1.00 89.12 411 ALA A CA 1
ATOM 3039 C C . ALA A 1 411 ? 28.201 -5.316 -17.601 1.00 89.12 411 ALA A C 1
ATOM 3041 O O . ALA A 1 411 ? 28.762 -5.041 -18.664 1.00 89.12 411 ALA A O 1
ATOM 3042 N N . ALA A 1 412 ? 27.026 -5.952 -17.559 1.00 91.56 412 ALA A N 1
ATOM 3043 C CA . ALA A 1 412 ? 26.281 -6.358 -18.746 1.00 91.56 412 ALA A CA 1
ATOM 3044 C C . ALA A 1 412 ? 25.829 -5.156 -19.600 1.00 91.56 412 ALA A C 1
ATOM 3046 O O . ALA A 1 412 ? 25.976 -5.192 -20.818 1.00 91.56 412 ALA A O 1
ATOM 3047 N N . ALA A 1 413 ? 25.336 -4.071 -18.989 1.00 88.38 413 ALA A N 1
ATOM 3048 C CA . ALA A 1 413 ? 24.901 -2.870 -19.710 1.00 88.38 413 ALA A CA 1
ATOM 3049 C C . ALA A 1 413 ? 26.064 -2.087 -20.351 1.00 88.38 413 ALA A C 1
ATOM 3051 O O . ALA A 1 413 ? 25.906 -1.533 -21.436 1.00 88.38 413 ALA A O 1
ATOM 3052 N N . ARG A 1 414 ? 27.246 -2.070 -19.723 1.00 86.88 414 ARG A N 1
ATOM 3053 C CA . ARG A 1 414 ? 28.476 -1.462 -20.270 1.00 86.88 414 ARG A CA 1
ATOM 3054 C C . ARG A 1 414 ? 29.048 -2.219 -21.467 1.00 86.88 414 ARG A C 1
ATOM 3056 O O . ARG A 1 414 ? 29.739 -1.615 -22.279 1.00 86.88 414 ARG A O 1
ATOM 3063 N N . ALA A 1 415 ? 28.771 -3.518 -21.579 1.00 90.06 415 ALA A N 1
ATOM 3064 C CA . ALA A 1 415 ? 29.155 -4.322 -22.737 1.00 90.06 415 ALA A CA 1
ATOM 3065 C C . ALA A 1 415 ? 28.279 -4.050 -23.982 1.00 90.06 415 ALA A C 1
ATOM 3067 O O . ALA A 1 415 ? 28.574 -4.559 -25.063 1.00 90.06 415 ALA A O 1
ATOM 3068 N N . ILE A 1 416 ? 27.211 -3.249 -23.856 1.00 90.31 416 ILE A N 1
ATOM 3069 C CA . ILE A 1 416 ? 26.302 -2.917 -24.959 1.00 90.31 416 ILE A CA 1
ATOM 3070 C C . ILE A 1 416 ? 26.923 -1.821 -25.827 1.00 90.31 416 ILE A C 1
ATOM 3072 O O . ILE A 1 416 ? 26.785 -0.628 -25.559 1.00 90.31 416 ILE A O 1
ATOM 3076 N N . ALA A 1 417 ? 27.570 -2.238 -26.914 1.00 90.69 417 ALA A N 1
ATOM 3077 C CA . ALA A 1 417 ? 27.995 -1.337 -27.975 1.00 90.69 417 ALA A CA 1
ATOM 3078 C C . ALA A 1 417 ? 26.766 -0.783 -28.722 1.00 90.69 417 ALA A C 1
ATOM 3080 O O . ALA A 1 417 ? 26.160 -1.467 -29.547 1.00 90.69 417 ALA A O 1
ATOM 3081 N N . LEU A 1 418 ? 26.398 0.465 -28.428 1.00 89.12 418 LEU A N 1
ATOM 3082 C CA . LEU A 1 418 ? 25.391 1.215 -29.181 1.00 89.12 418 LEU A CA 1
ATOM 3083 C C . LEU A 1 418 ? 26.021 1.938 -30.391 1.00 89.12 418 LEU A C 1
ATOM 3085 O O . LEU A 1 418 ? 27.208 2.279 -30.358 1.00 89.12 418 LEU A O 1
ATOM 3089 N N . PRO A 1 419 ? 25.247 2.213 -31.459 1.00 90.75 419 PRO A N 1
ATOM 3090 C CA . PRO A 1 419 ? 25.730 2.983 -32.602 1.00 90.75 419 PRO A CA 1
ATOM 3091 C C . PRO A 1 419 ? 26.078 4.423 -32.202 1.00 90.75 419 PRO A C 1
ATOM 3093 O O . PRO A 1 419 ? 25.403 5.046 -31.379 1.00 90.75 419 PRO A O 1
ATOM 3096 N N . LYS A 1 420 ? 27.139 4.969 -32.808 1.00 89.38 420 LYS A N 1
ATOM 3097 C CA . LYS A 1 420 ? 27.620 6.324 -32.508 1.00 89.38 420 LYS A CA 1
ATOM 3098 C C . LYS A 1 420 ? 26.704 7.391 -33.135 1.00 89.38 420 LYS A C 1
ATOM 3100 O O . LYS A 1 420 ? 26.498 7.347 -34.348 1.00 89.38 420 LYS A O 1
ATOM 3105 N N . PRO A 1 421 ? 26.209 8.374 -32.357 1.00 88.44 421 PRO A N 1
ATOM 3106 C CA . PRO A 1 421 ? 25.468 9.521 -32.870 1.00 88.44 421 PRO A CA 1
ATOM 3107 C C . PRO A 1 421 ? 26.297 10.385 -33.822 1.00 88.44 421 PRO A C 1
ATOM 3109 O O . PRO A 1 421 ? 27.529 10.308 -33.882 1.00 88.44 421 PRO A O 1
ATOM 3112 N N . ARG A 1 422 ? 25.598 11.274 -34.527 1.00 89.44 422 ARG A N 1
ATOM 3113 C CA . ARG A 1 422 ? 26.205 12.284 -35.400 1.00 89.44 422 ARG A CA 1
ATOM 3114 C C . ARG A 1 422 ? 27.014 13.304 -34.568 1.00 89.44 422 ARG A C 1
ATOM 3116 O O . ARG A 1 422 ? 26.781 13.432 -33.366 1.00 89.44 422 ARG A O 1
ATOM 3123 N N . PRO A 1 423 ? 27.974 14.037 -35.164 1.00 89.12 423 PRO A N 1
ATOM 3124 C CA . PRO A 1 423 ? 28.769 15.008 -34.416 1.00 89.12 423 PRO A CA 1
ATOM 3125 C C . PRO A 1 423 ? 27.902 16.094 -33.760 1.00 89.12 423 PRO A C 1
ATOM 3127 O O . PRO A 1 423 ? 27.133 16.763 -34.446 1.00 89.12 423 PRO A O 1
ATOM 3130 N N . GLY A 1 424 ? 28.044 16.274 -32.445 1.00 86.38 424 GLY A N 1
ATOM 3131 C CA . GLY A 1 424 ? 27.236 17.193 -31.632 1.00 86.38 424 GLY A CA 1
ATOM 3132 C C . GLY A 1 424 ? 25.856 16.681 -31.200 1.00 86.38 424 GLY A C 1
ATOM 3133 O O . GLY A 1 424 ? 25.109 17.444 -30.595 1.00 86.38 424 GLY A O 1
ATOM 3134 N N . ASP A 1 425 ? 25.529 15.418 -31.474 1.00 90.62 425 ASP A N 1
ATOM 3135 C CA . ASP A 1 425 ? 24.255 14.777 -31.129 1.00 90.62 425 ASP A CA 1
ATOM 3136 C C . ASP A 1 425 ? 24.434 13.705 -30.027 1.00 90.62 425 ASP A C 1
ATOM 3138 O O . ASP A 1 425 ? 25.557 13.382 -29.629 1.00 90.62 425 ASP A O 1
ATOM 3142 N N . TYR A 1 426 ? 23.344 13.133 -29.515 1.00 89.75 426 TYR A N 1
ATOM 3143 C CA . TYR A 1 426 ? 23.368 12.043 -28.536 1.00 89.75 426 TYR A CA 1
ATOM 3144 C C . TYR A 1 426 ? 22.262 11.016 -28.803 1.00 89.75 426 TYR A C 1
ATOM 3146 O O . TYR A 1 426 ? 21.195 11.350 -29.299 1.00 89.75 426 TYR A O 1
ATOM 3154 N N . LEU A 1 427 ? 22.486 9.763 -28.412 1.00 90.06 427 LEU A N 1
ATOM 3155 C CA . LEU A 1 427 ? 21.475 8.709 -28.440 1.00 90.06 427 LEU A CA 1
ATOM 3156 C C . LEU A 1 427 ? 21.339 8.137 -27.035 1.00 90.06 427 LEU A C 1
ATOM 3158 O O . LEU A 1 427 ? 22.241 7.458 -26.548 1.00 90.06 427 LEU A O 1
ATOM 3162 N N . THR A 1 428 ? 20.207 8.406 -26.388 1.00 90.56 428 THR A N 1
ATOM 3163 C CA . THR A 1 428 ? 19.796 7.685 -25.179 1.00 90.56 428 THR A CA 1
ATOM 3164 C C . THR A 1 428 ? 18.821 6.582 -25.557 1.00 90.56 428 THR A C 1
ATOM 3166 O O . THR A 1 428 ? 17.816 6.850 -26.212 1.00 90.56 428 THR A O 1
ATOM 3169 N N . VAL A 1 429 ? 19.100 5.365 -25.099 1.00 91.81 429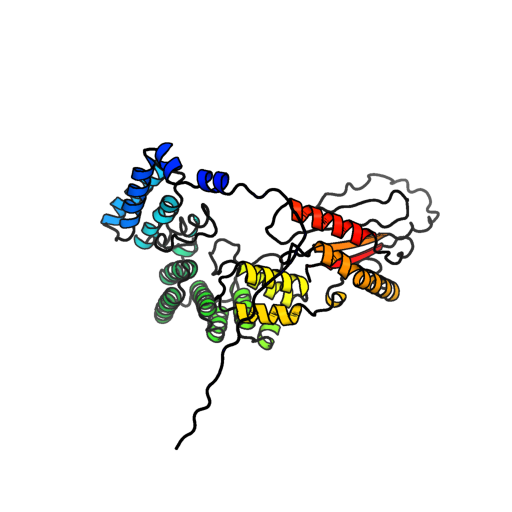 VAL A N 1
ATOM 3170 C CA . VAL A 1 429 ? 18.209 4.203 -25.187 1.00 91.81 429 VAL A CA 1
ATOM 3171 C C . VAL A 1 429 ? 17.835 3.799 -23.769 1.00 91.81 429 VAL A C 1
ATOM 3173 O O . VAL A 1 429 ? 18.723 3.676 -22.922 1.00 91.81 429 VAL A O 1
ATOM 3176 N N . ARG A 1 430 ? 16.543 3.590 -23.495 1.00 90.00 430 ARG A N 1
ATOM 3177 C CA . ARG A 1 430 ? 16.069 3.084 -22.199 1.00 90.00 430 ARG A CA 1
ATOM 3178 C C . ARG A 1 430 ? 15.138 1.901 -22.350 1.00 90.00 430 ARG A C 1
ATOM 3180 O O . ARG A 1 430 ? 14.328 1.872 -23.276 1.00 90.00 430 ARG A O 1
ATOM 3187 N N . TRP A 1 431 ? 15.225 0.969 -21.407 1.00 92.06 431 TRP A N 1
ATOM 3188 C CA . TRP A 1 431 ? 14.373 -0.212 -21.367 1.00 92.06 431 TRP A CA 1
ATOM 3189 C C . TRP A 1 431 ? 14.185 -0.749 -19.941 1.00 92.06 431 TRP A C 1
ATOM 3191 O O . TRP A 1 431 ? 15.084 -0.623 -19.105 1.00 92.06 431 TRP A O 1
ATOM 3201 N N . PRO A 1 432 ? 13.040 -1.384 -19.651 1.00 89.19 432 PRO A N 1
ATOM 3202 C CA . PRO A 1 432 ? 12.860 -2.157 -18.432 1.00 89.19 432 PRO A CA 1
ATOM 3203 C C . PRO A 1 432 ? 13.541 -3.532 -18.542 1.00 89.19 432 PRO A C 1
ATOM 3205 O O . PRO A 1 432 ? 13.143 -4.371 -19.346 1.00 89.19 432 PRO A O 1
ATOM 3208 N N . ALA A 1 433 ? 14.531 -3.804 -17.696 1.00 89.00 433 ALA A N 1
ATOM 3209 C CA . ALA A 1 433 ? 14.994 -5.162 -17.420 1.00 89.00 433 ALA A CA 1
ATOM 3210 C C . ALA A 1 433 ? 14.306 -5.716 -16.161 1.00 89.00 433 ALA A C 1
ATOM 3212 O O . ALA A 1 433 ? 13.926 -4.973 -15.256 1.00 89.00 433 ALA A O 1
ATOM 3213 N N . ARG A 1 434 ? 14.127 -7.035 -16.113 1.00 89.62 434 ARG A N 1
ATOM 3214 C CA . ARG A 1 434 ? 13.431 -7.772 -15.048 1.00 89.62 434 ARG A CA 1
ATOM 3215 C C . ARG A 1 434 ? 13.974 -9.195 -14.975 1.00 89.62 434 ARG A C 1
ATOM 3217 O O . ARG A 1 434 ? 14.547 -9.673 -15.956 1.00 89.62 434 ARG A O 1
ATOM 3224 N N . ALA A 1 435 ? 13.716 -9.893 -13.874 1.00 88.12 435 ALA A N 1
ATOM 3225 C CA . ALA A 1 435 ? 13.782 -11.352 -13.871 1.00 88.12 435 ALA A CA 1
ATOM 3226 C C . ALA A 1 435 ? 12.875 -11.930 -14.980 1.00 88.12 435 ALA A C 1
ATOM 3228 O O . ALA A 1 435 ? 11.842 -11.334 -15.329 1.00 88.12 435 ALA A O 1
ATOM 3229 N N . ARG A 1 436 ? 13.255 -13.082 -15.544 1.00 85.50 436 ARG A N 1
ATOM 3230 C CA . ARG A 1 436 ? 12.471 -13.738 -16.606 1.00 85.50 436 ARG A CA 1
ATOM 3231 C C . ARG A 1 436 ? 11.072 -14.125 -16.132 1.00 85.50 436 ARG A C 1
ATOM 3233 O O . ARG A 1 436 ? 10.881 -14.370 -14.925 1.00 85.50 436 ARG A O 1
#

pLDDT: mean 75.14, std 16.89, range [32.5, 95.5]

Secondary structure (DSSP, 8-state):
----------------------PPPP-HHHHHHTT-HHHHHHH-TTHHHHHHHHHHHHTTTTS-TTTHHHHHHHHHHHHHH-TT-HHHHHHGGGGTGGGT-TTSSTTTTTGGGTSSTT----GGG-----GGGGTS-HHHHHHHHHHTTT-HHHHHHHHHHHHTTT---HHHHHHHHHHHHHHT-HHHHHHHHHHH-STTHHHHHHHHHHHTT-HHHHHTS-GGG--SSS-GGGSTT-----TTHHHHHHHHHHHHTT-HHHHHHHHHHHHHHS-TT-TTHHHHHHHHHHHTT--GGGG-EEEESTT-HHHHHHHHHHHHHHHHHHHHTTTT-TT-EEEEEEEEEPPPPP---PPPPS----PPPPPPPSS-EEEEE--SSTTS--EEEEE---S---HHHHHHHHHHHHHHHHT--PPPPPTT-EEEEEEEEE--

Radius of gyration: 29.35 Å; Cα contacts (8 Å, |Δi|>4): 670; chains: 1; bounding box: 72×99×74 Å

Sequence (436 aa):
MNLRAFATIALVAASAASARAAPPTDDPEAAAEATSRFWGDAVDPTAPRRRAQVADAVRTLRLTNPELSGVERDLVALTAAAPDDADAWGYLALVAERRRSWRVCGQALRVLSTLAPTWRPDPSAIPGRSRTAIARSPAVVEATCWAQARAYREAAAVIERAIDRGDESPDLWLVAGQVAIGEGRLADAVAALDRAGGGFAPWLTILALDRAGREVDLAAFLPNQLDDRSPPWTSERGLFTEPGDDDYALAVAARRKGRPERALVFYRRYLARAEPTAPWRPAAAAWVARLAPTPLTASLTFTGSDGDTRARAEATAAVVAAAPTVAACLADLPTALLEVSVTVVGPPPRPIALKPSPFAGARPTARPHGGGRTVTVLGPDPGRDVVRLAIAPVGDGDGERRNAALACAEAAARAIALPKPRPGDYLTVRWPARAR

Nearest PDB structures (foldseek):
  8ei0-assembly1_A  TM=8.030E-01  e=5.613E-01  Homo sapiens
  7tb1-assembly2_B  TM=6.554E-01  e=7.361E-01  Homo sapiens
  3ieg-assembly2_B  TM=3.169E-01  e=7.021E-02  Mus musculus
  8amz-assembly1_Q  TM=3.661E-01  e=2.178E+00  Spinacia oleracea
  8bda-assembly1_E  TM=2.764E-01  e=7.036E-01  Chlamydomonas reinhardtii

Solvent-accessible surface area (backbone atoms only — not comparable to full-atom values): 24094 Å² total; per-residue (Å²): 132,88,85,87,87,81,88,80,90,82,90,83,81,88,85,91,88,87,92,86,89,78,78,87,72,83,62,64,62,67,56,47,58,79,66,32,65,68,58,50,48,70,76,38,78,57,54,69,56,54,55,52,49,42,58,52,33,63,68,41,23,77,51,46,67,84,56,29,59,54,26,53,47,49,28,56,52,44,41,71,77,40,77,82,42,57,62,45,53,4,28,49,11,24,31,17,28,47,58,66,41,34,54,39,3,39,63,2,64,48,44,20,40,67,76,53,64,91,36,62,25,61,74,92,14,36,36,15,28,46,80,60,35,77,77,44,57,74,36,41,20,56,19,46,24,30,33,62,72,76,32,33,65,64,16,37,58,36,35,53,66,30,41,81,70,70,51,73,47,38,69,36,28,37,47,39,15,57,21,21,47,76,67,66,42,27,70,60,11,36,57,25,15,59,67,15,56,57,90,68,20,62,62,54,33,46,50,20,24,60,77,62,69,35,59,73,68,43,61,74,59,58,56,86,83,52,52,54,87,53,50,85,54,80,47,83,72,57,58,81,66,62,56,37,40,55,25,44,46,24,14,54,30,17,45,64,64,61,32,48,67,61,13,33,28,22,28,43,39,16,70,72,52,30,62,96,76,46,84,60,46,67,56,35,48,52,46,36,67,65,35,68,76,58,61,68,79,76,50,58,46,78,48,65,56,81,82,46,66,64,53,53,49,55,33,48,53,37,49,63,70,43,43,61,57,34,16,56,32,25,60,96,37,66,40,34,40,34,44,44,31,43,27,31,50,21,50,73,50,80,81,71,90,66,76,88,70,91,77,84,69,81,83,86,79,82,78,87,78,77,94,54,64,57,48,66,48,74,48,96,52,99,77,49,48,46,37,42,34,44,48,53,78,58,65,91,72,64,67,65,65,54,49,53,25,46,55,46,26,48,56,44,55,70,68,50,74,61,66,81,35,58,64,64,38,29,38,34,44,33,36,77,41,38,26,129

Foldseek 3Di:
DDDDDDDDDDDDDDDDDDDDDDDDDDDVVVVCCVVDPVVVCVVPVCVVVLVVLLVVLLVQLQAEDVRVVVSLVSLVVSCVVVVLDLSSQQLNASNDCSNVVLPCLLRHLVVQCPNPNVDDVVLSRHGWHDPVLVVPDSLLSRLLRCVSSVHQVSNLVSLVVCVVVVNLALSSLQSNLLSCLSVLVLVSSLVSLVSSPDDCSLLSNLSSCLSVVVVVVNLVRQLVVADLVFDPVVPRSRRHDAFLVRLVSSLSSCVNVQNLVSNLLSLVSCCVGGDVVRPCNVVSVVSNVVSVPDQQLSFKDKDWLVPPPPLVVQLSVLCSVLLVQLQVLCQVPQNWKWWFKWKAAAAAADDDPDDDDPPPDDDDDDDDDDDWPQPQDDDPDPHDTRRRRGTDIDDDDDPVSVVSSVVSNVVSSVPRDGDHDDHRIMMMIITMRHHD